Protein AF-0000000075582299 (afdb_homodimer)

Solvent-accessible surface area (backbone atoms only — not comparable to full-atom values): 42962 Å² total; per-residue (Å²): 128,73,78,41,43,45,68,42,76,90,53,53,46,98,85,48,24,18,41,33,28,41,35,34,57,51,84,93,42,78,42,77,43,75,63,86,43,63,43,49,65,88,35,49,36,74,87,80,44,42,54,61,61,88,47,73,65,35,50,51,51,40,51,50,51,48,50,52,50,44,50,53,46,46,52,49,44,52,29,56,62,46,12,45,80,59,43,69,66,56,40,45,45,45,60,69,50,32,75,64,36,86,17,44,61,48,42,48,56,56,48,43,66,60,50,44,76,78,43,57,68,70,57,43,53,49,49,50,54,45,50,50,55,52,36,69,76,44,80,65,38,40,58,85,63,55,33,48,65,48,51,50,51,48,51,47,42,37,44,69,72,66,56,41,54,69,54,55,48,28,50,43,51,50,53,50,46,54,56,50,50,50,34,34,73,74,63,64,33,88,71,65,37,54,75,88,47,78,74,63,84,67,84,75,86,81,54,56,58,49,73,70,54,48,49,51,55,52,49,51,59,74,62,64,78,58,58,68,70,52,44,53,47,48,52,53,42,51,43,21,35,52,58,37,40,51,64,77,47,52,57,64,36,38,41,73,36,52,51,95,59,27,40,50,47,59,60,64,90,39,62,90,45,96,63,61,80,33,66,38,54,53,24,54,40,36,46,53,52,49,54,66,57,37,65,88,55,77,65,50,57,52,58,81,84,73,67,57,69,70,54,44,30,50,46,44,37,51,52,33,51,75,70,68,46,86,68,82,54,39,61,65,24,18,22,40,23,24,52,45,53,49,32,62,74,46,37,31,56,70,50,47,26,50,54,61,62,53,94,47,67,72,74,51,49,74,52,50,76,63,50,73,74,47,60,59,67,55,35,53,69,50,38,77,69,46,127,129,71,79,41,43,45,68,43,75,90,52,53,45,97,86,48,24,18,41,34,30,42,35,35,57,50,84,93,42,78,42,77,42,76,62,87,43,64,43,48,64,87,36,48,36,73,87,80,45,40,52,60,61,91,46,73,65,35,50,52,51,40,49,50,51,49,50,52,50,45,50,53,47,46,51,50,44,52,30,56,62,47,12,44,79,59,43,70,64,56,39,46,45,46,61,70,50,32,78,64,37,87,17,44,54,50,42,48,55,57,47,43,66,61,52,45,74,77,43,56,68,70,58,43,52,48,49,52,54,45,50,50,54,52,31,70,76,46,66,75,36,40,59,86,62,56,32,48,65,48,52,51,50,49,51,49,42,36,43,69,74,66,58,42,54,68,56,56,48,27,50,42,51,50,53,50,46,54,56,51,50,50,34,33,73,73,63,67,35,89,72,64,36,54,75,87,46,76,73,63,84,65,85,76,86,80,55,55,60,51,73,71,54,48,50,51,55,53,51,52,60,75,62,64,78,60,57,68,71,53,45,54,47,48,52,53,42,51,44,20,34,53,58,36,40,53,64,77,49,53,58,65,36,37,43,72,35,51,52,97,59,27,39,50,47,59,57,65,90,40,64,88,41,96,64,62,80,33,67,38,54,55,23,56,41,36,46,53,53,48,54,63,57,37,65,88,56,74,66,48,58,50,59,84,85,72,69,56,72,69,55,44,31,51,48,43,37,50,52,34,51,76,68,68,46,86,67,82,53,39,60,65,23,17,22,40,21,24,52,43,52,48,33,63,73,48,37,30,55,69,49,48,28,50,55,60,61,54,92,49,66,72,72,52,50,74,50,49,77,63,50,73,72,46,59,60,68,54,35,53,69,49,39,77,70,46,125

Structure (mmCIF, N/CA/C/O backbone):
data_AF-0000000075582299-model_v1
#
loop_
_entity.id
_entity.type
_entity.pdbx_description
1 polymer 'Phage integrase'
#
loop_
_atom_site.group_PDB
_atom_site.id
_atom_site.type_symbol
_atom_site.label_atom_id
_atom_site.label_alt_id
_atom_site.label_comp_id
_atom_site.label_asym_id
_atom_site.label_entity_id
_atom_site.label_seq_id
_atom_site.pdbx_PDB_ins_code
_atom_site.Cartn_x
_atom_site.Cartn_y
_atom_site.Cartn_z
_atom_site.occupancy
_atom_site.B_iso_or_equiv
_atom_site.auth_seq_id
_atom_site.auth_comp_id
_atom_site.auth_asym_id
_atom_site.auth_atom_id
_atom_site.pdbx_PDB_model_num
ATOM 1 N N . MET A 1 1 ? 54.406 -13.656 -6.582 1 56.06 1 MET A N 1
ATOM 2 C CA . MET A 1 1 ? 53.812 -14.773 -5.859 1 56.06 1 MET A CA 1
ATOM 3 C C . MET A 1 1 ? 54.031 -16.078 -6.625 1 56.06 1 MET A C 1
ATOM 5 O O . MET A 1 1 ? 53.719 -16.156 -7.816 1 56.06 1 MET A O 1
ATOM 9 N N . ILE A 1 2 ? 54.875 -16.922 -6.133 1 71.12 2 ILE A N 1
ATOM 10 C CA . ILE A 1 2 ? 55.281 -18.156 -6.773 1 71.12 2 ILE A CA 1
ATOM 11 C C . ILE A 1 2 ? 54.25 -19.25 -6.52 1 71.12 2 ILE A C 1
ATOM 13 O O . ILE A 1 2 ? 53.906 -19.562 -5.371 1 71.12 2 ILE A O 1
ATOM 17 N N . ILE A 1 3 ? 53.5 -19.641 -7.664 1 79.31 3 ILE A N 1
ATOM 18 C CA . ILE A 1 3 ? 52.562 -20.766 -7.621 1 79.31 3 ILE A CA 1
ATOM 19 C C . ILE A 1 3 ? 53.344 -22.078 -7.855 1 79.31 3 ILE A C 1
ATOM 21 O O . ILE A 1 3 ? 54.062 -22.203 -8.844 1 79.31 3 ILE A O 1
ATOM 25 N N . ARG A 1 4 ? 53.25 -22.984 -6.891 1 84 4 ARG A N 1
ATOM 26 C CA . ARG A 1 4 ? 53.969 -24.266 -7.008 1 84 4 ARG A CA 1
ATOM 27 C C . ARG A 1 4 ? 52.969 -25.422 -7.027 1 84 4 ARG A C 1
ATOM 29 O O . ARG A 1 4 ? 51.906 -25.359 -6.383 1 84 4 ARG A O 1
ATOM 36 N N . ILE A 1 5 ? 53.188 -26.344 -7.867 1 86.5 5 ILE A N 1
ATOM 37 C CA . ILE A 1 5 ? 52.438 -27.594 -7.855 1 86.5 5 ILE A CA 1
ATOM 38 C C . ILE A 1 5 ? 53.188 -28.641 -7.027 1 86.5 5 ILE A C 1
ATOM 40 O O . ILE A 1 5 ? 54.375 -28.875 -7.25 1 86.5 5 ILE A O 1
ATOM 44 N N . VAL A 1 6 ? 52.562 -29.203 -6.027 1 85.56 6 VAL A N 1
ATOM 45 C CA . VAL A 1 6 ? 53.188 -30.156 -5.133 1 85.56 6 VAL A CA 1
ATOM 46 C C . VAL A 1 6 ? 52.438 -31.484 -5.152 1 85.56 6 VAL A C 1
ATOM 48 O O . VAL A 1 6 ? 51.219 -31.5 -5.289 1 85.56 6 VAL A O 1
ATOM 51 N N . GLN A 1 7 ? 53.125 -32.5 -5.191 1 84.38 7 GLN A N 1
ATOM 52 C CA . GLN A 1 7 ? 52.562 -33.844 -5.086 1 84.38 7 GLN A CA 1
ATOM 53 C C . GLN A 1 7 ? 52.625 -34.344 -3.65 1 84.38 7 GLN A C 1
ATOM 55 O O . GLN A 1 7 ? 53.656 -34.25 -2.998 1 84.38 7 GLN A O 1
ATOM 60 N N . ASN A 1 8 ? 51.5 -34.75 -3.156 1 84.44 8 ASN A N 1
ATOM 61 C CA . ASN A 1 8 ? 51.469 -35.344 -1.814 1 84.44 8 ASN A CA 1
ATOM 62 C C . ASN A 1 8 ? 51.875 -36.812 -1.825 1 84.44 8 ASN A C 1
ATOM 64 O O . ASN A 1 8 ? 51.031 -37.688 -2.027 1 84.44 8 ASN A O 1
ATOM 68 N N . ILE A 1 9 ? 53.094 -37.094 -1.458 1 81.75 9 ILE A N 1
ATOM 69 C CA . ILE A 1 9 ? 53.656 -38.406 -1.564 1 81.75 9 ILE A CA 1
ATOM 70 C C . ILE A 1 9 ? 53.219 -39.25 -0.37 1 81.75 9 ILE A C 1
ATOM 72 O O . ILE A 1 9 ? 53.438 -40.469 -0.352 1 81.75 9 ILE A O 1
ATOM 76 N N . GLN A 1 10 ? 52.562 -38.75 0.604 1 79.38 10 GLN A N 1
ATOM 77 C CA . GLN A 1 10 ? 52.094 -39.5 1.765 1 79.38 10 GLN A CA 1
ATOM 78 C C . GLN A 1 10 ? 50.781 -40.188 1.472 1 79.38 10 GLN A C 1
ATOM 80 O O . GLN A 1 10 ? 50.375 -41.094 2.189 1 79.38 10 GLN A O 1
ATOM 85 N N . ARG A 1 11 ? 50.219 -39.719 0.323 1 80.81 11 ARG A N 1
ATOM 86 C CA . ARG A 1 11 ? 48.938 -40.281 -0.054 1 80.81 11 ARG A CA 1
ATOM 87 C C . ARG A 1 11 ? 49 -41 -1.405 1 80.81 11 ARG A C 1
ATOM 89 O O . ARG A 1 11 ? 48.312 -40.625 -2.355 1 80.81 11 ARG A O 1
ATOM 96 N N . ILE A 1 12 ? 49.812 -41.906 -1.499 1 79.44 12 ILE A N 1
ATOM 97 C CA . ILE A 1 12 ? 49.969 -42.688 -2.719 1 79.44 12 ILE A CA 1
ATOM 98 C C . ILE A 1 12 ? 48.906 -43.75 -2.775 1 79.44 12 ILE A C 1
ATOM 100 O O . ILE A 1 12 ? 48.688 -44.469 -1.795 1 79.44 12 ILE A O 1
ATOM 104 N N . ASN A 1 13 ? 48.219 -43.812 -3.822 1 78.06 13 ASN A N 1
ATOM 105 C CA . ASN A 1 13 ? 47.188 -44.812 -3.963 1 78.06 13 ASN A CA 1
ATOM 106 C C . ASN A 1 13 ? 47.781 -46.156 -4.395 1 78.06 13 ASN A C 1
ATOM 108 O O . ASN A 1 13 ? 49 -46.25 -4.641 1 78.06 13 ASN A O 1
ATOM 112 N N . LYS A 1 14 ? 47 -47.188 -4.445 1 83.12 14 LYS A N 1
ATOM 113 C CA . LYS A 1 14 ? 47.406 -48.531 -4.766 1 83.12 14 LYS A CA 1
ATOM 114 C C . LYS A 1 14 ? 48.062 -48.594 -6.141 1 83.12 14 LYS A C 1
ATOM 116 O O . LYS A 1 14 ? 48.938 -49.438 -6.383 1 83.12 14 LYS A O 1
ATOM 121 N N . GLU A 1 15 ? 47.781 -47.656 -7.043 1 80.44 15 GLU A N 1
ATOM 122 C CA . GLU A 1 15 ? 48.281 -47.656 -8.414 1 80.44 15 GLU A CA 1
ATOM 123 C C . GLU A 1 15 ? 49.562 -46.812 -8.531 1 80.44 15 GLU A C 1
ATOM 125 O 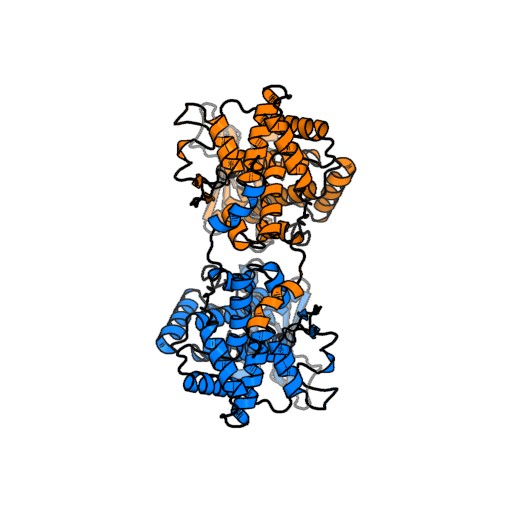O . GLU A 1 15 ? 50.094 -46.688 -9.625 1 80.44 15 GLU A O 1
ATOM 130 N N . GLY A 1 16 ? 50 -46.344 -7.402 1 82.31 16 GLY A N 1
ATOM 131 C CA . GLY A 1 16 ? 51.25 -45.594 -7.391 1 82.31 16 GLY A CA 1
ATOM 132 C C . GLY A 1 16 ? 51.062 -44.125 -7.703 1 82.31 16 GLY A C 1
ATOM 133 O O . GLY A 1 16 ? 52.062 -43.406 -7.949 1 82.31 16 GLY A O 1
ATOM 134 N N . ASN A 1 17 ? 49.844 -43.656 -7.793 1 85.25 17 ASN A N 1
ATOM 135 C CA . ASN A 1 17 ? 49.562 -42.25 -8.094 1 85.25 17 ASN A CA 1
ATOM 136 C C . ASN A 1 17 ? 49.375 -41.438 -6.82 1 85.25 17 ASN A C 1
ATOM 138 O O . ASN A 1 17 ? 48.938 -41.969 -5.797 1 85.25 17 ASN A O 1
ATOM 142 N N . ALA A 1 18 ? 49.844 -40.281 -6.828 1 88.19 18 ALA A N 1
ATOM 143 C CA . ALA A 1 18 ? 49.656 -39.344 -5.711 1 88.19 18 ALA A CA 1
ATOM 144 C C . ALA A 1 18 ? 48.938 -38.062 -6.16 1 88.19 18 ALA A C 1
ATOM 146 O O . ALA A 1 18 ? 49.094 -37.625 -7.297 1 88.19 18 ALA A O 1
ATOM 147 N N . PRO A 1 19 ? 48.094 -37.562 -5.297 1 86.75 19 PRO A N 1
ATOM 148 C CA . PRO A 1 19 ? 47.312 -36.375 -5.672 1 86.75 19 PRO A CA 1
ATOM 149 C C . PRO A 1 19 ? 48.188 -35.125 -5.793 1 86.75 19 PRO A C 1
ATOM 151 O O . PRO A 1 19 ? 49.219 -35 -5.102 1 86.75 19 PRO A O 1
ATOM 154 N N . LEU A 1 20 ? 47.812 -34.25 -6.691 1 87.06 20 LEU A N 1
ATOM 155 C CA . LEU A 1 20 ? 48.5 -32.969 -6.93 1 87.06 20 LEU A CA 1
ATOM 156 C C . LEU A 1 20 ? 47.75 -31.828 -6.262 1 87.06 20 LEU A C 1
ATOM 158 O O . LEU A 1 20 ? 46.531 -31.812 -6.207 1 87.06 20 LEU A O 1
ATOM 162 N N . TYR A 1 21 ? 48.531 -30.953 -5.758 1 87.5 21 TYR A N 1
ATOM 163 C CA . TYR A 1 21 ? 48 -29.75 -5.141 1 87.5 21 TYR A CA 1
ATOM 164 C C . TYR A 1 21 ? 48.688 -28.5 -5.676 1 87.5 21 TYR A C 1
ATOM 166 O O . TYR A 1 21 ? 49.875 -28.547 -6.02 1 87.5 21 TYR A O 1
ATOM 174 N N . ILE A 1 22 ? 47.969 -27.453 -5.816 1 85.69 22 ILE A N 1
ATOM 175 C CA . ILE A 1 22 ? 48.531 -26.141 -6.094 1 85.69 22 ILE A CA 1
ATOM 176 C C . ILE A 1 22 ? 48.75 -25.375 -4.785 1 85.69 22 ILE A C 1
ATOM 178 O O . ILE A 1 22 ? 47.844 -25.297 -3.949 1 85.69 22 ILE A O 1
ATOM 182 N N . SER A 1 23 ? 49.969 -25.047 -4.594 1 85.38 23 SER A N 1
ATOM 183 C CA . SER A 1 23 ? 50.312 -24.344 -3.357 1 85.38 23 SER A CA 1
ATOM 184 C C . SER A 1 23 ? 50.875 -22.969 -3.646 1 85.38 23 SER A C 1
ATOM 186 O O . SER A 1 23 ? 51.719 -22.812 -4.547 1 85.38 23 SER A O 1
ATOM 188 N N . PHE A 1 24 ? 50.281 -21.984 -2.998 1 82.75 24 PHE A N 1
ATOM 189 C CA . PHE A 1 24 ? 50.844 -20.641 -3.107 1 82.75 24 PHE A CA 1
ATOM 190 C C . PHE A 1 24 ? 50.594 -19.859 -1.819 1 82.75 24 PHE A C 1
ATOM 192 O O . PHE A 1 24 ? 49.844 -20.281 -0.949 1 82.75 24 PHE A O 1
ATOM 199 N N . TYR A 1 25 ? 51.375 -18.859 -1.646 1 79.19 25 TYR A N 1
ATOM 200 C CA . TYR A 1 25 ? 51.281 -18.047 -0.435 1 79.19 25 TYR A CA 1
ATOM 201 C C . TYR A 1 25 ? 50.531 -16.75 -0.7 1 79.19 25 TYR A C 1
ATOM 203 O O . TYR A 1 25 ? 50.75 -16.109 -1.724 1 79.19 25 TYR A O 1
ATOM 211 N N . LEU A 1 26 ? 49.469 -16.484 0.022 1 77.69 26 LEU A N 1
ATOM 212 C CA . LEU A 1 26 ? 48.781 -15.211 0.043 1 77.69 26 LEU A CA 1
ATOM 213 C C . LEU A 1 26 ? 49.188 -14.383 1.259 1 77.69 26 LEU A C 1
ATOM 215 O O . LEU A 1 26 ? 48.688 -14.609 2.365 1 77.69 26 LEU A O 1
ATOM 219 N N . GLY A 1 27 ? 50.156 -13.578 1.141 1 71.94 27 GLY A N 1
ATOM 220 C CA . GLY A 1 27 ? 50.75 -12.953 2.299 1 71.94 27 GLY A CA 1
ATOM 221 C C . GLY A 1 27 ? 51.531 -13.922 3.164 1 71.94 27 GLY A C 1
ATOM 222 O O . GLY A 1 27 ? 52.531 -14.484 2.723 1 71.94 27 GLY A O 1
ATOM 223 N N . LYS A 1 28 ? 51.156 -14.188 4.406 1 74.06 28 LYS A N 1
ATOM 224 C CA . LYS A 1 28 ? 51.812 -15.117 5.324 1 74.06 28 LYS A CA 1
ATOM 225 C C . LYS A 1 28 ? 51.062 -16.438 5.414 1 74.06 28 LYS A C 1
ATOM 227 O O . LYS A 1 28 ? 51.5 -17.375 6.066 1 74.06 28 LYS A O 1
ATOM 232 N N . GLU A 1 29 ? 49.938 -16.5 4.613 1 78.75 29 GLU A N 1
ATOM 233 C CA . GLU A 1 29 ? 49.125 -17.703 4.715 1 78.75 29 GLU A CA 1
ATOM 234 C C . GLU A 1 29 ? 49.312 -18.609 3.5 1 78.75 29 GLU A C 1
ATOM 236 O O . GLU A 1 29 ? 49.281 -18.141 2.359 1 78.75 29 GLU A O 1
ATOM 241 N N . LYS A 1 30 ? 49.625 -19.797 3.797 1 81 30 LYS A N 1
ATOM 242 C CA . LYS A 1 30 ? 49.781 -20.797 2.748 1 81 30 LYS A CA 1
ATOM 243 C C . LYS A 1 30 ? 48.406 -21.312 2.295 1 81 30 LYS A C 1
ATOM 245 O O . LYS A 1 30 ? 47.562 -21.656 3.121 1 81 30 LYS A O 1
ATOM 250 N N . VAL A 1 31 ? 48.125 -21.172 1.015 1 81.06 31 VAL A N 1
ATOM 251 C CA . VAL A 1 31 ? 46.906 -21.703 0.432 1 81.06 31 VAL A CA 1
ATOM 252 C C . VAL A 1 31 ? 47.219 -22.938 -0.402 1 81.06 31 VAL A C 1
ATOM 254 O O . VAL A 1 31 ? 48.125 -22.922 -1.239 1 81.06 31 VAL A O 1
ATOM 257 N N . VAL A 1 32 ? 46.562 -24.047 -0.071 1 81.25 32 VAL A N 1
ATOM 258 C CA . VAL A 1 32 ? 46.719 -25.312 -0.797 1 81.25 32 VAL A CA 1
ATOM 259 C C . VAL A 1 32 ? 45.375 -25.734 -1.409 1 81.25 32 VAL A C 1
ATOM 261 O O . VAL A 1 32 ? 44.375 -25.812 -0.71 1 81.25 32 VAL A O 1
ATOM 264 N N . ILE A 1 33 ? 45.344 -25.891 -2.75 1 80.12 33 ILE A N 1
ATOM 265 C CA . ILE A 1 33 ? 44.125 -26.266 -3.473 1 80.12 33 ILE A CA 1
ATOM 266 C C . ILE A 1 33 ? 44.344 -27.625 -4.152 1 80.12 33 ILE A C 1
ATOM 268 O O . ILE A 1 33 ? 45.344 -27.828 -4.836 1 80.12 33 ILE A O 1
ATOM 272 N N . PRO A 1 34 ? 43.438 -28.5 -3.967 1 79.56 34 PRO A N 1
ATOM 273 C CA . PRO A 1 34 ? 43.594 -29.781 -4.652 1 79.56 34 PRO A CA 1
ATOM 274 C C . PRO A 1 34 ? 43.344 -29.688 -6.156 1 79.56 34 PRO A C 1
ATOM 276 O O . PRO A 1 34 ? 42.406 -29 -6.586 1 79.56 34 PRO A O 1
ATOM 279 N N . CYS A 1 35 ? 44.125 -30.25 -6.992 1 77.88 35 CYS A N 1
ATOM 280 C CA . CYS A 1 35 ? 43.969 -30.266 -8.445 1 77.88 35 CYS A CA 1
ATOM 281 C C . CYS A 1 35 ? 43 -31.375 -8.867 1 77.88 35 CYS A C 1
ATOM 283 O O . CYS A 1 35 ? 42.625 -31.453 -10.031 1 77.88 35 CYS A O 1
ATOM 285 N N . LYS A 1 36 ? 42.594 -32.125 -7.984 1 75.38 36 LYS A N 1
ATOM 286 C CA . LYS A 1 36 ? 41.719 -33.281 -8.195 1 75.38 36 LYS A CA 1
ATOM 287 C C . LYS A 1 36 ? 42.281 -34.219 -9.258 1 75.38 36 LYS A C 1
ATOM 289 O O . LYS A 1 36 ? 41.531 -34.781 -10.055 1 75.38 36 LYS A O 1
ATOM 294 N N . LEU A 1 37 ? 43.562 -34.219 -9.383 1 80.31 37 LEU A N 1
ATOM 295 C CA . LEU A 1 37 ? 44.312 -35.125 -10.266 1 80.31 37 LEU A CA 1
ATOM 296 C C . LEU A 1 37 ? 45.375 -35.906 -9.484 1 80.31 37 LEU A C 1
ATOM 298 O O . LEU A 1 37 ? 46 -35.344 -8.594 1 80.31 37 LEU A O 1
ATOM 302 N N . SER A 1 38 ? 45.406 -37.188 -9.766 1 85.12 38 SER A N 1
ATOM 303 C CA . SER A 1 38 ? 46.438 -38.062 -9.195 1 85.12 38 SER A CA 1
ATOM 304 C C . SER A 1 38 ? 47.375 -38.562 -10.281 1 85.12 38 SER A C 1
ATOM 306 O O . SER A 1 38 ? 46.938 -39.062 -11.312 1 85.12 38 SER A O 1
ATOM 308 N N . VAL A 1 39 ? 48.625 -38.344 -10.07 1 86.69 39 VAL A N 1
ATOM 309 C CA . VAL A 1 39 ? 49.594 -38.719 -11.094 1 86.69 39 VAL A CA 1
ATOM 310 C C . VAL A 1 39 ? 50.656 -39.625 -10.492 1 86.69 39 VAL A C 1
ATOM 312 O O . VAL A 1 39 ? 50.906 -39.625 -9.281 1 86.69 39 VAL A O 1
ATOM 315 N N . PRO A 1 40 ? 51.312 -40.438 -11.391 1 84.81 40 PRO A N 1
ATOM 316 C CA . PRO A 1 40 ? 52.344 -41.312 -10.891 1 84.81 40 PRO A CA 1
ATOM 317 C C . PRO A 1 40 ? 53.531 -40.531 -10.289 1 84.81 40 PRO A C 1
ATOM 319 O O . PRO A 1 40 ? 53.969 -39.531 -10.859 1 84.81 40 PRO A O 1
ATOM 322 N N . THR A 1 41 ? 54.031 -41 -9.18 1 84.56 41 THR A N 1
ATOM 323 C CA . THR A 1 41 ? 55.094 -40.312 -8.422 1 84.56 41 THR A CA 1
ATOM 324 C C . THR A 1 41 ? 56.406 -40.312 -9.188 1 84.56 41 THR A C 1
ATOM 326 O O . THR A 1 41 ? 57.25 -39.438 -9 1 84.56 41 THR A O 1
ATOM 329 N N . THR A 1 42 ? 56.5 -41.281 -10.047 1 83.81 42 THR A N 1
ATOM 330 C CA . THR A 1 42 ? 57.75 -41.469 -10.781 1 83.81 42 THR A CA 1
ATOM 331 C C . THR A 1 42 ? 57.844 -40.5 -11.953 1 83.81 42 THR A C 1
ATOM 333 O O . THR A 1 42 ? 58.906 -40.156 -12.438 1 83.81 42 THR A O 1
ATOM 336 N N . LYS A 1 43 ? 56.719 -39.938 -12.336 1 85.31 43 LYS A N 1
ATOM 337 C CA . LYS A 1 43 ? 56.688 -39.125 -13.555 1 85.31 43 LYS A CA 1
ATOM 338 C C . LYS A 1 43 ? 56.531 -37.656 -13.227 1 85.31 43 LYS A C 1
ATOM 340 O O . LYS A 1 43 ? 56.562 -36.812 -14.117 1 85.31 43 LYS A O 1
ATOM 345 N N . PHE A 1 44 ? 56.344 -37.375 -12.078 1 86.75 44 PHE A N 1
ATOM 346 C CA . PHE A 1 44 ? 56.094 -35.969 -11.703 1 86.75 44 PHE A CA 1
ATOM 347 C C . PHE A 1 44 ? 57.406 -35.25 -11.367 1 86.75 44 PHE A C 1
ATOM 349 O O . PHE A 1 44 ? 58.219 -35.781 -10.594 1 86.75 44 PHE A O 1
ATOM 356 N N . ASP A 1 45 ? 57.656 -34.125 -11.977 1 83.44 45 ASP A N 1
ATOM 357 C CA . ASP A 1 45 ? 58.812 -33.281 -11.703 1 83.44 45 ASP A CA 1
ATOM 358 C C . ASP A 1 45 ? 58.469 -32.219 -10.68 1 83.44 45 ASP A C 1
ATOM 360 O O . ASP A 1 45 ? 57.75 -31.25 -10.984 1 83.44 45 ASP A O 1
ATOM 364 N N . SER A 1 46 ? 59 -32.312 -9.578 1 80.81 46 SER A N 1
ATOM 365 C CA . SER A 1 46 ? 58.688 -31.422 -8.477 1 80.81 46 SER A CA 1
ATOM 366 C C . SER A 1 46 ? 59.25 -30.031 -8.734 1 80.81 46 SER A C 1
ATOM 368 O O . SER A 1 46 ? 58.781 -29.031 -8.18 1 80.81 46 SER A O 1
ATOM 370 N N . LYS A 1 47 ? 60.219 -29.922 -9.531 1 79.19 47 LYS A N 1
ATOM 371 C CA . LYS A 1 47 ? 60.844 -28.641 -9.797 1 79.19 47 LYS A CA 1
ATOM 372 C C . LYS A 1 47 ? 60.031 -27.812 -10.781 1 79.19 47 LYS A C 1
ATOM 374 O O . LYS A 1 47 ? 59.812 -26.609 -10.562 1 79.19 47 LYS A O 1
ATOM 379 N N . THR A 1 48 ? 59.469 -28.422 -11.789 1 78.5 48 THR A N 1
ATOM 380 C CA . THR A 1 48 ? 58.75 -27.703 -12.82 1 78.5 48 THR A CA 1
ATOM 381 C C . THR A 1 48 ? 57.25 -27.734 -12.516 1 78.5 48 THR A C 1
ATOM 383 O O . THR A 1 48 ? 56.5 -26.891 -13.023 1 78.5 48 THR A O 1
ATOM 386 N N . GLY A 1 49 ? 56.875 -28.688 -11.711 1 81.38 49 GLY A N 1
ATOM 387 C CA . GLY A 1 49 ? 55.469 -28.875 -11.391 1 81.38 49 GLY A CA 1
ATOM 388 C C . GLY A 1 49 ? 54.688 -29.531 -12.508 1 81.38 49 GLY A C 1
ATOM 389 O O . GLY A 1 49 ? 53.469 -29.359 -12.602 1 81.38 49 GLY A O 1
ATOM 390 N N . MET A 1 50 ? 55.281 -30.25 -13.414 1 83.75 50 MET A N 1
ATOM 391 C CA . MET A 1 50 ? 54.656 -30.891 -14.57 1 83.75 50 MET A CA 1
ATOM 392 C C . MET A 1 50 ? 55 -32.375 -14.602 1 83.75 50 MET A C 1
ATOM 394 O O . MET A 1 50 ? 55.906 -32.844 -13.93 1 83.75 50 MET A O 1
ATOM 398 N N . LEU A 1 51 ? 54.188 -33.094 -15.328 1 83.25 51 LEU A N 1
ATOM 399 C CA . LEU A 1 51 ? 54.438 -34.5 -15.531 1 83.25 51 LEU A CA 1
ATOM 400 C C . LEU A 1 51 ? 55.438 -34.75 -16.641 1 83.25 51 LEU A C 1
ATOM 402 O O . LEU A 1 51 ? 55.375 -34.094 -17.688 1 83.25 51 LEU A O 1
ATOM 406 N N . ARG A 1 52 ? 56.312 -35.688 -16.375 1 81.31 52 ARG A N 1
ATOM 407 C CA . ARG A 1 52 ? 57.312 -36.094 -17.375 1 81.31 52 ARG A CA 1
ATOM 408 C C . ARG A 1 52 ? 56.75 -37.094 -18.344 1 81.31 52 ARG A C 1
ATOM 410 O O . ARG A 1 52 ? 55.969 -37.969 -17.953 1 81.31 52 ARG A O 1
ATOM 417 N N . GLY A 1 53 ? 56.75 -36.844 -19.656 1 76.19 53 GLY A N 1
ATOM 418 C CA . GLY A 1 53 ? 56.312 -37.812 -20.625 1 76.19 53 GLY A CA 1
ATOM 419 C C . GLY A 1 53 ? 55.719 -37.188 -21.875 1 76.19 53 GLY A C 1
ATOM 420 O O . GLY A 1 53 ? 55.25 -36.031 -21.844 1 76.19 53 GLY A O 1
ATOM 421 N N . THR A 1 54 ? 55.844 -37.781 -22.953 1 74.94 54 THR A N 1
ATOM 422 C CA . THR A 1 54 ? 55.344 -37.281 -24.234 1 74.94 54 THR A CA 1
ATOM 423 C C . THR A 1 54 ? 54.031 -38 -24.625 1 74.94 54 THR A C 1
ATOM 425 O O . THR A 1 54 ? 53.531 -37.781 -25.719 1 74.94 54 THR A O 1
ATOM 428 N N . ASN A 1 55 ? 53.469 -38.781 -23.703 1 77.19 55 ASN A N 1
ATOM 429 C CA . ASN A 1 55 ? 52.219 -39.469 -24.031 1 77.19 55 ASN A CA 1
ATOM 430 C C . ASN A 1 55 ? 51.031 -38.531 -23.906 1 77.19 55 ASN A C 1
ATOM 432 O O . ASN A 1 55 ? 51.125 -37.469 -23.281 1 77.19 55 ASN A O 1
ATOM 436 N N . LYS A 1 56 ? 49.938 -38.906 -24.609 1 79 56 LYS A N 1
ATOM 437 C CA . LYS A 1 56 ? 48.719 -38.094 -24.672 1 79 56 LYS A CA 1
ATOM 438 C C . LYS A 1 56 ? 48.188 -37.781 -23.266 1 79 56 LYS A C 1
ATOM 440 O O . LYS A 1 56 ? 47.75 -36.656 -23 1 79 56 LYS A O 1
ATOM 445 N N . GLU A 1 57 ? 48.344 -38.719 -22.422 1 79.5 57 GLU A N 1
ATOM 446 C CA . GLU A 1 57 ? 47.844 -38.562 -21.062 1 79.5 57 GLU A CA 1
ATOM 447 C C . GLU A 1 57 ? 48.625 -37.531 -20.281 1 79.5 57 GLU A C 1
ATOM 449 O O . GLU A 1 57 ? 48.062 -36.719 -19.578 1 79.5 57 GLU A O 1
ATOM 454 N N . ALA A 1 58 ? 49.844 -37.594 -20.438 1 81.75 58 ALA A N 1
ATOM 455 C CA . ALA A 1 58 ? 50.719 -36.625 -19.766 1 81.75 58 ALA A CA 1
ATOM 456 C C . ALA A 1 58 ? 50.469 -35.219 -20.281 1 81.75 58 ALA A C 1
ATOM 458 O O . ALA A 1 58 ? 50.438 -34.281 -19.5 1 81.75 58 ALA A O 1
ATOM 459 N N . LYS A 1 59 ? 50.25 -35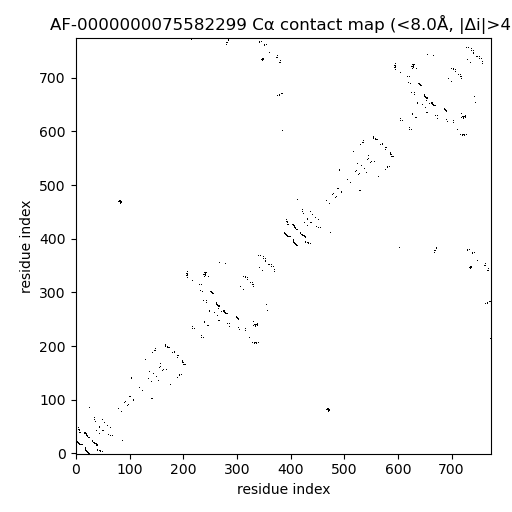.156 -21.531 1 79.31 59 LYS A N 1
ATOM 460 C CA . LYS A 1 59 ? 50 -33.844 -22.141 1 79.31 59 LYS A CA 1
ATOM 461 C C . LYS A 1 59 ? 48.656 -33.25 -21.641 1 79.31 59 LYS A C 1
ATOM 463 O O . LYS A 1 59 ? 48.562 -32.062 -21.359 1 79.31 59 LYS A O 1
ATOM 468 N N . ASP A 1 60 ? 47.719 -34.125 -21.516 1 80.69 60 ASP A N 1
ATOM 469 C CA . ASP A 1 60 ? 46.406 -33.719 -21.031 1 80.69 60 ASP A CA 1
ATOM 470 C C . ASP A 1 60 ? 46.469 -33.219 -19.594 1 80.69 60 ASP A C 1
ATOM 472 O O . ASP A 1 60 ? 45.906 -32.188 -19.25 1 80.69 60 ASP A O 1
ATOM 476 N N . ILE A 1 61 ? 47.188 -33.938 -18.859 1 81.69 61 ILE A N 1
ATOM 477 C CA . ILE A 1 61 ? 47.281 -33.625 -17.453 1 81.69 61 ILE A CA 1
ATOM 478 C C . ILE A 1 61 ? 48.062 -32.312 -17.281 1 81.69 61 ILE A C 1
ATOM 480 O O . ILE A 1 61 ? 47.656 -31.469 -16.469 1 81.69 61 ILE A O 1
ATOM 484 N N . ASN A 1 62 ? 49.062 -32.156 -18.031 1 81.75 62 ASN A N 1
ATOM 485 C CA . ASN A 1 62 ? 49.844 -30.922 -17.969 1 81.75 62 ASN A CA 1
ATOM 486 C C . ASN A 1 62 ? 49.031 -29.719 -18.406 1 81.75 62 ASN A C 1
ATOM 488 O O . ASN A 1 62 ? 49.156 -28.625 -17.859 1 81.75 62 ASN A O 1
ATOM 492 N N . LEU A 1 63 ? 48.188 -29.922 -19.344 1 79.5 63 LEU A N 1
ATOM 493 C CA . LEU A 1 63 ? 47.281 -28.859 -19.781 1 79.5 63 LEU A CA 1
ATOM 494 C C . LEU A 1 63 ? 46.312 -28.453 -18.656 1 79.5 63 LEU A C 1
ATOM 496 O O . LEU A 1 63 ? 46.031 -27.266 -18.453 1 79.5 63 LEU A O 1
ATOM 500 N N . ILE A 1 64 ? 45.875 -29.438 -17.984 1 79.81 64 ILE A N 1
ATOM 501 C CA . ILE A 1 64 ? 44.969 -29.188 -16.875 1 79.81 64 ILE A CA 1
ATOM 502 C C . ILE A 1 64 ? 45.688 -28.391 -15.781 1 79.81 64 ILE A C 1
ATOM 504 O O . ILE A 1 64 ? 45.156 -27.438 -15.242 1 79.81 64 ILE A O 1
ATOM 508 N N . ILE A 1 65 ? 46.906 -28.797 -15.531 1 80.31 65 ILE A N 1
ATOM 509 C CA . ILE A 1 65 ? 47.688 -28.141 -14.516 1 80.31 65 ILE A CA 1
ATOM 510 C C . ILE A 1 65 ? 47.938 -26.672 -14.906 1 80.31 65 ILE A C 1
ATOM 512 O O . ILE A 1 65 ? 47.781 -25.781 -14.078 1 80.31 65 ILE A O 1
ATOM 516 N N . GLU A 1 66 ? 48.156 -26.516 -16.078 1 77.81 66 GLU A N 1
ATOM 517 C CA . GLU A 1 66 ? 48.406 -25.172 -16.578 1 77.81 66 GLU A CA 1
ATOM 518 C C . GLU A 1 66 ? 47.156 -24.312 -16.5 1 77.81 66 GLU A C 1
ATOM 520 O O . GLU A 1 66 ? 47.219 -23.125 -16.172 1 77.81 66 GLU A O 1
ATOM 525 N N . ARG A 1 67 ? 46.094 -24.922 -16.812 1 76 67 ARG A N 1
ATOM 526 C CA . ARG A 1 67 ? 44.812 -24.219 -16.734 1 76 67 ARG A CA 1
ATOM 527 C C . ARG A 1 67 ? 44.5 -23.812 -15.305 1 76 67 ARG A C 1
ATOM 529 O O . ARG A 1 67 ? 44.031 -22.703 -15.062 1 76 67 ARG A O 1
ATOM 536 N N . LEU A 1 68 ? 44.781 -24.703 -14.469 1 77.19 68 LEU A N 1
ATOM 537 C CA . LEU A 1 68 ? 44.531 -24.422 -13.062 1 77.19 68 LEU A CA 1
ATOM 538 C C . LEU A 1 68 ? 45.438 -23.312 -12.555 1 77.19 68 LEU A C 1
ATOM 540 O O . LEU A 1 68 ? 45 -22.422 -11.82 1 77.19 68 LEU A O 1
ATOM 544 N N . LYS A 1 69 ? 46.688 -23.438 -12.961 1 77.88 69 LYS A N 1
ATOM 545 C CA . LYS A 1 69 ? 47.656 -22.375 -12.625 1 77.88 69 LYS A CA 1
ATOM 546 C C . LYS A 1 69 ? 47.188 -21.031 -13.172 1 77.88 69 LYS A C 1
ATOM 548 O O . LYS A 1 69 ? 47.281 -20.016 -12.492 1 77.88 69 LYS A O 1
ATOM 553 N N . ALA A 1 70 ? 46.75 -21.078 -14.305 1 74.69 70 ALA A N 1
ATOM 554 C CA . ALA A 1 70 ? 46.281 -19.859 -14.953 1 74.69 70 ALA A CA 1
ATOM 555 C C . ALA A 1 70 ? 45.094 -19.281 -14.211 1 74.69 70 ALA A C 1
ATOM 557 O O . ALA A 1 70 ? 44.969 -18.062 -14.047 1 74.69 70 ALA A O 1
ATOM 558 N N . LYS A 1 71 ? 44.25 -20.141 -13.914 1 73.62 71 LYS A N 1
ATOM 559 C CA . LYS A 1 71 ? 43.062 -19.719 -13.156 1 73.62 71 LYS A CA 1
ATOM 560 C C . LYS A 1 71 ? 43.469 -19 -11.867 1 73.62 71 LYS A C 1
ATOM 562 O O . LYS A 1 71 ? 42.906 -17.953 -11.539 1 73.62 71 LYS A O 1
ATOM 567 N N . VAL A 1 72 ? 44.375 -19.672 -11.172 1 76.94 72 VAL A N 1
ATOM 568 C CA . VAL A 1 72 ? 44.875 -19.094 -9.922 1 76.94 72 VAL A CA 1
ATOM 569 C C . VAL A 1 72 ? 45.531 -17.766 -10.203 1 76.94 72 VAL A C 1
ATOM 571 O O . VAL A 1 72 ? 45.281 -16.781 -9.5 1 76.94 72 VAL A O 1
ATOM 574 N N . ASN A 1 73 ? 46.281 -17.797 -11.203 1 75 73 ASN A N 1
ATOM 575 C CA . ASN A 1 73 ? 47 -16.562 -11.586 1 75 73 ASN A CA 1
ATOM 576 C C . ASN A 1 73 ? 46 -15.469 -11.977 1 75 73 ASN A C 1
ATOM 578 O O . ASN A 1 73 ? 46.219 -14.297 -11.656 1 75 73 ASN A O 1
ATOM 582 N N . ASP A 1 74 ? 45.031 -15.867 -12.672 1 71.5 74 ASP A N 1
ATOM 583 C CA . ASP A 1 74 ? 44.031 -14.906 -13.102 1 71.5 74 ASP A CA 1
ATOM 584 C C . ASP A 1 74 ? 43.375 -14.234 -11.906 1 71.5 74 ASP A C 1
ATOM 586 O O . ASP A 1 74 ? 43.125 -13.023 -11.906 1 71.5 74 ASP A O 1
ATOM 590 N N . ILE A 1 75 ? 43.062 -15.023 -11 1 71.75 75 ILE A N 1
ATOM 591 C CA . ILE A 1 75 ? 42.406 -14.516 -9.789 1 71.75 75 ILE A CA 1
ATOM 592 C C . ILE A 1 75 ? 43.375 -13.562 -9.07 1 71.75 75 ILE A C 1
ATOM 594 O O . ILE A 1 75 ? 42.969 -12.484 -8.625 1 71.75 75 ILE A O 1
ATOM 598 N N . LEU A 1 76 ? 44.562 -14.055 -9.062 1 71.88 76 LEU A N 1
ATOM 599 C CA . LEU A 1 76 ? 45.562 -13.266 -8.375 1 71.88 76 LEU A CA 1
ATOM 600 C C . LEU A 1 76 ? 45.812 -11.945 -9.094 1 71.88 76 LEU A C 1
ATOM 602 O O . LEU A 1 76 ? 45.938 -10.898 -8.453 1 71.88 76 LEU A O 1
ATOM 606 N N . VAL A 1 77 ? 45.812 -12.086 -10.336 1 67.94 77 VAL A N 1
ATOM 607 C CA . VAL A 1 77 ? 46.031 -10.898 -11.141 1 67.94 77 VAL A CA 1
ATOM 608 C C . VAL A 1 77 ? 44.844 -9.953 -11.031 1 67.94 77 VAL A C 1
ATOM 610 O O . VAL A 1 77 ? 45 -8.742 -10.875 1 67.94 77 VAL A O 1
ATOM 613 N N . LYS A 1 78 ? 43.688 -10.531 -11.219 1 66.31 78 LYS A N 1
ATOM 614 C CA . LYS A 1 78 ? 42.438 -9.75 -11.109 1 66.31 78 LYS A CA 1
ATOM 615 C C . LYS A 1 78 ? 42.406 -8.977 -9.797 1 66.31 78 LYS A C 1
ATOM 617 O O . LYS A 1 78 ? 42.031 -7.801 -9.773 1 66.31 78 LYS A O 1
ATOM 622 N N . HIS A 1 79 ? 42.719 -9.75 -8.859 1 65.5 79 HIS A N 1
ATOM 623 C CA . HIS A 1 79 ? 42.656 -9.133 -7.535 1 65.5 79 HIS A CA 1
ATOM 624 C C . HIS A 1 79 ? 43.812 -8.133 -7.363 1 65.5 79 HIS A C 1
ATOM 626 O O . HIS A 1 79 ? 43.625 -7.105 -6.699 1 65.5 79 HIS A O 1
ATOM 632 N N . ARG A 1 80 ? 44.906 -8.469 -7.957 1 62.97 80 ARG A N 1
ATOM 633 C CA . ARG A 1 80 ? 46.062 -7.566 -7.953 1 62.97 80 ARG A CA 1
ATOM 634 C C . ARG A 1 80 ? 45.75 -6.285 -8.719 1 62.97 80 ARG A C 1
ATOM 636 O O . ARG A 1 80 ? 46.094 -5.191 -8.289 1 62.97 80 ARG A O 1
ATOM 643 N N . LEU A 1 81 ? 45 -6.562 -9.719 1 57.41 81 LEU A N 1
ATOM 644 C CA . LEU A 1 81 ? 44.625 -5.445 -10.578 1 57.41 81 LEU A CA 1
ATOM 645 C C . LEU A 1 81 ? 43.594 -4.555 -9.906 1 57.41 81 LEU A C 1
ATOM 647 O O . LEU A 1 81 ? 43.594 -3.336 -10.086 1 57.41 81 LEU A O 1
ATOM 651 N N . LYS A 1 82 ? 42.812 -5.289 -9.18 1 53.78 82 LYS A N 1
ATOM 652 C CA . LYS A 1 82 ? 41.75 -4.566 -8.484 1 53.78 82 LYS A CA 1
ATOM 653 C C . LYS A 1 82 ? 42.219 -4.09 -7.113 1 53.78 82 LYS A C 1
ATOM 655 O O . LYS A 1 82 ? 41.406 -3.533 -6.344 1 53.78 82 LYS A O 1
ATOM 660 N N . ASN A 1 83 ? 43.438 -4.285 -6.879 1 49.28 83 ASN A N 1
ATOM 661 C CA . ASN A 1 83 ? 44.156 -3.947 -5.656 1 49.28 83 ASN A CA 1
ATOM 662 C C . ASN A 1 83 ? 43.406 -4.406 -4.414 1 49.28 83 ASN A C 1
ATOM 664 O O . ASN A 1 83 ? 43.344 -3.684 -3.418 1 49.28 83 ASN A O 1
ATOM 668 N N . LEU A 1 84 ? 42.656 -5.5 -4.445 1 55.91 84 LEU A N 1
ATOM 669 C CA . LEU A 1 84 ? 41.938 -6.137 -3.348 1 55.91 84 LEU A CA 1
ATOM 670 C C . LEU A 1 84 ? 42.844 -7.121 -2.602 1 55.91 84 LEU A C 1
ATOM 672 O O . LEU A 1 84 ? 43.656 -7.82 -3.219 1 55.91 84 LEU A O 1
ATOM 676 N N . THR A 1 85 ? 43.031 -6.949 -1.281 1 58.03 85 THR A N 1
ATOM 677 C CA . THR A 1 85 ? 43.75 -7.938 -0.478 1 58.03 85 THR A CA 1
ATOM 678 C C . THR A 1 85 ? 43.031 -9.273 -0.496 1 58.03 85 THR A C 1
ATOM 680 O O . THR A 1 85 ? 41.844 -9.352 -0.14 1 58.03 85 THR A O 1
ATOM 683 N N . LEU A 1 86 ? 43.594 -10.203 -1.162 1 65.25 86 LEU A N 1
ATOM 684 C CA . LEU A 1 86 ? 43 -11.539 -1.305 1 65.25 86 LEU A CA 1
ATOM 685 C C . LEU A 1 86 ? 43.406 -12.422 -0.118 1 65.25 86 LEU A C 1
ATOM 687 O O . LEU A 1 86 ? 44.562 -12.656 0.136 1 65.25 86 LEU A O 1
ATOM 691 N N . ASN A 1 87 ? 42.5 -12.477 0.881 1 70.06 87 ASN A N 1
ATOM 692 C CA . ASN A 1 87 ? 42.75 -13.461 1.933 1 70.06 87 ASN A CA 1
ATOM 693 C C . ASN A 1 87 ? 42.375 -14.867 1.479 1 70.06 87 ASN A C 1
ATOM 695 O O . ASN A 1 87 ? 41.812 -15.047 0.396 1 70.06 87 ASN A O 1
ATOM 699 N N . LYS A 1 88 ? 42.906 -15.836 2.256 1 72.44 88 LYS A N 1
ATOM 700 C CA . LYS A 1 88 ? 42.688 -17.234 1.915 1 72.44 88 LYS A CA 1
ATOM 701 C C . LYS A 1 88 ? 41.219 -17.531 1.672 1 72.44 88 LYS A C 1
ATOM 703 O O . LYS A 1 88 ? 40.875 -18.219 0.709 1 72.44 88 LYS A O 1
ATOM 708 N N . GLU A 1 89 ? 40.5 -16.844 2.471 1 69.06 89 GLU A N 1
ATOM 709 C CA . GLU A 1 89 ? 39.062 -17.125 2.354 1 69.06 89 GLU A CA 1
ATOM 710 C C . GLU A 1 89 ? 38.469 -16.516 1.084 1 69.06 89 GLU A C 1
ATOM 712 O O . GLU A 1 89 ? 37.719 -17.156 0.371 1 69.06 89 GLU A O 1
ATOM 717 N N . ALA A 1 90 ? 38.875 -15.305 0.816 1 66.19 90 ALA A N 1
ATOM 718 C CA . ALA A 1 90 ? 38.406 -14.625 -0.388 1 66.19 90 ALA A CA 1
ATOM 719 C C . ALA A 1 90 ? 38.938 -15.312 -1.646 1 66.19 90 ALA A C 1
ATOM 721 O O . ALA A 1 90 ? 38.188 -15.445 -2.635 1 66.19 90 ALA A O 1
ATOM 722 N N . PHE A 1 91 ? 40.156 -15.727 -1.567 1 71.31 91 PHE A N 1
ATOM 723 C CA . PHE A 1 91 ? 40.719 -16.469 -2.693 1 71.31 91 PHE A CA 1
ATOM 724 C C . PHE A 1 91 ? 39.969 -17.766 -2.92 1 71.31 91 PHE A C 1
ATOM 726 O O . PHE A 1 91 ? 39.594 -18.094 -4.051 1 71.31 91 PHE A O 1
ATOM 733 N N . MET A 1 92 ? 39.844 -18.484 -1.774 1 67.44 92 MET A N 1
ATOM 734 C CA . MET A 1 92 ? 39.188 -19.781 -1.9 1 67.44 92 MET A CA 1
ATOM 735 C C . MET A 1 92 ? 37.75 -19.594 -2.416 1 67.44 92 MET A C 1
ATOM 737 O O . MET A 1 92 ? 37.281 -20.406 -3.203 1 67.44 92 MET A O 1
ATOM 741 N N . ARG A 1 93 ? 37.188 -18.547 -1.983 1 63.34 93 ARG A N 1
ATOM 742 C CA . ARG A 1 93 ? 35.875 -18.25 -2.49 1 63.34 93 ARG A CA 1
ATOM 743 C C . ARG A 1 93 ? 35.875 -18 -3.994 1 63.34 93 ARG A C 1
ATOM 745 O O . ARG A 1 93 ? 35.031 -18.5 -4.727 1 63.34 93 ARG A O 1
ATOM 752 N N . GLU A 1 94 ? 36.812 -17.125 -4.324 1 61.66 94 GLU A N 1
ATOM 753 C CA . GLU A 1 94 ? 36.969 -16.812 -5.746 1 61.66 94 GLU A CA 1
ATOM 754 C C . GLU A 1 94 ? 37.438 -18.047 -6.535 1 61.66 94 GLU A C 1
ATOM 756 O O . GLU A 1 94 ? 36.969 -18.266 -7.664 1 61.66 94 GLU A O 1
ATOM 761 N N . TYR A 1 95 ? 38.375 -18.703 -5.914 1 62.12 95 TYR A N 1
ATOM 762 C CA . TYR A 1 95 ? 38.906 -19.891 -6.566 1 62.12 95 TYR A CA 1
ATOM 763 C C . TYR A 1 95 ? 37.844 -20.984 -6.699 1 62.12 95 TYR A C 1
ATOM 765 O O . TYR A 1 95 ? 37.781 -21.641 -7.734 1 62.12 95 TYR A O 1
ATOM 773 N N . ASN A 1 96 ? 37.438 -21.219 -5.516 1 55.22 96 ASN A N 1
ATOM 774 C CA . ASN A 1 96 ? 36.438 -22.266 -5.492 1 55.22 96 ASN A CA 1
ATOM 775 C C . ASN A 1 96 ? 35.156 -21.828 -6.246 1 55.22 96 ASN A C 1
ATOM 777 O O . ASN A 1 96 ? 34.406 -22.672 -6.707 1 55.22 96 ASN A O 1
ATOM 781 N N . ASN A 1 97 ? 34.875 -20.641 -6.074 1 46.47 97 ASN A N 1
ATOM 782 C CA . ASN A 1 97 ? 33.688 -20.125 -6.777 1 46.47 97 ASN A CA 1
ATOM 783 C C . ASN A 1 97 ? 34.094 -19.531 -8.133 1 46.47 97 ASN A C 1
ATOM 785 O O . ASN A 1 97 ? 34.031 -18.312 -8.32 1 46.47 97 ASN A O 1
ATOM 789 N N . PRO A 1 98 ? 35.344 -19.969 -8.594 1 44.41 98 PRO A N 1
ATOM 790 C CA . PRO A 1 98 ? 35.531 -19.547 -9.984 1 44.41 98 PRO A CA 1
ATOM 791 C C . PRO A 1 98 ? 34.219 -19.266 -10.711 1 44.41 98 PRO A C 1
ATOM 793 O O . PRO A 1 98 ? 33.156 -19.703 -10.266 1 44.41 98 PRO A O 1
ATOM 796 N N . SER A 1 99 ? 34.094 -18.422 -11.633 1 50 99 SER A N 1
ATOM 797 C CA . SER A 1 99 ? 33 -18.625 -12.578 1 50 99 SER A CA 1
ATOM 798 C C . SER A 1 99 ? 32.688 -20.109 -12.75 1 50 99 SER A C 1
ATOM 800 O O . SER A 1 99 ? 33.219 -20.766 -13.641 1 50 99 SER A O 1
ATOM 802 N N . ASP A 1 100 ? 33.031 -20.922 -11.75 1 53.38 100 ASP A N 1
ATOM 803 C CA . ASP A 1 100 ? 32.938 -22.391 -11.742 1 53.38 100 ASP A CA 1
ATOM 804 C C . ASP A 1 100 ? 31.797 -22.891 -12.609 1 53.38 100 ASP A C 1
ATOM 806 O O . ASP A 1 100 ? 31.781 -24.047 -13.016 1 53.38 100 ASP A O 1
ATOM 810 N N . PHE A 1 101 ? 31.062 -22.062 -12.688 1 69.19 101 PHE A N 1
ATOM 811 C CA . PHE A 1 101 ? 30 -22.5 -13.586 1 69.19 101 PHE A CA 1
ATOM 812 C C . PHE A 1 101 ? 30.359 -22.188 -15.039 1 69.19 101 PHE A C 1
ATOM 814 O O . PHE A 1 101 ? 30.891 -21.109 -15.336 1 69.19 101 PHE A O 1
ATOM 821 N N . LYS A 1 102 ? 30.438 -23.156 -15.82 1 72.31 102 LYS A N 1
ATOM 822 C CA . LYS A 1 102 ? 30.703 -23 -17.25 1 72.31 102 LYS A CA 1
ATOM 823 C C . LYS A 1 102 ? 29.781 -21.953 -17.859 1 72.31 102 LYS A C 1
ATOM 825 O O . LYS A 1 102 ? 30.188 -21.219 -18.781 1 72.31 102 LYS A O 1
ATOM 830 N N . SER A 1 103 ? 28.641 -21.953 -17.25 1 86.44 103 SER A N 1
ATOM 831 C CA . SER A 1 103 ? 27.641 -21.047 -17.797 1 86.44 103 SER A CA 1
ATOM 832 C C . SER A 1 103 ? 26.703 -20.531 -16.703 1 86.44 103 SER A C 1
ATOM 834 O O . SER A 1 103 ? 26.734 -21.016 -15.57 1 86.44 103 SER A O 1
ATOM 836 N N . PHE A 1 104 ? 26.047 -19.453 -17 1 93.25 104 PHE A N 1
ATOM 837 C CA . PHE A 1 104 ? 25.031 -18.922 -16.094 1 93.25 104 PHE A CA 1
ATOM 838 C C . PHE A 1 104 ? 24.016 -20 -15.734 1 93.25 104 PHE A C 1
ATOM 840 O O . PHE A 1 104 ? 23.594 -20.094 -14.586 1 93.25 104 PHE A O 1
ATOM 847 N N . HIS A 1 105 ? 23.75 -20.797 -16.734 1 93.56 105 HIS A N 1
ATOM 848 C CA . HIS A 1 105 ? 22.75 -21.844 -16.531 1 93.56 105 HIS A CA 1
ATOM 849 C C . HIS A 1 105 ? 23.266 -22.906 -15.555 1 93.56 105 HIS A C 1
ATOM 851 O O . HIS A 1 105 ? 22.484 -23.469 -14.789 1 93.56 105 HIS A O 1
ATOM 857 N N . ASP A 1 106 ? 24.547 -23.141 -15.633 1 90.19 106 ASP A N 1
ATOM 858 C CA . ASP A 1 106 ? 25.125 -24.078 -14.68 1 90.19 106 ASP A CA 1
ATOM 859 C C . ASP A 1 106 ? 25.031 -23.547 -13.25 1 90.19 106 ASP A C 1
ATOM 861 O O . ASP A 1 106 ? 24.766 -24.297 -12.32 1 90.19 106 ASP A O 1
ATOM 865 N N . PHE A 1 107 ? 25.281 -22.359 -13.195 1 92.38 107 PHE A N 1
ATOM 866 C CA . PHE A 1 107 ? 25.141 -21.719 -11.898 1 92.38 107 PHE A CA 1
ATOM 867 C C . PHE A 1 107 ? 23.703 -21.859 -11.391 1 92.38 107 PHE A C 1
ATOM 869 O O . PHE A 1 107 ? 23.484 -22.219 -10.234 1 92.38 107 PHE A O 1
ATOM 876 N N . VAL A 1 108 ? 22.703 -21.531 -12.258 1 95.19 108 VAL A N 1
ATOM 877 C CA . VAL A 1 108 ? 21.297 -21.578 -11.891 1 95.19 108 VAL A CA 1
ATOM 878 C C . VAL A 1 108 ? 20.938 -22.984 -11.422 1 95.19 108 VAL A C 1
ATOM 880 O O . VAL A 1 108 ? 20.266 -23.156 -10.398 1 95.19 108 VAL A O 1
ATOM 883 N N . ALA A 1 109 ? 21.422 -23.984 -12.133 1 92.31 109 ALA A N 1
ATOM 884 C CA . ALA A 1 109 ? 21.141 -25.375 -11.781 1 92.31 109 ALA A CA 1
ATOM 885 C C . ALA A 1 109 ? 21.672 -25.703 -10.391 1 92.31 109 ALA A C 1
ATOM 887 O O . ALA A 1 109 ? 20.984 -26.375 -9.609 1 92.31 109 ALA A O 1
ATOM 888 N N . SER A 1 110 ? 22.797 -25.281 -10.18 1 89.38 110 SER A N 1
ATOM 889 C CA . SER A 1 110 ? 23.406 -25.531 -8.875 1 89.38 110 SER A CA 1
ATOM 890 C C . SER A 1 110 ? 22.672 -24.766 -7.773 1 89.38 110 SER A C 1
ATOM 892 O O . SER A 1 110 ? 22.375 -25.344 -6.719 1 89.38 110 SER A O 1
ATOM 894 N N . TYR A 1 111 ? 22.422 -23.547 -8.086 1 92.31 111 TYR A N 1
ATOM 895 C CA . TYR A 1 111 ? 21.75 -22.688 -7.105 1 92.31 111 TYR A CA 1
ATOM 896 C C . TYR A 1 111 ? 20.359 -23.219 -6.793 1 92.31 111 TYR A C 1
ATOM 898 O O . TYR A 1 111 ? 19.906 -23.172 -5.645 1 92.31 111 TYR A O 1
ATOM 906 N N . MET A 1 112 ? 19.656 -23.703 -7.738 1 92.75 112 MET A N 1
ATOM 907 C CA . MET A 1 112 ? 18.297 -24.203 -7.586 1 92.75 112 MET A CA 1
ATOM 908 C C . MET A 1 112 ? 18.25 -25.375 -6.621 1 92.75 112 MET A C 1
ATOM 910 O O . MET A 1 112 ? 17.25 -25.594 -5.941 1 92.75 112 MET A O 1
ATOM 914 N N . LYS A 1 113 ? 19.312 -26.125 -6.543 1 87.88 113 LYS A N 1
ATOM 915 C CA . LYS A 1 113 ? 19.359 -27.281 -5.652 1 87.88 113 LYS A CA 1
ATOM 916 C C . LYS A 1 113 ? 19.188 -26.859 -4.195 1 87.88 113 LYS A C 1
ATOM 918 O O . LYS A 1 113 ? 18.469 -27.516 -3.436 1 87.88 113 LYS A O 1
ATOM 923 N N . THR A 1 114 ? 19.766 -25.812 -3.938 1 87.12 114 THR A N 1
ATOM 924 C CA . THR A 1 114 ? 19.656 -25.312 -2.564 1 87.12 114 THR A CA 1
ATOM 925 C C . THR A 1 114 ? 18.469 -24.391 -2.404 1 87.12 114 THR A C 1
ATOM 927 O O . THR A 1 114 ? 17.781 -24.422 -1.382 1 87.12 114 THR A O 1
ATOM 930 N N . TYR A 1 115 ? 18.25 -23.609 -3.393 1 86.31 115 TYR A N 1
ATOM 931 C CA . TYR A 1 115 ? 17.188 -22.625 -3.357 1 86.31 115 TYR A CA 1
ATOM 932 C C . TYR A 1 115 ? 15.812 -23.281 -3.316 1 86.31 115 TYR A C 1
ATOM 934 O O . TYR A 1 115 ? 14.867 -22.734 -2.742 1 86.31 115 TYR A O 1
ATOM 942 N N . SER A 1 116 ? 15.68 -24.469 -3.861 1 84.44 116 SER A N 1
ATOM 943 C CA . SER A 1 116 ? 14.422 -25.203 -3.951 1 84.44 116 SER A CA 1
ATOM 944 C C . SER A 1 116 ? 13.867 -25.516 -2.566 1 84.44 116 SER A C 1
ATOM 946 O O . SER A 1 116 ? 12.648 -25.609 -2.389 1 84.44 116 SER A O 1
ATOM 948 N N . ARG A 1 117 ? 14.734 -25.656 -1.654 1 82.5 117 ARG A N 1
ATOM 949 C CA . ARG A 1 117 ? 14.32 -26 -0.295 1 82.5 117 ARG A CA 1
ATOM 950 C C . ARG A 1 117 ? 13.562 -24.844 0.353 1 82.5 117 ARG A C 1
ATOM 952 O O . ARG A 1 117 ? 12.797 -25.047 1.294 1 82.5 117 ARG A O 1
ATOM 959 N N . ARG A 1 118 ? 13.781 -23.688 -0.182 1 81.88 118 ARG A N 1
ATOM 960 C CA . ARG A 1 118 ? 13.18 -22.5 0.41 1 81.88 118 ARG A CA 1
ATOM 961 C C . ARG A 1 118 ? 11.875 -22.141 -0.3 1 81.88 118 ARG A C 1
ATOM 963 O O . ARG A 1 118 ? 11.156 -21.25 0.14 1 81.88 118 ARG A O 1
ATOM 970 N N . LEU A 1 119 ? 11.617 -22.859 -1.326 1 84.88 119 LEU A N 1
ATOM 971 C CA . LEU A 1 119 ? 10.469 -22.484 -2.154 1 84.88 119 LEU A CA 1
ATOM 972 C C . LEU A 1 119 ? 9.359 -23.531 -2.053 1 84.88 119 LEU A C 1
ATOM 974 O O . LEU A 1 119 ? 9.633 -24.703 -1.821 1 84.88 119 LEU A O 1
ATOM 978 N N . GLU A 1 120 ? 8.125 -23.031 -2.17 1 85.12 120 GLU A N 1
ATOM 979 C CA . GLU A 1 120 ? 7.008 -23.953 -2.361 1 85.12 120 GLU A CA 1
ATOM 980 C C . GLU A 1 120 ? 7.121 -24.688 -3.691 1 85.12 120 GLU A C 1
ATOM 982 O O . GLU A 1 120 ? 7.691 -24.172 -4.652 1 85.12 120 GLU A O 1
ATOM 987 N N . ILE A 1 121 ? 6.543 -25.875 -3.77 1 84.94 121 ILE A N 1
ATOM 988 C CA . ILE A 1 121 ? 6.684 -26.766 -4.918 1 84.94 121 ILE A CA 1
ATOM 989 C C . ILE A 1 121 ? 6.152 -26.062 -6.172 1 84.94 121 ILE A C 1
ATOM 991 O O . ILE A 1 121 ? 6.758 -26.156 -7.242 1 84.94 121 ILE A O 1
ATOM 995 N N . GLY A 1 122 ? 5.047 -25.422 -6.023 1 87.62 122 GLY A N 1
ATOM 996 C CA . GLY A 1 122 ? 4.477 -24.734 -7.168 1 87.62 122 GLY A CA 1
ATOM 997 C C . GLY A 1 122 ? 5.379 -23.641 -7.715 1 87.62 122 GLY A C 1
ATOM 998 O O . GLY A 1 122 ? 5.547 -23.516 -8.93 1 87.62 122 GLY A O 1
ATOM 999 N N . THR A 1 123 ? 5.957 -22.859 -6.824 1 90.56 123 THR A N 1
ATOM 1000 C CA . THR A 1 123 ? 6.887 -21.797 -7.207 1 90.56 123 THR A CA 1
ATOM 1001 C C . THR A 1 123 ? 8.125 -22.375 -7.879 1 90.56 123 THR A C 1
ATOM 1003 O O . THR A 1 123 ? 8.578 -21.875 -8.906 1 90.56 123 THR A O 1
ATOM 1006 N N . PHE A 1 124 ? 8.625 -23.422 -7.32 1 91.94 124 PHE A N 1
ATOM 1007 C CA . PHE A 1 124 ? 9.828 -24.062 -7.859 1 91.94 124 PHE A CA 1
ATOM 1008 C C . PHE A 1 124 ? 9.578 -24.578 -9.273 1 91.94 124 PHE A C 1
ATOM 1010 O O . PHE A 1 124 ? 10.422 -24.406 -10.156 1 91.94 124 PHE A O 1
ATOM 1017 N N . ARG A 1 125 ? 8.422 -25.188 -9.438 1 93 125 ARG A N 1
ATOM 1018 C CA . ARG A 1 125 ? 8.062 -25.688 -10.766 1 93 125 ARG A CA 1
ATOM 1019 C C . ARG A 1 125 ? 8.031 -24.547 -11.773 1 93 125 ARG A C 1
ATOM 1021 O O . ARG A 1 125 ? 8.484 -24.703 -12.914 1 93 125 ARG A O 1
ATOM 1028 N N . HIS A 1 126 ? 7.539 -23.484 -11.336 1 94.56 126 HIS A N 1
ATOM 1029 C CA . HIS A 1 126 ? 7.492 -22.312 -12.211 1 94.56 126 HIS A CA 1
ATOM 1030 C C . HIS A 1 126 ? 8.898 -21.812 -12.547 1 94.56 126 HIS A C 1
ATOM 1032 O O . HIS A 1 126 ? 9.195 -21.531 -13.711 1 94.56 126 HIS A O 1
ATOM 1038 N N . HIS A 1 127 ? 9.742 -21.719 -11.57 1 95.75 127 HIS A N 1
ATOM 1039 C CA . HIS A 1 127 ? 11.125 -21.312 -11.789 1 95.75 127 HIS A CA 1
ATOM 1040 C C . HIS A 1 127 ? 11.812 -22.234 -12.797 1 95.75 127 HIS A C 1
ATOM 1042 O O . HIS A 1 127 ? 12.5 -21.766 -13.703 1 95.75 127 HIS A O 1
ATOM 1048 N N . LYS A 1 128 ? 11.547 -23.516 -12.625 1 95.31 128 LYS A N 1
ATOM 1049 C CA . LYS A 1 128 ? 12.156 -24.5 -13.516 1 95.31 128 LYS A CA 1
ATOM 1050 C C . LYS A 1 128 ? 11.703 -24.281 -14.961 1 95.31 128 LYS A C 1
ATOM 1052 O O . LYS A 1 128 ? 12.523 -24.281 -15.875 1 95.31 128 LYS A O 1
ATOM 1057 N N . SER A 1 129 ? 10.438 -24.109 -15.031 1 96 129 SER A N 1
ATOM 1058 C CA . SER A 1 129 ? 9.883 -23.891 -16.375 1 96 129 SER A CA 1
ATOM 1059 C C . SER A 1 129 ? 10.438 -22.625 -17 1 96 129 SER A C 1
ATOM 1061 O O . SER A 1 129 ? 10.812 -22.625 -18.172 1 96 129 SER A O 1
ATOM 1063 N N . CYS A 1 130 ? 10.531 -21.562 -16.266 1 96.31 130 CYS A N 1
ATOM 1064 C CA . CYS A 1 130 ? 11.039 -20.281 -16.75 1 96.31 130 CYS A CA 1
ATOM 1065 C C . CYS A 1 130 ? 12.5 -20.391 -17.172 1 96.31 130 CYS A C 1
ATOM 1067 O O . CYS A 1 130 ? 12.875 -19.953 -18.266 1 96.31 130 CYS A O 1
ATOM 1069 N N . MET A 1 131 ? 13.266 -21.016 -16.375 1 96.19 131 MET A N 1
ATOM 1070 C CA . MET A 1 131 ? 14.703 -21.094 -16.625 1 96.19 131 MET A CA 1
ATOM 1071 C C . MET A 1 131 ? 15.008 -22.078 -17.75 1 96.19 131 MET A C 1
ATOM 1073 O O . MET A 1 131 ? 16 -21.938 -18.453 1 96.19 131 MET A O 1
ATOM 1077 N N . ARG A 1 132 ? 14.148 -23.094 -17.859 1 95.62 132 ARG A N 1
ATOM 1078 C CA . ARG A 1 132 ? 14.289 -24 -19 1 95.62 132 ARG A CA 1
ATOM 1079 C C . ARG A 1 132 ? 14.094 -23.25 -20.312 1 95.62 132 ARG A C 1
ATOM 1081 O O . ARG A 1 132 ? 14.883 -23.406 -21.25 1 95.62 132 ARG A O 1
ATOM 1088 N N . LYS A 1 133 ? 13.055 -22.438 -20.359 1 95.88 133 LYS A N 1
ATOM 1089 C CA . LYS A 1 133 ? 12.797 -21.609 -21.547 1 95.88 133 LYS A CA 1
ATOM 1090 C C . LYS A 1 133 ? 13.961 -20.672 -21.812 1 95.88 133 LYS A C 1
ATOM 1092 O O . LYS A 1 133 ? 14.344 -20.469 -22.969 1 95.88 133 LYS A O 1
ATOM 1097 N N . PHE A 1 134 ? 14.5 -20.109 -20.797 1 96.75 134 PHE A N 1
ATOM 1098 C CA . PHE A 1 134 ? 15.625 -19.188 -20.891 1 96.75 134 PHE A CA 1
ATOM 1099 C C . PHE A 1 134 ? 16.859 -19.891 -21.422 1 96.75 134 PHE A C 1
ATOM 1101 O O . PHE A 1 134 ? 17.594 -19.344 -22.266 1 96.75 134 PHE A O 1
ATOM 1108 N N . LYS A 1 135 ? 17.078 -21.094 -21 1 95.25 135 LYS A N 1
ATOM 1109 C CA . LYS A 1 135 ? 18.203 -21.906 -21.453 1 95.25 135 LYS A CA 1
ATOM 1110 C C . LYS A 1 135 ? 18.047 -22.281 -22.922 1 95.25 135 LYS A C 1
ATOM 1112 O O . LYS A 1 135 ? 19.031 -22.312 -23.656 1 95.25 135 LYS A O 1
ATOM 1117 N N . GLU A 1 136 ? 16.859 -22.609 -23.25 1 95.06 136 GLU A N 1
ATOM 1118 C CA . GLU A 1 136 ? 16.578 -22.969 -24.641 1 95.06 136 GLU A CA 1
ATOM 1119 C C . GLU A 1 136 ? 16.859 -21.797 -25.578 1 95.06 136 GLU A C 1
ATOM 1121 O O . GLU A 1 136 ? 17.25 -22 -26.719 1 95.06 136 GLU A O 1
ATOM 1126 N N . TYR A 1 137 ? 16.609 -20.625 -25.172 1 95.44 137 TYR A N 1
ATOM 1127 C CA . TYR A 1 137 ? 16.875 -19.438 -25.969 1 95.44 137 TYR A CA 1
ATOM 1128 C C . TYR A 1 137 ? 18.375 -19.281 -26.219 1 95.44 137 TYR A C 1
ATOM 1130 O O . TYR A 1 137 ? 18.797 -18.953 -27.328 1 95.44 137 TYR A O 1
ATOM 1138 N N . CYS A 1 138 ? 19.188 -19.5 -25.188 1 91.62 138 CYS A N 1
ATOM 1139 C CA . CYS A 1 138 ? 20.641 -19.422 -25.312 1 91.62 138 CYS A CA 1
ATOM 1140 C C . CYS A 1 138 ? 21.312 -20.438 -24.391 1 91.62 138 CYS A C 1
ATOM 1142 O O . CYS A 1 138 ? 21.594 -20.141 -23.234 1 91.62 138 CYS A O 1
ATOM 1144 N N . GLU A 1 139 ? 21.578 -21.594 -25.188 1 84.75 139 GLU A N 1
ATOM 1145 C CA . GLU A 1 139 ? 22.188 -22.719 -24.469 1 84.75 139 GLU A CA 1
ATOM 1146 C C . GLU A 1 139 ? 23.656 -22.438 -24.141 1 84.75 139 GLU A C 1
ATOM 1148 O O . GLU A 1 139 ? 24.406 -21.938 -25 1 84.75 139 GLU A O 1
ATOM 1153 N N . GLY A 1 140 ? 24.297 -21.797 -23.172 1 84.56 140 GLY A N 1
ATOM 1154 C CA . GLY A 1 140 ? 25.672 -21.516 -22.766 1 84.56 140 GLY A CA 1
ATOM 1155 C C . GLY A 1 140 ? 25.906 -20.062 -22.406 1 84.56 140 GLY A C 1
ATOM 1156 O O . GLY A 1 140 ? 27.016 -19.547 -22.547 1 84.56 140 GLY A O 1
ATOM 1157 N N . LEU A 1 141 ? 24.953 -19.578 -22.047 1 90.62 141 LEU A N 1
ATOM 1158 C CA . LEU A 1 141 ? 25 -18.156 -21.703 1 90.62 141 LEU A CA 1
ATOM 1159 C C . LEU A 1 141 ? 26.047 -17.906 -20.609 1 90.62 141 LEU A C 1
ATOM 1161 O O . LEU A 1 141 ? 26 -18.516 -19.547 1 90.62 141 LEU A O 1
ATOM 1165 N N . GLN A 1 142 ? 26.984 -17.047 -21.016 1 86 142 GLN A N 1
ATOM 1166 C CA . GLN A 1 142 ? 28 -16.641 -20.047 1 86 142 GLN A CA 1
ATOM 1167 C C . GLN A 1 142 ? 27.516 -15.477 -19.188 1 86 142 GLN A C 1
ATOM 1169 O O . GLN A 1 142 ? 26.625 -14.719 -19.609 1 86 142 GLN A O 1
ATOM 1174 N N . PHE A 1 143 ? 28.109 -15.32 -18.078 1 88.69 143 PHE A N 1
ATOM 1175 C CA . PHE A 1 143 ? 27.688 -14.297 -17.125 1 88.69 143 PHE A CA 1
ATOM 1176 C C . PHE A 1 143 ? 27.828 -12.906 -17.734 1 88.69 143 PHE A C 1
ATOM 1178 O O . PHE A 1 143 ? 26.953 -12.055 -17.547 1 88.69 143 PHE A O 1
ATOM 1185 N N . HIS A 1 144 ? 28.906 -12.766 -18.469 1 82.44 144 HIS A N 1
ATOM 1186 C CA . HIS A 1 144 ? 29.188 -11.438 -19.016 1 82.44 144 HIS A CA 1
ATOM 1187 C C . HIS A 1 144 ? 28.266 -11.102 -20.188 1 82.44 144 HIS A C 1
ATOM 1189 O O . HIS A 1 144 ? 28.125 -9.938 -20.547 1 82.44 144 HIS A O 1
ATOM 1195 N N . GLU A 1 145 ? 27.688 -12.094 -20.734 1 87.69 145 GLU A N 1
ATOM 1196 C CA . GLU A 1 145 ? 26.797 -11.906 -21.891 1 87.69 145 GLU A CA 1
ATOM 1197 C C . GLU A 1 145 ? 25.422 -11.438 -21.438 1 87.69 145 GLU A C 1
ATOM 1199 O O . GLU A 1 145 ? 24.641 -10.93 -22.25 1 87.69 145 GLU A O 1
ATOM 1204 N N . LEU A 1 146 ? 25.109 -11.633 -20.203 1 92.44 146 LEU A N 1
ATOM 1205 C CA . LEU A 1 146 ? 23.812 -11.234 -19.656 1 92.44 146 LEU A CA 1
ATOM 1206 C C . LEU A 1 146 ? 23.781 -9.734 -19.406 1 92.44 146 LEU A C 1
ATOM 1208 O O . LEU A 1 146 ? 24.062 -9.289 -18.281 1 92.44 146 LEU A O 1
ATOM 1212 N N . THR A 1 147 ? 23.453 -9.07 -20.484 1 90.31 147 THR A N 1
ATOM 1213 C CA . THR A 1 147 ? 23.375 -7.613 -20.453 1 90.31 147 THR A CA 1
ATOM 1214 C C . THR A 1 147 ? 21.938 -7.141 -20.609 1 90.31 147 THR A C 1
ATOM 1216 O O . THR A 1 147 ? 21.031 -7.945 -20.828 1 90.31 147 THR A O 1
ATOM 1219 N N . GLU A 1 148 ? 21.781 -5.867 -20.422 1 93.31 148 GLU A N 1
ATOM 1220 C CA . GLU A 1 148 ? 20.453 -5.281 -20.625 1 93.31 148 GLU A CA 1
ATOM 1221 C C . GLU A 1 148 ? 19.938 -5.559 -22.031 1 93.31 148 GLU A C 1
ATOM 1223 O O . GLU A 1 148 ? 18.766 -5.906 -22.203 1 93.31 148 GLU A O 1
ATOM 1228 N N . ASP A 1 149 ? 20.828 -5.441 -22.984 1 91.19 149 ASP A N 1
ATOM 1229 C CA . ASP A 1 149 ? 20.453 -5.684 -24.375 1 91.19 149 ASP A CA 1
ATOM 1230 C C . ASP A 1 149 ? 20.031 -7.137 -24.578 1 91.19 149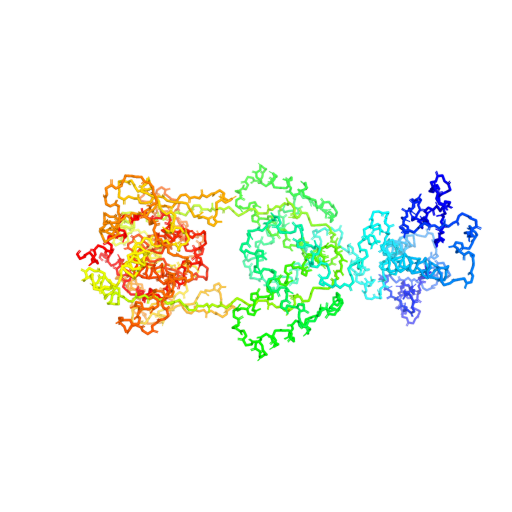 ASP A C 1
ATOM 1232 O O . ASP A 1 149 ? 19.078 -7.418 -25.312 1 91.19 149 ASP A O 1
ATOM 1236 N N . PHE A 1 150 ? 20.797 -7.996 -23.953 1 93.25 150 PHE A N 1
ATOM 1237 C CA . PHE A 1 150 ? 20.453 -9.406 -24.047 1 93.25 150 PHE A CA 1
ATOM 1238 C C . PHE A 1 150 ? 19.047 -9.664 -23.516 1 93.25 150 PHE A C 1
ATOM 1240 O O . PHE A 1 150 ? 18.25 -10.375 -24.141 1 93.25 150 PHE A O 1
ATOM 1247 N N . LEU A 1 151 ? 18.719 -9.07 -22.391 1 95.69 151 LEU A N 1
ATOM 1248 C CA . LEU A 1 151 ? 17.406 -9.227 -21.766 1 95.69 151 LEU A CA 1
ATOM 1249 C C . LEU A 1 151 ? 16.312 -8.641 -22.672 1 95.69 151 LEU A C 1
ATOM 1251 O O . LEU A 1 151 ? 15.227 -9.211 -22.766 1 95.69 151 LEU A O 1
ATOM 1255 N N . ARG A 1 152 ? 16.609 -7.551 -23.297 1 93.88 152 ARG A N 1
ATOM 1256 C CA . ARG A 1 152 ? 15.656 -6.938 -24.219 1 93.88 152 ARG A CA 1
ATOM 1257 C C . ARG A 1 152 ? 15.367 -7.863 -25.391 1 93.88 152 ARG A C 1
ATOM 1259 O O . ARG A 1 152 ? 14.211 -8.008 -25.797 1 93.88 152 ARG A O 1
ATOM 1266 N N . ASP A 1 153 ? 16.422 -8.398 -25.875 1 94 153 ASP A N 1
ATOM 1267 C CA . ASP A 1 153 ? 16.266 -9.344 -26.984 1 94 153 ASP A CA 1
ATOM 1268 C C . ASP A 1 153 ? 15.453 -10.562 -26.547 1 94 153 ASP A C 1
ATOM 1270 O O . ASP A 1 153 ? 14.617 -11.062 -27.297 1 94 153 ASP A O 1
ATOM 1274 N N . TYR A 1 154 ? 15.742 -10.992 -25.375 1 96.06 154 TYR A N 1
ATOM 1275 C CA . TYR A 1 154 ? 15 -12.141 -24.859 1 96.06 154 TYR A CA 1
ATOM 1276 C C . TYR A 1 154 ? 13.523 -11.805 -24.688 1 96.06 154 TYR A C 1
ATOM 1278 O O . TYR A 1 154 ? 12.656 -12.633 -24.969 1 96.06 154 TYR A O 1
ATOM 1286 N N . LEU A 1 155 ? 13.273 -10.648 -24.219 1 95.81 155 LEU A N 1
ATOM 1287 C CA . LEU A 1 155 ? 11.898 -10.195 -24.078 1 95.81 155 LEU A CA 1
ATOM 1288 C C . LEU A 1 155 ? 11.18 -10.195 -25.422 1 95.81 155 LEU A C 1
ATOM 1290 O O . LEU A 1 155 ? 10.047 -10.672 -25.516 1 95.81 155 LEU A O 1
ATOM 1294 N N . ILE A 1 156 ? 11.852 -9.703 -26.453 1 93.38 156 ILE A N 1
ATOM 1295 C CA . ILE A 1 156 ? 11.297 -9.68 -27.797 1 93.38 156 ILE A CA 1
ATOM 1296 C C . ILE A 1 156 ? 11.055 -11.109 -28.297 1 93.38 156 ILE A C 1
ATOM 1298 O O . ILE A 1 156 ? 10.023 -11.406 -28.891 1 93.38 156 ILE A O 1
ATOM 1302 N N . TYR A 1 157 ? 12 -11.93 -28.016 1 95.88 157 TYR A N 1
ATOM 1303 C CA . TYR A 1 157 ? 11.883 -13.336 -28.391 1 95.88 157 TYR A CA 1
ATOM 1304 C C . TYR A 1 157 ? 10.656 -13.969 -27.75 1 95.88 157 TYR A C 1
ATOM 1306 O O . TYR A 1 157 ? 9.883 -14.664 -28.422 1 95.88 157 TYR A O 1
ATOM 1314 N N . MET A 1 158 ? 10.375 -13.773 -26.484 1 96.5 158 MET A N 1
ATOM 1315 C CA . MET A 1 158 ? 9.227 -14.344 -25.781 1 96.5 158 MET A CA 1
ATOM 1316 C C . MET A 1 158 ? 7.918 -13.828 -26.359 1 96.5 158 MET A C 1
ATOM 1318 O O . MET A 1 158 ? 6.965 -14.586 -26.531 1 96.5 158 MET A O 1
ATOM 1322 N N . LYS A 1 159 ? 7.887 -12.602 -26.703 1 93.88 159 LYS A N 1
ATOM 1323 C CA . LYS A 1 159 ? 6.656 -11.977 -27.172 1 93.88 159 LYS A CA 1
ATOM 1324 C C . LYS A 1 159 ? 6.383 -12.328 -28.641 1 93.88 159 LYS A C 1
ATOM 1326 O O . LYS A 1 159 ? 5.254 -12.68 -29 1 93.88 159 LYS A O 1
ATOM 1331 N N . LYS A 1 160 ? 7.402 -12.266 -29.453 1 93.81 160 LYS A N 1
ATOM 1332 C CA . LYS A 1 160 ? 7.203 -12.406 -30.891 1 93.81 160 LYS A CA 1
ATOM 1333 C C . LYS A 1 160 ? 7.312 -13.867 -31.312 1 93.81 160 LYS A C 1
ATOM 1335 O O . LYS A 1 160 ? 6.52 -14.344 -32.125 1 93.81 160 LYS A O 1
ATOM 1340 N N . THR A 1 161 ? 8.281 -14.531 -30.844 1 94.06 161 THR A N 1
ATOM 1341 C CA . THR A 1 161 ? 8.523 -15.898 -31.281 1 94.06 161 THR A CA 1
ATOM 1342 C C . THR A 1 161 ? 7.68 -16.891 -30.469 1 94.06 161 THR A C 1
ATOM 1344 O O . THR A 1 161 ? 7.004 -17.734 -31.047 1 94.06 161 THR A O 1
ATOM 1347 N N . LEU A 1 162 ? 7.684 -16.734 -29.203 1 95.38 162 LEU A N 1
ATOM 1348 C CA . LEU A 1 162 ? 6.953 -17.672 -28.359 1 95.38 162 LEU A CA 1
ATOM 1349 C C . LEU A 1 162 ? 5.516 -17.219 -28.141 1 95.38 162 LEU A C 1
ATOM 1351 O O . LEU A 1 162 ? 4.695 -17.953 -27.609 1 95.38 162 LEU A O 1
ATOM 1355 N N . CYS A 1 163 ? 5.25 -15.977 -28.438 1 95.06 163 CYS A N 1
ATOM 1356 C CA . CYS A 1 163 ? 3.904 -15.414 -28.375 1 95.06 163 CYS A CA 1
ATOM 1357 C C . CYS A 1 163 ? 3.369 -15.461 -26.953 1 95.06 163 CYS A C 1
ATOM 1359 O O . CYS A 1 163 ? 2.197 -15.766 -26.734 1 95.06 163 CYS A O 1
ATOM 1361 N N . ASN A 1 164 ? 4.242 -15.25 -26.047 1 93.75 164 ASN A N 1
ATOM 1362 C CA . ASN A 1 164 ? 3.818 -15.148 -24.656 1 93.75 164 ASN A CA 1
ATOM 1363 C C . ASN A 1 164 ? 3.082 -13.844 -24.391 1 93.75 164 ASN A C 1
ATOM 1365 O O . ASN A 1 164 ? 3.402 -12.812 -24.969 1 93.75 164 ASN A O 1
ATOM 1369 N N . ALA A 1 165 ? 2.039 -13.961 -23.484 1 92.19 165 ALA A N 1
ATOM 1370 C CA . ALA A 1 165 ? 1.416 -12.734 -23 1 92.19 165 ALA A CA 1
ATOM 1371 C C . ALA A 1 165 ? 2.432 -11.852 -22.281 1 92.19 165 ALA A C 1
ATOM 1373 O O . ALA A 1 165 ? 3.41 -12.352 -21.719 1 92.19 165 ALA A O 1
ATOM 1374 N N . ASP A 1 166 ? 2.234 -10.555 -22.328 1 91.25 166 ASP A N 1
ATOM 1375 C CA . ASP A 1 166 ? 3.143 -9.609 -21.688 1 91.25 166 ASP A CA 1
ATOM 1376 C C . ASP A 1 166 ? 3.324 -9.938 -20.203 1 91.25 166 ASP A C 1
ATOM 1378 O O . ASP A 1 166 ? 4.438 -9.867 -19.688 1 91.25 166 ASP A O 1
ATOM 1382 N N . SER A 1 167 ? 2.213 -10.258 -19.594 1 92.62 167 SER A N 1
ATOM 1383 C CA . SER A 1 167 ? 2.285 -10.602 -18.172 1 92.62 167 SER A CA 1
ATOM 1384 C C . SER A 1 167 ? 3.186 -11.812 -17.953 1 92.62 167 SER A C 1
ATOM 1386 O O . SER A 1 167 ? 3.98 -11.828 -17 1 92.62 167 SER A O 1
ATOM 1388 N N . THR A 1 168 ? 3.09 -12.75 -18.781 1 93.44 168 THR A N 1
ATOM 1389 C CA . THR A 1 168 ? 3.91 -13.953 -18.688 1 93.44 168 THR A CA 1
ATOM 1390 C C . THR A 1 168 ? 5.383 -13.617 -18.906 1 93.44 168 THR A C 1
ATOM 1392 O O . THR A 1 168 ? 6.246 -14.086 -18.156 1 93.44 168 THR A O 1
ATOM 1395 N N . ALA A 1 169 ? 5.617 -12.852 -19.891 1 94.94 169 ALA A N 1
ATOM 1396 C CA . ALA A 1 169 ? 6.988 -12.461 -20.219 1 94.94 169 ALA A CA 1
ATOM 1397 C C . ALA A 1 169 ? 7.633 -11.711 -19.062 1 94.94 169 ALA A C 1
ATOM 1399 O O . ALA A 1 169 ? 8.781 -11.992 -18.703 1 94.94 169 ALA A O 1
ATOM 1400 N N . GLN A 1 170 ? 6.93 -10.82 -18.531 1 95.12 170 GLN A N 1
ATOM 1401 C CA . GLN A 1 170 ? 7.453 -10.031 -17.422 1 95.12 170 GLN A CA 1
ATOM 1402 C C . GLN A 1 170 ? 7.715 -10.906 -16.188 1 95.12 170 GLN A C 1
ATOM 1404 O O . GLN A 1 170 ? 8.719 -10.734 -15.5 1 95.12 170 GLN A O 1
ATOM 1409 N N . ARG A 1 171 ? 6.809 -11.766 -16 1 94.25 171 ARG A N 1
ATOM 1410 C CA . ARG A 1 171 ? 6.992 -12.688 -14.891 1 94.25 171 ARG A CA 1
ATOM 1411 C C . ARG A 1 171 ? 8.25 -13.531 -15.07 1 94.25 171 ARG A C 1
ATOM 1413 O O . ARG A 1 171 ? 8.961 -13.812 -14.109 1 94.25 171 ARG A O 1
ATOM 1420 N N . ASN A 1 172 ? 8.469 -13.953 -16.25 1 95.69 172 ASN A N 1
ATOM 1421 C CA . ASN A 1 172 ? 9.688 -14.695 -16.562 1 95.69 172 ASN A CA 1
ATOM 1422 C C . ASN A 1 172 ? 10.938 -13.875 -16.234 1 95.69 172 ASN A C 1
ATOM 1424 O O . ASN A 1 172 ? 11.875 -14.383 -15.625 1 95.69 172 ASN A O 1
ATOM 1428 N N . LEU A 1 173 ? 10.93 -12.672 -16.609 1 96.19 173 LEU A N 1
ATOM 1429 C CA . LEU A 1 173 ? 12.062 -11.781 -16.344 1 96.19 173 LEU A CA 1
ATOM 1430 C C . LEU A 1 173 ? 12.273 -11.609 -14.844 1 96.19 173 LEU A C 1
ATOM 1432 O O . LEU A 1 173 ? 13.414 -11.555 -14.375 1 96.19 173 LEU A O 1
ATOM 1436 N N . SER A 1 174 ? 11.133 -11.539 -14.188 1 96.38 174 SER A N 1
ATOM 1437 C CA . SER A 1 174 ? 11.227 -11.414 -12.734 1 96.38 174 SER A CA 1
ATOM 1438 C C . SER A 1 174 ? 11.93 -12.617 -12.117 1 96.38 174 SER A C 1
ATOM 1440 O O . SER A 1 174 ? 12.688 -12.477 -11.156 1 96.38 174 SER A O 1
ATOM 1442 N N . THR A 1 175 ? 11.609 -13.758 -12.633 1 96.06 175 THR A N 1
ATOM 1443 C CA . THR A 1 175 ? 12.25 -14.977 -12.141 1 96.06 175 THR A CA 1
ATOM 1444 C C . THR A 1 175 ? 13.75 -14.961 -12.445 1 96.06 175 THR A C 1
ATOM 1446 O O . THR A 1 175 ? 14.562 -15.297 -11.586 1 96.06 175 THR A O 1
ATOM 1449 N N . ILE A 1 176 ? 14.117 -14.562 -13.609 1 96.75 176 ILE A N 1
ATOM 1450 C CA . ILE A 1 176 ? 15.516 -14.484 -14.008 1 96.75 176 ILE A CA 1
ATOM 1451 C C . ILE A 1 176 ? 16.266 -13.523 -13.086 1 96.75 176 ILE A C 1
ATOM 1453 O O . ILE A 1 176 ? 17.406 -13.781 -12.711 1 96.75 176 ILE A O 1
ATOM 1457 N N . LYS A 1 177 ? 15.594 -12.508 -12.781 1 96.75 177 LYS A N 1
ATOM 1458 C CA . LYS A 1 177 ? 16.188 -11.484 -11.93 1 96.75 177 LYS A CA 1
ATOM 1459 C C . LYS A 1 177 ? 16.625 -12.07 -10.586 1 96.75 177 LYS A C 1
ATOM 1461 O O . LYS A 1 177 ? 17.656 -11.672 -10.031 1 96.75 177 LYS A O 1
ATOM 1466 N N . ILE A 1 178 ? 15.836 -12.945 -10.078 1 95.38 178 ILE A N 1
ATOM 1467 C CA . ILE A 1 178 ? 16.141 -13.586 -8.805 1 95.38 178 ILE A CA 1
ATOM 1468 C C . ILE A 1 178 ? 17.5 -14.289 -8.898 1 95.38 178 ILE A C 1
ATOM 1470 O O . ILE A 1 178 ? 18.344 -14.141 -8.008 1 95.38 178 ILE A O 1
ATOM 1474 N N . TYR A 1 179 ? 17.734 -14.984 -9.906 1 95.19 179 TYR A N 1
ATOM 1475 C CA . TYR A 1 179 ? 18.969 -15.758 -10.055 1 95.19 179 TYR A CA 1
ATOM 1476 C C . TYR A 1 179 ? 20.141 -14.852 -10.43 1 95.19 179 TYR A C 1
ATOM 1478 O O . TYR A 1 179 ? 21.281 -15.109 -10.031 1 95.19 179 TYR A O 1
ATOM 1486 N N . VAL A 1 180 ? 19.875 -13.789 -11.172 1 95.25 180 VAL A N 1
ATOM 1487 C CA . VAL A 1 180 ? 20.906 -12.797 -11.469 1 95.25 180 VAL A CA 1
ATOM 1488 C C . VAL A 1 180 ? 21.359 -12.125 -10.18 1 95.25 180 VAL A C 1
ATOM 1490 O O . VAL A 1 180 ? 22.562 -11.969 -9.961 1 95.25 180 VAL A O 1
ATOM 1493 N N . SER A 1 181 ? 20.406 -11.82 -9.422 1 94.75 181 SER A N 1
ATOM 1494 C CA . SER A 1 181 ? 20.75 -11.203 -8.141 1 94.75 181 SER A CA 1
ATOM 1495 C C . SER A 1 181 ? 21.594 -12.141 -7.281 1 94.75 181 SER A C 1
ATOM 1497 O O . SER A 1 181 ? 22.531 -11.695 -6.617 1 94.75 181 SER A O 1
ATOM 1499 N N . ALA A 1 182 ? 21.219 -13.352 -7.262 1 91.94 182 ALA A N 1
ATOM 1500 C CA . ALA A 1 182 ? 22 -14.344 -6.523 1 91.94 182 ALA A CA 1
ATOM 1501 C C . ALA A 1 182 ? 23.438 -14.422 -7.051 1 91.94 182 ALA A C 1
ATOM 1503 O O . ALA A 1 182 ? 24.391 -14.516 -6.273 1 91.94 182 ALA A O 1
ATOM 1504 N N . ALA A 1 183 ? 23.625 -14.406 -8.32 1 91.25 183 ALA A N 1
ATOM 1505 C CA . ALA A 1 183 ? 24.938 -14.461 -8.945 1 91.25 183 ALA A CA 1
ATOM 1506 C C . ALA A 1 183 ? 25.781 -13.25 -8.578 1 91.25 183 ALA A C 1
ATOM 1508 O O . ALA A 1 183 ? 26.984 -13.367 -8.344 1 91.25 183 ALA A O 1
ATOM 1509 N N . ILE A 1 184 ? 25.109 -12.156 -8.562 1 88.12 184 ILE A N 1
ATOM 1510 C CA . ILE A 1 184 ? 25.797 -10.93 -8.195 1 88.12 184 ILE A CA 1
ATOM 1511 C C . ILE A 1 184 ? 26.234 -10.984 -6.734 1 88.12 184 ILE A C 1
ATOM 1513 O O . ILE A 1 184 ? 27.375 -10.664 -6.406 1 88.12 184 ILE A O 1
ATOM 1517 N N . LYS A 1 185 ? 25.359 -11.398 -5.961 1 85.12 185 LYS A N 1
ATOM 1518 C CA . LYS A 1 185 ? 25.641 -11.492 -4.531 1 85.12 185 LYS A CA 1
ATOM 1519 C C . LYS A 1 185 ? 26.797 -12.445 -4.266 1 85.12 185 LYS A C 1
ATOM 1521 O O . LYS A 1 185 ? 27.609 -12.203 -3.377 1 85.12 185 LYS A O 1
ATOM 1526 N N . LYS A 1 186 ? 26.844 -13.461 -4.973 1 81.81 186 LYS A N 1
ATOM 1527 C CA . LYS A 1 186 ? 27.891 -14.469 -4.785 1 81.81 186 LYS A CA 1
ATOM 1528 C C . LYS A 1 186 ? 29.172 -14.062 -5.512 1 81.81 186 LYS A C 1
ATOM 1530 O O . LYS A 1 186 ? 30.172 -14.781 -5.445 1 81.81 186 LYS A O 1
ATOM 1535 N N . GLY A 1 187 ? 29.062 -12.992 -6.285 1 79.12 187 GLY A N 1
ATOM 1536 C CA . GLY A 1 187 ? 30.25 -12.414 -6.867 1 79.12 187 GLY A CA 1
ATOM 1537 C C . GLY A 1 187 ? 30.531 -12.922 -8.273 1 79.12 187 GLY A C 1
ATOM 1538 O O . GLY A 1 187 ? 31.625 -12.703 -8.812 1 79.12 187 GLY A O 1
ATOM 1539 N N . TYR A 1 188 ? 29.641 -13.609 -8.859 1 81.38 188 TYR A N 1
ATOM 1540 C CA . TYR A 1 188 ? 29.859 -14.156 -10.195 1 81.38 188 TYR A CA 1
ATOM 1541 C C . TYR A 1 188 ? 29.594 -13.102 -11.266 1 81.38 188 TYR A C 1
ATOM 1543 O O . TYR A 1 188 ? 30.062 -13.234 -12.398 1 81.38 188 TYR A O 1
ATOM 1551 N N . MET A 1 189 ? 28.766 -12.148 -10.844 1 84.25 189 MET A N 1
ATOM 1552 C CA . MET A 1 189 ? 28.422 -11.039 -11.742 1 84.25 189 MET A CA 1
ATOM 1553 C C . MET A 1 189 ? 28.688 -9.695 -11.07 1 84.25 189 MET A C 1
ATOM 1555 O O . MET A 1 189 ? 28.422 -9.531 -9.875 1 84.25 189 MET A O 1
ATOM 1559 N N . GLU A 1 190 ? 29.25 -8.852 -11.891 1 75.5 190 GLU A N 1
ATOM 1560 C CA . GLU A 1 190 ? 29.547 -7.539 -11.336 1 75.5 190 GLU A CA 1
ATOM 1561 C C . GLU A 1 190 ? 28.453 -6.535 -11.656 1 75.5 190 GLU A C 1
ATOM 1563 O O . GLU A 1 190 ? 28.047 -5.75 -10.797 1 75.5 190 GLU A O 1
ATOM 1568 N N . ASN A 1 191 ? 28.016 -6.574 -12.844 1 81.44 191 ASN A N 1
ATOM 1569 C CA . ASN A 1 191 ? 27 -5.629 -13.297 1 81.44 191 ASN A CA 1
ATOM 1570 C C . ASN A 1 191 ? 25.609 -6.242 -13.25 1 81.44 191 ASN A C 1
ATOM 1572 O O . ASN A 1 191 ? 25.438 -7.414 -13.586 1 81.44 191 ASN A O 1
ATOM 1576 N N . ASP A 1 192 ? 24.703 -5.48 -12.82 1 90.12 192 ASP A N 1
ATOM 1577 C CA . ASP A 1 192 ? 23.297 -5.914 -12.789 1 90.12 192 ASP A CA 1
ATOM 1578 C C . ASP A 1 192 ? 22.578 -5.512 -14.078 1 90.12 192 ASP A C 1
ATOM 1580 O O . ASP A 1 192 ? 22.328 -4.328 -14.305 1 90.12 192 ASP A O 1
ATOM 1584 N N . PRO A 1 193 ? 22.328 -6.461 -14.875 1 92.75 193 PRO A N 1
ATOM 1585 C CA . PRO A 1 193 ? 21.656 -6.137 -16.141 1 92.75 193 PRO A CA 1
ATOM 1586 C C . PRO A 1 193 ? 20.25 -5.582 -15.922 1 92.75 193 PRO A C 1
ATOM 1588 O O . PRO A 1 193 ? 19.656 -5.016 -16.844 1 92.75 193 PRO A O 1
ATOM 1591 N N . PHE A 1 194 ? 19.672 -5.758 -14.742 1 94.12 194 PHE A N 1
ATOM 1592 C CA . PHE A 1 194 ? 18.312 -5.297 -14.477 1 94.12 194 PHE A CA 1
ATOM 1593 C C . PHE A 1 194 ? 18.328 -3.893 -13.883 1 94.12 194 PHE A C 1
ATOM 1595 O O . PHE A 1 194 ? 17.266 -3.332 -13.578 1 94.12 194 PHE A O 1
ATOM 1602 N N . LYS A 1 195 ? 19.406 -3.305 -13.703 1 86.88 195 LYS A N 1
ATOM 1603 C CA . LYS A 1 195 ? 19.531 -1.99 -13.078 1 86.88 195 LYS A CA 1
ATOM 1604 C C . LYS A 1 195 ? 18.703 -0.949 -13.836 1 86.88 195 LYS A C 1
ATOM 1606 O O . LYS A 1 195 ? 17.953 -0.191 -13.234 1 86.88 195 LYS A O 1
ATOM 1611 N N . ASP A 1 196 ? 18.781 -0.907 -15.109 1 82.19 196 ASP A N 1
ATOM 1612 C CA . ASP A 1 196 ? 18.047 0.059 -15.922 1 82.19 196 ASP A CA 1
ATOM 1613 C C . ASP A 1 196 ? 16.938 -0.624 -16.719 1 82.19 196 ASP A C 1
ATOM 1615 O O . ASP A 1 196 ? 16.359 -0.021 -17.625 1 82.19 196 ASP A O 1
ATOM 1619 N N . PHE A 1 197 ? 16.844 -1.896 -16.484 1 84.88 197 PHE A N 1
ATOM 1620 C CA . PHE A 1 197 ? 15.82 -2.699 -17.141 1 84.88 197 PHE A CA 1
ATOM 1621 C C . PHE A 1 197 ? 14.773 -3.154 -16.141 1 84.88 197 PHE A C 1
ATOM 1623 O O . PHE A 1 197 ? 14.898 -4.223 -15.539 1 84.88 197 PHE A O 1
ATOM 1630 N N . GLY A 1 198 ? 13.805 -2.324 -15.969 1 85.12 198 GLY A N 1
ATOM 1631 C CA . GLY A 1 198 ? 12.789 -2.629 -14.969 1 85.12 198 GLY A CA 1
ATOM 1632 C C . GLY A 1 198 ? 11.766 -3.643 -15.445 1 85.12 198 GLY A C 1
ATOM 1633 O O . GLY A 1 198 ? 11.406 -3.662 -16.625 1 85.12 198 GLY A O 1
ATOM 1634 N N . VAL A 1 199 ? 11.461 -4.598 -14.586 1 87.25 199 VAL A N 1
ATOM 1635 C CA . VAL A 1 199 ? 10.383 -5.547 -14.836 1 87.25 199 VAL A CA 1
ATOM 1636 C C . VAL A 1 199 ? 9.039 -4.902 -14.508 1 87.25 199 VAL A C 1
ATOM 1638 O O . VAL A 1 199 ? 8.859 -4.328 -13.43 1 87.25 199 VAL A O 1
ATOM 1641 N N . LYS A 1 200 ? 8.156 -4.934 -15.5 1 84.31 200 LYS A N 1
ATOM 1642 C CA . LYS A 1 200 ? 6.871 -4.266 -15.336 1 84.31 200 LYS A CA 1
ATOM 1643 C C . LYS A 1 200 ? 5.809 -5.23 -14.82 1 84.31 200 LYS A C 1
ATOM 1645 O O . LYS A 1 200 ? 5.828 -6.418 -15.156 1 84.31 200 LYS A O 1
ATOM 1650 N N . ARG A 1 201 ? 5.059 -4.688 -13.969 1 83.44 201 ARG A N 1
ATOM 1651 C CA . ARG A 1 201 ? 3.891 -5.449 -13.531 1 83.44 201 ARG A CA 1
ATOM 1652 C C . ARG A 1 201 ? 2.658 -5.074 -14.352 1 83.44 201 ARG A C 1
ATOM 1654 O O . ARG A 1 201 ? 2.234 -3.916 -14.344 1 83.44 201 ARG A O 1
ATOM 1661 N N . ILE A 1 202 ? 2.172 -6.094 -15.047 1 77.5 202 ILE A N 1
ATOM 1662 C CA . ILE A 1 202 ? 1.018 -5.844 -15.898 1 77.5 202 ILE A CA 1
ATOM 1663 C C . ILE A 1 202 ? -0.266 -6.199 -15.156 1 77.5 202 ILE A C 1
ATOM 1665 O O . ILE A 1 202 ? -0.378 -7.289 -14.586 1 77.5 202 ILE A O 1
ATOM 1669 N N . LYS A 1 203 ? -1.165 -5.156 -15.148 1 77.06 203 LYS A N 1
ATOM 1670 C CA . LYS A 1 203 ? -2.451 -5.383 -14.5 1 77.06 203 LYS A CA 1
ATOM 1671 C C . LYS A 1 203 ? -3.377 -6.219 -15.375 1 77.06 203 LYS A C 1
ATOM 1673 O O . LYS A 1 203 ? -3.494 -5.965 -16.578 1 77.06 203 LYS A O 1
ATOM 1678 N N . SER A 1 204 ? -3.848 -7.316 -14.805 1 74.38 204 SER A N 1
ATOM 1679 C CA . SER A 1 204 ? -4.797 -8.133 -15.547 1 74.38 204 SER A CA 1
ATOM 1680 C C . SER A 1 204 ? -6.234 -7.746 -15.234 1 74.38 204 SER A C 1
ATOM 1682 O O . SER A 1 204 ? -6.531 -7.289 -14.125 1 74.38 204 SER A O 1
ATOM 1684 N N . ASN A 1 205 ? -7.047 -7.758 -16.266 1 78.19 205 ASN A N 1
ATOM 1685 C CA . ASN A 1 205 ? -8.477 -7.527 -16.062 1 78.19 205 ASN A CA 1
ATOM 1686 C C . ASN A 1 205 ? -9.148 -8.727 -15.414 1 78.19 205 ASN A C 1
ATOM 1688 O O . ASN A 1 205 ? -8.789 -9.875 -15.688 1 78.19 205 ASN A O 1
ATOM 1692 N N . ILE A 1 206 ? -9.984 -8.484 -14.508 1 85.44 206 ILE A N 1
ATOM 1693 C CA . ILE A 1 206 ? -10.641 -9.57 -13.797 1 85.44 206 ILE A CA 1
ATOM 1694 C C . ILE A 1 206 ? -12.055 -9.766 -14.336 1 85.44 206 ILE A C 1
ATOM 1696 O O . ILE A 1 206 ? -12.766 -8.789 -14.594 1 85.44 206 ILE A O 1
ATOM 1700 N N . ASP A 1 207 ? -12.375 -10.961 -14.641 1 90.75 207 ASP A N 1
ATOM 1701 C CA . ASP A 1 207 ? -13.734 -11.305 -15.039 1 90.75 207 ASP A CA 1
ATOM 1702 C C . ASP A 1 207 ? -14.578 -11.703 -13.828 1 90.75 207 ASP A C 1
ATOM 1704 O O . ASP A 1 207 ? -14.07 -12.312 -12.883 1 90.75 207 ASP A O 1
ATOM 1708 N N . TYR A 1 208 ? -15.82 -11.273 -13.797 1 95.06 208 TYR A N 1
ATOM 1709 C CA . TYR A 1 208 ? -16.781 -11.617 -12.766 1 95.06 208 TYR A CA 1
ATOM 1710 C C . TYR A 1 208 ? -18.188 -11.75 -13.352 1 95.06 208 TYR A C 1
ATOM 1712 O O . TYR A 1 208 ? -18.453 -11.25 -14.453 1 95.06 208 TYR A O 1
ATOM 1720 N N . LEU A 1 209 ? -19.031 -12.453 -12.688 1 96.62 209 LEU A N 1
ATOM 1721 C CA . LEU A 1 209 ? -20.422 -12.586 -13.109 1 96.62 209 LEU A CA 1
ATOM 1722 C C . LEU A 1 209 ? -21.266 -11.414 -12.617 1 96.62 209 LEU A C 1
ATOM 1724 O O . LEU A 1 209 ? -21.094 -10.961 -11.477 1 96.62 209 LEU A O 1
ATOM 1728 N N . THR A 1 210 ? -22.125 -10.938 -13.516 1 94.94 210 THR A N 1
ATOM 1729 C CA . THR A 1 210 ? -23.125 -9.984 -13.062 1 94.94 210 THR A CA 1
ATOM 1730 C C . THR A 1 210 ? -24.188 -10.688 -12.203 1 94.94 210 THR A C 1
ATOM 1732 O O . THR A 1 210 ? -24.219 -11.922 -12.148 1 94.94 210 THR A O 1
ATOM 1735 N N . GLU A 1 211 ? -24.984 -9.914 -11.531 1 95.38 211 GLU A N 1
ATOM 1736 C CA . GLU A 1 211 ? -26.047 -10.492 -10.719 1 95.38 211 GLU A CA 1
ATOM 1737 C C . GLU A 1 211 ? -26.984 -11.352 -11.562 1 95.38 211 GLU A C 1
ATOM 1739 O O . GLU A 1 211 ? -27.375 -12.438 -11.141 1 95.38 211 GLU A O 1
ATOM 1744 N N . GLU A 1 212 ? -27.266 -10.844 -12.742 1 95.75 212 GLU A N 1
ATOM 1745 C CA . GLU A 1 212 ? -28.141 -11.578 -13.656 1 95.75 212 GLU A CA 1
ATOM 1746 C C . GLU A 1 212 ? -27.5 -12.898 -14.086 1 95.75 212 GLU A C 1
ATOM 1748 O O . GLU A 1 212 ? -28.172 -13.93 -14.117 1 95.75 212 GLU A O 1
ATOM 1753 N N . GLU A 1 213 ? -26.281 -12.844 -14.391 1 97.12 213 GLU A N 1
ATOM 1754 C CA . GLU A 1 213 ? -25.578 -14.055 -14.789 1 97.12 213 GLU A CA 1
ATOM 1755 C C . GLU A 1 213 ? -25.5 -15.062 -13.648 1 97.12 213 GLU A C 1
ATOM 1757 O O . GLU A 1 213 ? -25.703 -16.266 -13.859 1 97.12 213 GLU A O 1
ATOM 1762 N N . LEU A 1 214 ? -25.219 -14.562 -12.453 1 97.62 214 LEU A N 1
ATOM 1763 C CA . LEU A 1 214 ? -25.156 -15.43 -11.281 1 97.62 214 LEU A CA 1
ATOM 1764 C C . LEU A 1 214 ? -26.484 -16.141 -11.047 1 97.62 214 LEU A C 1
ATOM 1766 O O . LEU A 1 214 ? -26.516 -17.328 -10.727 1 97.62 214 LEU A O 1
ATOM 1770 N N . ILE A 1 215 ? -27.578 -15.438 -11.281 1 96.88 215 ILE A N 1
ATOM 1771 C CA . ILE A 1 215 ? -28.922 -16.016 -11.094 1 96.88 215 ILE A CA 1
ATOM 1772 C C . ILE A 1 215 ? -29.141 -17.141 -12.102 1 96.88 215 ILE A C 1
ATOM 1774 O O . ILE A 1 215 ? -29.766 -18.156 -11.781 1 96.88 215 ILE A O 1
ATOM 1778 N N . LYS A 1 216 ? -28.594 -16.984 -13.281 1 96.75 216 LYS A N 1
ATOM 1779 C CA . LYS A 1 216 ? -28.688 -18.031 -14.281 1 96.75 216 LYS A CA 1
ATOM 1780 C C . LYS A 1 216 ? -27.969 -19.297 -13.805 1 96.75 216 LYS A C 1
ATOM 1782 O O . LYS A 1 216 ? -28.484 -20.406 -13.984 1 96.75 216 LYS A O 1
ATOM 1787 N N . PHE A 1 217 ? -26.797 -19.156 -13.219 1 97.75 217 PHE A N 1
ATOM 1788 C CA . PHE A 1 217 ? -26.062 -20.297 -12.68 1 97.75 217 PHE A CA 1
ATOM 1789 C C . PHE A 1 217 ? -26.844 -20.984 -11.57 1 97.75 217 PHE A C 1
ATOM 1791 O O . PHE A 1 217 ? -26.922 -22.203 -11.523 1 97.75 217 PHE A O 1
ATOM 1798 N N . ILE A 1 218 ? -27.438 -20.156 -10.719 1 97.31 218 ILE A N 1
ATOM 1799 C CA . ILE A 1 218 ? -28.203 -20.672 -9.578 1 97.31 218 ILE A CA 1
ATOM 1800 C C . ILE A 1 218 ? -29.406 -21.453 -10.086 1 97.31 218 ILE A C 1
ATOM 1802 O O . ILE A 1 218 ? -29.688 -22.562 -9.609 1 97.31 218 ILE A O 1
ATOM 1806 N N . SER A 1 219 ? -30.109 -20.875 -11.047 1 96.25 219 SER A N 1
ATOM 1807 C CA . SER A 1 219 ? -31.281 -21.516 -11.617 1 96.25 219 SER A CA 1
ATOM 1808 C C . SER A 1 219 ? -30.922 -22.844 -12.273 1 96.25 219 SER A C 1
ATOM 1810 O O . SER A 1 219 ? -31.625 -23.844 -12.102 1 96.25 219 SER A O 1
ATOM 1812 N N . LEU A 1 220 ? -29.844 -22.844 -12.945 1 96.5 220 LEU A N 1
ATOM 1813 C CA . LEU A 1 220 ? -29.391 -24.078 -13.586 1 96.5 220 LEU A CA 1
ATOM 1814 C C . LEU A 1 220 ? -29.078 -25.156 -12.555 1 96.5 220 LEU A C 1
ATOM 1816 O O . LEU A 1 220 ? -29.391 -26.328 -12.766 1 96.5 220 LEU A O 1
ATOM 1820 N N . TYR A 1 221 ? -28.531 -24.781 -11.477 1 96 221 TYR A N 1
ATOM 1821 C CA . TYR A 1 221 ? -28.172 -25.703 -10.406 1 96 221 TYR A CA 1
ATOM 1822 C C . TYR A 1 221 ? -29.422 -26.359 -9.828 1 96 221 TYR A C 1
ATOM 1824 O O . TYR A 1 221 ? -29.438 -27.578 -9.602 1 96 221 TYR A O 1
ATOM 1832 N N . TYR A 1 222 ? -30.422 -25.656 -9.609 1 93.69 222 TYR A N 1
ATOM 1833 C CA . TYR A 1 222 ? -31.609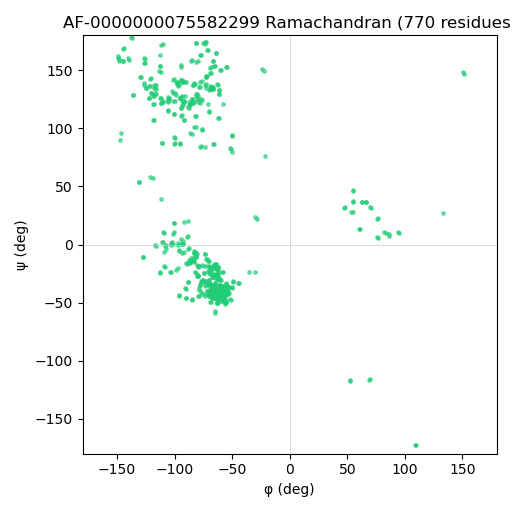 -26.172 -8.938 1 93.69 222 TYR A CA 1
ATOM 1834 C C . TYR A 1 222 ? -32.562 -26.828 -9.93 1 93.69 222 TYR A C 1
ATOM 1836 O O . TYR A 1 222 ? -33.469 -27.562 -9.531 1 93.69 222 TYR A O 1
ATOM 1844 N N . ASP A 1 223 ? -32.344 -26.547 -11.195 1 93.44 223 ASP A N 1
ATOM 1845 C CA . ASP A 1 223 ? -33.094 -27.25 -12.227 1 93.44 223 ASP A CA 1
ATOM 1846 C C . ASP A 1 223 ? -32.656 -28.719 -12.305 1 93.44 223 ASP A C 1
ATOM 1848 O O . ASP A 1 223 ? -33.438 -29.562 -12.734 1 93.44 223 ASP A O 1
ATOM 1852 N N . ARG A 1 224 ? -31.484 -29.016 -11.891 1 91.31 224 ARG A N 1
ATOM 1853 C CA . ARG A 1 224 ? -30.953 -30.375 -11.828 1 91.31 224 ARG A CA 1
ATOM 1854 C C . ARG A 1 224 ? -31.047 -31.062 -13.18 1 91.31 224 ARG A C 1
ATOM 1856 O O . ARG A 1 224 ? -31.484 -32.219 -13.258 1 91.31 224 ARG A O 1
ATOM 1863 N N . ARG A 1 225 ? -30.672 -30.453 -14.258 1 92.69 225 ARG A N 1
ATOM 1864 C CA . ARG A 1 225 ? -30.781 -31 -15.609 1 92.69 225 ARG A CA 1
ATOM 1865 C C . ARG A 1 225 ? -29.406 -31.375 -16.156 1 92.69 225 ARG A C 1
ATOM 1867 O O . ARG A 1 225 ? -29.297 -31.984 -17.219 1 92.69 225 ARG A O 1
ATOM 1874 N N . LEU A 1 226 ? -28.344 -31.125 -15.352 1 94.88 226 LEU A N 1
ATOM 1875 C CA . LEU A 1 226 ? -26.984 -31.375 -15.805 1 94.88 226 LEU A CA 1
ATOM 1876 C C . LEU A 1 226 ? -26.516 -32.75 -15.359 1 94.88 226 LEU A C 1
ATOM 1878 O O . LEU A 1 226 ? -27.047 -33.312 -14.398 1 94.88 226 LEU A O 1
ATOM 1882 N N . PRO A 1 227 ? -25.578 -33.312 -16.141 1 95.06 227 PRO A N 1
ATOM 1883 C CA . PRO A 1 227 ? -24.938 -34.531 -15.641 1 95.06 227 PRO A CA 1
ATOM 1884 C C . PRO A 1 227 ? -24.328 -34.344 -14.25 1 95.06 227 PRO A C 1
ATOM 1886 O O . PRO A 1 227 ? -23.938 -33.25 -13.875 1 95.06 227 PRO A O 1
ATOM 1889 N N . GLU A 1 228 ? -24.266 -35.469 -13.539 1 92.31 228 GLU A N 1
ATOM 1890 C CA . GLU A 1 228 ? -23.844 -35.438 -12.148 1 92.31 228 GLU A CA 1
ATOM 1891 C C . GLU A 1 228 ? -22.5 -34.75 -11.984 1 92.31 228 GLU A C 1
ATOM 1893 O O . GLU A 1 228 ? -22.312 -33.969 -11.047 1 92.31 228 GLU A O 1
ATOM 1898 N N . ARG A 1 229 ? -21.609 -35 -12.898 1 92.38 229 ARG A N 1
ATOM 1899 C CA . ARG A 1 229 ? -20.266 -34.406 -12.828 1 92.38 229 ARG A CA 1
ATOM 1900 C C . ARG A 1 229 ? -20.344 -32.875 -12.906 1 92.38 229 ARG A C 1
ATOM 1902 O O . ARG A 1 229 ? -19.672 -32.188 -12.141 1 92.38 229 ARG A O 1
ATOM 1909 N N . LEU A 1 230 ? -21.125 -32.375 -13.758 1 96 230 LEU A N 1
ATOM 1910 C CA . LEU A 1 230 ? -21.266 -30.938 -13.953 1 96 230 LEU A CA 1
ATOM 1911 C C . LEU A 1 230 ? -22.047 -30.297 -12.797 1 96 230 LEU A C 1
ATOM 1913 O O . LEU A 1 230 ? -21.766 -29.172 -12.414 1 96 230 LEU A O 1
ATOM 1917 N N . GLU A 1 231 ? -22.969 -31.094 -12.25 1 95.38 231 GLU A N 1
ATOM 1918 C CA . GLU A 1 231 ? -23.75 -30.594 -11.117 1 95.38 231 GLU A CA 1
ATOM 1919 C C . GLU A 1 231 ? -22.859 -30.391 -9.891 1 95.38 231 GLU A C 1
ATOM 1921 O O . GLU A 1 231 ? -23 -29.391 -9.18 1 95.38 231 GLU A O 1
ATOM 1926 N N . ARG A 1 232 ? -22.016 -31.328 -9.703 1 94.56 232 ARG A N 1
ATOM 1927 C CA . ARG A 1 232 ? -21.078 -31.219 -8.586 1 94.56 232 ARG A CA 1
ATOM 1928 C C . ARG A 1 232 ? -20.172 -30 -8.742 1 94.56 232 ARG A C 1
ATOM 1930 O O . ARG A 1 232 ? -19.969 -29.25 -7.793 1 94.56 232 ARG A O 1
ATOM 1937 N N . THR A 1 233 ? -19.672 -29.828 -9.953 1 97.25 233 THR A N 1
ATOM 1938 C CA . THR A 1 233 ? -18.797 -28.703 -10.25 1 97.25 233 THR A CA 1
ATOM 1939 C C . THR A 1 233 ? -19.547 -27.375 -10.109 1 97.25 233 THR A C 1
ATOM 1941 O O . THR A 1 233 ? -19 -26.406 -9.578 1 97.25 233 THR A O 1
ATOM 1944 N N . LEU A 1 234 ? -20.781 -27.391 -10.57 1 97.44 234 LEU A N 1
ATOM 1945 C CA . LEU A 1 234 ? -21.594 -26.188 -10.477 1 97.44 234 LEU A CA 1
ATOM 1946 C C . LEU A 1 234 ? -21.844 -25.812 -9.023 1 97.44 234 LEU A C 1
ATOM 1948 O O . LEU A 1 234 ? -21.734 -24.641 -8.648 1 97.44 234 LEU A O 1
ATOM 1952 N N . GLY A 1 235 ? -22.172 -26.797 -8.219 1 96.25 235 GLY A N 1
ATOM 1953 C CA . GLY A 1 235 ? -22.328 -26.547 -6.797 1 96.25 235 GLY A CA 1
ATOM 1954 C C . GLY A 1 235 ? -21.078 -25.984 -6.148 1 96.25 235 GLY A C 1
ATOM 1955 O O . GLY A 1 235 ? -21.156 -25.078 -5.328 1 96.25 235 GLY A O 1
ATOM 1956 N N . PHE A 1 236 ? -19.953 -26.531 -6.547 1 97.56 236 PHE A N 1
ATOM 1957 C CA . PHE A 1 236 ? -18.656 -26.094 -6.055 1 97.56 236 PHE A CA 1
ATOM 1958 C C . PHE A 1 236 ? -18.391 -24.641 -6.449 1 97.56 236 PHE A C 1
ATOM 1960 O O . PHE A 1 236 ? -17.969 -23.828 -5.621 1 97.56 236 PHE A O 1
ATOM 1967 N N . PHE A 1 237 ? -18.719 -24.328 -7.68 1 98.19 237 PHE A N 1
ATOM 1968 C CA . PHE A 1 237 ? -18.516 -22.969 -8.211 1 98.19 237 PHE A CA 1
ATOM 1969 C C . PHE A 1 237 ? -19.406 -21.969 -7.492 1 98.19 237 PHE A C 1
ATOM 1971 O O . PHE A 1 237 ? -18.953 -20.906 -7.082 1 98.19 237 PHE A O 1
ATOM 1978 N N . LEU A 1 238 ? -20.625 -22.312 -7.301 1 98.06 238 LEU A N 1
ATOM 1979 C CA . LEU A 1 238 ? -21.562 -21.438 -6.605 1 98.06 238 LEU A CA 1
ATOM 1980 C C . LEU A 1 238 ? -21.141 -21.234 -5.156 1 98.06 238 LEU A C 1
ATOM 1982 O O . LEU A 1 238 ? -21.25 -20.125 -4.621 1 98.06 238 LEU A O 1
ATOM 1986 N N . PHE A 1 239 ? -20.688 -22.312 -4.562 1 97.62 239 PHE A N 1
ATOM 1987 C CA . PHE A 1 239 ? -20.156 -22.188 -3.209 1 97.62 239 PHE A CA 1
ATOM 1988 C C . PHE A 1 239 ? -19.078 -21.125 -3.143 1 97.62 239 PHE A C 1
ATOM 1990 O O . PHE A 1 239 ? -19.078 -20.281 -2.244 1 97.62 239 PHE A O 1
ATOM 1997 N N . MET A 1 240 ? -18.203 -21.062 -4.094 1 98 240 MET A N 1
ATOM 1998 C CA . MET A 1 240 ? -17.141 -20.078 -4.141 1 98 240 MET A CA 1
ATOM 1999 C C . MET A 1 240 ? -17.688 -18.672 -4.379 1 98 240 MET A C 1
ATOM 2001 O O . MET A 1 240 ? -17.188 -17.688 -3.826 1 98 240 MET A O 1
ATOM 2005 N N . CYS A 1 241 ? -18.75 -18.578 -5.148 1 98.06 241 CYS A N 1
ATOM 2006 C CA . CYS A 1 241 ? -19.375 -17.281 -5.438 1 98.06 241 CYS A CA 1
ATOM 2007 C C . CYS A 1 241 ? -19.984 -16.672 -4.18 1 98.06 241 CYS A C 1
ATOM 2009 O O . CYS A 1 241 ? -20.219 -15.469 -4.125 1 98.06 241 CYS A O 1
ATOM 2011 N N . PHE A 1 242 ? -20.188 -17.547 -3.168 1 97.94 242 PHE A N 1
ATOM 2012 C CA . PHE A 1 242 ? -20.906 -17.031 -1.999 1 97.94 242 PHE A CA 1
ATOM 2013 C C . PHE A 1 242 ? -20 -17.078 -0.766 1 97.94 242 PHE A C 1
ATOM 2015 O O . PHE A 1 242 ? -20.422 -16.672 0.322 1 97.94 242 PHE A O 1
ATOM 2022 N N . THR A 1 243 ? -18.766 -17.547 -0.863 1 97 243 THR A N 1
ATOM 2023 C CA . THR A 1 243 ? -17.891 -17.641 0.304 1 97 243 THR A CA 1
ATOM 2024 C C . THR A 1 243 ? -16.562 -16.969 0.03 1 97 243 THR A C 1
ATOM 2026 O O . THR A 1 243 ? -15.75 -16.797 0.943 1 97 243 THR A O 1
ATOM 2029 N N . SER A 1 244 ? -16.188 -16.578 -1.178 1 96.06 244 SER A N 1
ATOM 2030 C CA . SER A 1 244 ? -15.008 -15.812 -1.606 1 96.06 244 SER A CA 1
ATOM 2031 C C . SER A 1 244 ? -13.758 -16.688 -1.606 1 96.06 244 SER A C 1
ATOM 2033 O O . SER A 1 244 ? -12.656 -16.188 -1.837 1 96.06 244 SER A O 1
ATOM 2035 N N . LEU A 1 245 ? -13.875 -17.984 -1.349 1 97.19 245 LEU A N 1
ATOM 2036 C CA . LEU A 1 245 ? -12.695 -18.828 -1.178 1 97.19 245 LEU A CA 1
ATOM 2037 C C . LEU A 1 245 ? -11.992 -19.047 -2.512 1 97.19 245 LEU A C 1
ATOM 2039 O O . LEU A 1 245 ? -12.641 -19.141 -3.555 1 97.19 245 LEU A O 1
ATOM 2043 N N . HIS A 1 246 ? -10.688 -19.125 -2.461 1 95.5 246 HIS A N 1
ATOM 2044 C CA . HIS A 1 246 ? -9.922 -19.641 -3.59 1 95.5 246 HIS A CA 1
ATOM 2045 C C . HIS A 1 246 ? -10.195 -21.125 -3.816 1 95.5 246 HIS A C 1
ATOM 2047 O O . HIS A 1 246 ? -10.594 -21.828 -2.889 1 95.5 246 HIS A O 1
ATOM 2053 N N . ILE A 1 247 ? -9.945 -21.594 -5 1 96.31 247 ILE A N 1
ATOM 2054 C CA . ILE A 1 247 ? -10.258 -22.969 -5.363 1 96.31 247 ILE A CA 1
ATOM 2055 C C . ILE A 1 247 ? -9.516 -23.922 -4.438 1 96.31 247 ILE A C 1
ATOM 2057 O O . ILE A 1 247 ? -10.07 -24.938 -3.994 1 96.31 247 ILE A O 1
ATOM 2061 N N . SER A 1 248 ? -8.273 -23.594 -4.109 1 93.19 248 SER A N 1
ATOM 2062 C CA . SER A 1 248 ? -7.469 -24.484 -3.27 1 93.19 248 SER A CA 1
ATOM 2063 C C . SER A 1 248 ? -8.031 -24.562 -1.853 1 93.19 248 SER A C 1
ATOM 2065 O O . SER A 1 248 ? -8.039 -25.641 -1.243 1 93.19 248 SER A O 1
ATOM 2067 N N . ASP A 1 249 ? -8.539 -23.484 -1.329 1 95.38 249 ASP A N 1
ATOM 2068 C CA . ASP A 1 249 ? -9.117 -23.453 0.009 1 95.38 249 ASP A CA 1
ATOM 2069 C C . ASP A 1 249 ? -10.5 -24.109 0.021 1 95.38 249 ASP A C 1
ATOM 2071 O O . ASP A 1 249 ? -10.82 -24.891 0.925 1 95.38 249 ASP A O 1
ATOM 2075 N N . ALA A 1 250 ? -11.266 -23.812 -0.989 1 96.75 250 ALA A N 1
ATOM 2076 C CA . ALA A 1 250 ? -12.625 -24.328 -1.074 1 96.75 250 ALA A CA 1
ATOM 2077 C C . ALA A 1 250 ? -12.625 -25.859 -1.113 1 96.75 250 ALA A C 1
ATOM 2079 O O . ALA A 1 250 ? -13.453 -26.5 -0.464 1 96.75 250 ALA A O 1
ATOM 2080 N N . ARG A 1 251 ? -11.695 -26.406 -1.881 1 94.44 251 ARG A N 1
ATOM 2081 C CA . ARG A 1 251 ? -11.633 -27.844 -2.049 1 94.44 251 ARG A CA 1
ATOM 2082 C C . ARG A 1 251 ? -11.352 -28.547 -0.721 1 94.44 251 ARG A C 1
ATOM 2084 O O . ARG A 1 251 ? -11.719 -29.703 -0.532 1 94.44 251 ARG A O 1
ATOM 2091 N N . HIS A 1 252 ? -10.805 -27.844 0.243 1 94.31 252 HIS A N 1
ATOM 2092 C CA . HIS A 1 252 ? -10.344 -28.484 1.471 1 94.31 252 HIS A CA 1
ATOM 2093 C C . HIS A 1 252 ? -11.234 -28.109 2.652 1 94.31 252 HIS A C 1
ATOM 2095 O O . HIS A 1 252 ? -10.906 -28.406 3.803 1 94.31 252 HIS A O 1
ATOM 2101 N N . VAL A 1 253 ? -12.312 -27.5 2.369 1 96.25 253 VAL A N 1
ATOM 2102 C CA . VAL A 1 253 ? -13.234 -27.125 3.441 1 96.25 253 VAL A CA 1
ATOM 2103 C C . VAL A 1 253 ? -13.82 -28.391 4.074 1 96.25 253 VAL A C 1
ATOM 2105 O O . VAL A 1 253 ? -14.242 -29.312 3.369 1 96.25 253 VAL A O 1
ATOM 2108 N N . CYS A 1 254 ? -13.844 -28.438 5.383 1 96.38 254 CYS A N 1
ATOM 2109 C CA . CYS A 1 254 ? -14.43 -29.516 6.152 1 96.38 254 CYS A CA 1
ATOM 2110 C C . CYS A 1 254 ? -15.664 -29.047 6.91 1 96.38 254 CYS A C 1
ATOM 2112 O O . CYS A 1 254 ? -15.766 -27.875 7.273 1 96.38 254 CYS A O 1
ATOM 2114 N N . LEU A 1 255 ? -16.516 -30.031 7.141 1 95.88 255 LEU A N 1
ATOM 2115 C CA . LEU A 1 255 ? -17.766 -29.719 7.832 1 95.88 255 LEU A CA 1
ATOM 2116 C C . LEU A 1 255 ? -17.5 -29.203 9.242 1 95.88 255 LEU A C 1
ATOM 2118 O O . LEU A 1 255 ? -18.234 -28.359 9.75 1 95.88 255 LEU A O 1
ATOM 2122 N N . GLU A 1 256 ? -16.422 -29.562 9.805 1 95.12 256 GLU A N 1
ATOM 2123 C CA . GLU A 1 256 ? -16.062 -29.172 11.164 1 95.12 256 GLU A CA 1
ATOM 2124 C C . GLU A 1 256 ? -15.695 -27.688 11.234 1 95.12 256 GLU A C 1
ATOM 2126 O O . GLU A 1 256 ? -15.672 -27.109 12.312 1 95.12 256 GLU A O 1
ATOM 2131 N N . GLN A 1 257 ? -15.391 -27.125 10.102 1 96.06 257 GLN A N 1
ATOM 2132 C CA . GLN A 1 257 ? -14.969 -25.734 10.047 1 96.06 257 GLN A CA 1
ATOM 2133 C C . GLN A 1 257 ? -16.172 -24.797 10.078 1 96.06 257 GLN A C 1
ATOM 2135 O O . GLN A 1 257 ? -16.016 -23.578 10.203 1 96.06 257 GLN A O 1
ATOM 2140 N N . ILE A 1 258 ? -17.297 -25.375 9.922 1 95.75 258 ILE A N 1
ATOM 2141 C CA . ILE A 1 258 ? -18.531 -24.594 9.898 1 95.75 258 ILE A CA 1
ATOM 2142 C C . ILE A 1 258 ? -19.219 -24.688 11.25 1 95.75 258 ILE A C 1
ATOM 2144 O O . ILE A 1 258 ? -19.688 -25.75 11.656 1 95.75 258 ILE A O 1
ATOM 2148 N N . ASN A 1 259 ? -19.25 -23.516 11.969 1 93.81 259 ASN A N 1
ATOM 2149 C CA . ASN A 1 259 ? -19.875 -23.438 13.281 1 93.81 259 ASN A CA 1
ATOM 2150 C C . ASN A 1 259 ? -20.719 -22.188 13.438 1 93.81 259 ASN A C 1
ATOM 2152 O O . ASN A 1 259 ? -20.25 -21.078 13.148 1 93.81 259 ASN A O 1
ATOM 2156 N N . ASN A 1 260 ? -21.969 -22.312 13.859 1 92.94 260 ASN A N 1
ATOM 2157 C CA . ASN A 1 260 ? -22.875 -21.203 14.148 1 92.94 260 ASN A CA 1
ATOM 2158 C C . ASN A 1 260 ? -23 -20.266 12.953 1 92.94 260 ASN A C 1
ATOM 2160 O O . ASN A 1 260 ? -22.938 -19.031 13.109 1 92.94 260 ASN A O 1
ATOM 2164 N N . GLY A 1 261 ? -23 -20.844 11.789 1 93.44 261 GLY A N 1
ATOM 2165 C CA . GLY A 1 261 ? -23.234 -20.078 10.586 1 93.44 261 GLY A CA 1
ATOM 2166 C C . GLY A 1 261 ? -22 -19.359 10.07 1 93.44 261 GLY A C 1
ATOM 2167 O O . GLY A 1 261 ? -22.078 -18.5 9.203 1 93.44 261 GLY A O 1
ATOM 2168 N N . ILE A 1 262 ? -20.859 -19.734 10.664 1 95.75 262 ILE A N 1
ATOM 2169 C CA . ILE A 1 262 ? -19.609 -19.094 10.273 1 95.75 262 ILE A CA 1
ATOM 2170 C C . ILE A 1 262 ? -18.609 -20.156 9.789 1 95.75 262 ILE A C 1
ATOM 2172 O O . ILE A 1 262 ? -18.422 -21.172 10.453 1 95.75 262 ILE A O 1
ATOM 2176 N N . LEU A 1 263 ? -18.094 -19.984 8.617 1 96.75 263 LEU A N 1
ATOM 2177 C CA . LEU A 1 263 ? -17 -20.797 8.117 1 96.75 263 LEU A CA 1
ATOM 2178 C C . LEU A 1 263 ? -15.648 -20.203 8.531 1 96.75 263 LEU A C 1
ATOM 2180 O O . LEU A 1 263 ? -15.352 -19.047 8.203 1 96.75 263 LEU A O 1
ATOM 2184 N N . THR A 1 264 ? -14.906 -20.938 9.297 1 95.88 264 THR A N 1
ATOM 2185 C CA . THR A 1 264 ? -13.578 -20.5 9.719 1 95.88 264 THR A CA 1
ATOM 2186 C C . THR A 1 264 ? -12.492 -21.359 9.078 1 95.88 264 THR A C 1
ATOM 2188 O O . THR A 1 264 ? -12.492 -22.578 9.219 1 95.88 264 THR A O 1
ATOM 2191 N N . TYR A 1 265 ? -11.625 -20.656 8.359 1 93.31 265 TYR A N 1
ATOM 2192 C CA . TYR A 1 265 ? -10.578 -21.438 7.703 1 93.31 265 TYR A CA 1
ATOM 2193 C C . TYR A 1 265 ? -9.266 -20.672 7.68 1 93.31 265 TYR A C 1
ATOM 2195 O O . TYR A 1 265 ? -9.211 -19.5 8.086 1 93.31 265 TYR A O 1
ATOM 2203 N N . TYR A 1 266 ? -8.219 -21.375 7.324 1 90.81 266 TYR A N 1
ATOM 2204 C CA . TYR A 1 266 ? -6.891 -20.797 7.141 1 90.81 266 TYR A CA 1
ATOM 2205 C C . TYR A 1 266 ? -6.422 -20.969 5.699 1 90.81 266 TYR A C 1
ATOM 2207 O O . TYR A 1 266 ? -6.574 -22.031 5.105 1 90.81 266 TYR A O 1
ATOM 2215 N N . ARG A 1 267 ? -5.906 -19.906 5.234 1 88.88 267 ARG A N 1
ATOM 2216 C CA . ARG A 1 267 ? -5.418 -19.984 3.859 1 88.88 267 ARG A CA 1
ATOM 2217 C C . ARG A 1 267 ? -4.312 -21.016 3.73 1 88.88 267 ARG A C 1
ATOM 2219 O O . ARG A 1 267 ? -3.33 -20.984 4.477 1 88.88 267 ARG A O 1
ATOM 2226 N N . ILE A 1 268 ? -4.465 -21.859 2.799 1 80.75 268 ILE A N 1
ATOM 2227 C CA . ILE A 1 268 ? -3.52 -22.938 2.596 1 80.75 268 ILE A CA 1
ATOM 2228 C C . ILE A 1 268 ? -2.172 -22.391 2.146 1 80.75 268 ILE A C 1
ATOM 2230 O O . ILE A 1 268 ? -1.12 -22.891 2.549 1 80.75 268 ILE A O 1
ATOM 2234 N N . LYS A 1 269 ? -2.207 -21.375 1.351 1 77.94 269 LYS A N 1
ATOM 2235 C CA . LYS A 1 269 ? -0.974 -20.797 0.833 1 77.94 269 LYS A CA 1
ATOM 2236 C C . LYS A 1 269 ? -0.113 -20.234 1.964 1 77.94 269 LYS A C 1
ATOM 2238 O O . LYS A 1 269 ? 1.114 -20.203 1.856 1 77.94 269 LYS A O 1
ATOM 2243 N N . ASN A 1 270 ? -0.715 -19.812 3.027 1 69.75 270 ASN A N 1
ATOM 2244 C CA . ASN A 1 270 ? 0.003 -19.172 4.125 1 69.75 270 ASN A CA 1
ATOM 2245 C C . ASN A 1 270 ? 0.24 -20.125 5.281 1 69.75 270 ASN A C 1
ATOM 2247 O O . ASN A 1 270 ? 0.518 -19.703 6.402 1 69.75 270 ASN A O 1
ATOM 2251 N N . ARG A 1 271 ? 0.148 -21.406 5.059 1 69.56 271 ARG A N 1
ATOM 2252 C CA . ARG A 1 271 ? 0.187 -22.422 6.113 1 69.56 271 ARG A CA 1
ATOM 2253 C C . ARG A 1 271 ? 1.54 -22.422 6.816 1 69.56 271 ARG A C 1
ATOM 2255 O O . ARG A 1 271 ? 1.631 -22.781 7.992 1 69.56 271 ARG A O 1
ATOM 2262 N N . ASN A 1 272 ? 2.471 -22 6.105 1 66.69 272 ASN A N 1
ATOM 2263 C CA . ASN A 1 272 ? 3.812 -22.062 6.676 1 66.69 272 ASN A CA 1
ATOM 2264 C C . ASN A 1 272 ? 4.172 -20.766 7.391 1 66.69 272 ASN A C 1
ATOM 2266 O O . ASN A 1 272 ? 5.246 -20.641 7.977 1 66.69 272 ASN A O 1
ATOM 2270 N N . CYS A 1 273 ? 3.273 -19.953 7.184 1 67.56 273 CYS A N 1
ATOM 2271 C CA . CYS A 1 273 ? 3.475 -18.688 7.895 1 67.56 273 CYS A CA 1
ATOM 2272 C C . CYS A 1 273 ? 2.422 -18.5 8.977 1 67.56 273 CYS A C 1
ATOM 2274 O O . CYS A 1 273 ? 1.626 -19.406 9.242 1 67.56 273 CYS A O 1
ATOM 2276 N N . LYS A 1 274 ? 2.625 -17.516 10.047 1 67.25 274 LYS A N 1
ATOM 2277 C CA . LYS A 1 274 ? 1.646 -17.188 11.078 1 67.25 274 LYS A CA 1
ATOM 2278 C C . LYS A 1 274 ? 0.278 -16.891 10.469 1 67.25 274 LYS A C 1
ATOM 2280 O O . LYS A 1 274 ? -0.079 -15.734 10.266 1 67.25 274 LYS A O 1
ATOM 2285 N N . PRO A 1 275 ? -0.419 -18.109 10.133 1 76.31 275 PRO A N 1
ATOM 2286 C CA . PRO A 1 275 ? -1.708 -17.922 9.461 1 76.31 275 PRO A CA 1
ATOM 2287 C C . PRO A 1 275 ? -2.758 -17.281 10.367 1 76.31 275 PRO A C 1
ATOM 2289 O O . PRO A 1 275 ? -2.754 -17.516 11.578 1 76.31 275 PRO A O 1
ATOM 2292 N N . GLU A 1 276 ? -3.457 -16.359 9.852 1 84.56 276 GLU A N 1
ATOM 2293 C CA . GLU A 1 276 ? -4.613 -15.781 10.523 1 84.56 276 GLU A CA 1
ATOM 2294 C C . GLU A 1 276 ? -5.91 -16.422 10.047 1 84.56 276 GLU A C 1
ATOM 2296 O O . GLU A 1 276 ? -6.082 -16.688 8.859 1 84.56 276 GLU A O 1
ATOM 2301 N N . ALA A 1 277 ? -6.742 -16.688 11.016 1 90.81 277 ALA A N 1
ATOM 2302 C CA . ALA A 1 277 ? -8.031 -17.297 10.688 1 90.81 277 ALA A CA 1
ATOM 2303 C C . ALA A 1 277 ? -8.922 -16.328 9.922 1 90.81 277 ALA A C 1
ATOM 2305 O O . ALA A 1 277 ? -9 -15.141 10.258 1 90.81 277 ALA A O 1
ATOM 2306 N N . ILE A 1 278 ? -9.492 -16.828 8.891 1 93.06 278 ILE A N 1
ATOM 2307 C CA . ILE A 1 278 ? -10.469 -16.062 8.125 1 93.06 278 ILE A CA 1
ATOM 2308 C C . ILE A 1 278 ? -11.875 -16.578 8.445 1 93.06 278 ILE A C 1
ATOM 2310 O O . ILE A 1 278 ? -12.148 -17.766 8.359 1 93.06 278 ILE A O 1
ATOM 2314 N N . LYS A 1 279 ? -12.711 -15.664 8.852 1 93.94 279 LYS A N 1
ATOM 2315 C CA . LYS A 1 279 ? -14.086 -16.016 9.219 1 93.94 279 LYS A CA 1
ATOM 2316 C C . LYS A 1 279 ? -15.078 -15.469 8.203 1 93.94 279 LYS A C 1
ATOM 2318 O O . LYS A 1 279 ? -15.133 -14.258 7.957 1 93.94 279 LYS A O 1
ATOM 2323 N N . ILE A 1 280 ? -15.852 -16.375 7.66 1 96.06 280 ILE A N 1
ATOM 2324 C CA . ILE A 1 280 ? -16.844 -16 6.652 1 96.06 280 ILE A CA 1
ATOM 2325 C C . ILE A 1 280 ? -18.25 -16.328 7.156 1 96.06 280 ILE A C 1
ATOM 2327 O O . ILE A 1 280 ? -18.609 -17.5 7.242 1 96.06 280 ILE A O 1
ATOM 2331 N N . PRO A 1 281 ? -19 -15.273 7.52 1 95.88 281 PRO A N 1
ATOM 2332 C CA . PRO A 1 281 ? -20.406 -15.562 7.789 1 95.88 281 PRO A CA 1
ATOM 2333 C C . PRO A 1 281 ? -21.141 -16.109 6.57 1 95.88 281 PRO A C 1
ATOM 2335 O O . PRO A 1 281 ? -21.031 -15.555 5.473 1 95.88 281 PRO A O 1
ATOM 2338 N N . LEU A 1 282 ? -21.859 -17.156 6.793 1 96.56 282 LEU A N 1
ATOM 2339 C CA . LEU A 1 282 ? -22.516 -17.812 5.672 1 96.56 282 LEU A CA 1
ATOM 2340 C C . LEU A 1 282 ? -23.859 -17.156 5.344 1 96.56 282 LEU A C 1
ATOM 2342 O O . LEU A 1 282 ? -24.688 -16.953 6.23 1 96.56 282 LEU A O 1
ATOM 2346 N N . SER A 1 283 ? -23.969 -16.766 4.105 1 95.81 283 SER A N 1
ATOM 2347 C CA . SER A 1 283 ? -25.25 -16.281 3.604 1 95.81 283 SER A CA 1
ATOM 2348 C C . SER A 1 283 ? -26.25 -17.406 3.42 1 95.81 283 SER A C 1
ATOM 2350 O O . SER A 1 283 ? -25.875 -18.594 3.5 1 95.81 283 SER A O 1
ATOM 2352 N N . ILE A 1 284 ? -27.453 -17.094 3.082 1 95.5 284 ILE A N 1
ATOM 2353 C CA . ILE A 1 284 ? -28.516 -18.078 2.957 1 95.5 284 ILE A CA 1
ATOM 2354 C C . ILE A 1 284 ? -28.219 -19.016 1.788 1 95.5 284 ILE A C 1
ATOM 2356 O O . ILE A 1 284 ? -28.25 -20.234 1.939 1 95.5 284 ILE A O 1
ATOM 2360 N N . PRO A 1 285 ? -27.828 -18.469 0.638 1 96.31 285 PRO A N 1
ATOM 2361 C CA . PRO A 1 285 ? -27.531 -19.375 -0.468 1 96.31 285 PRO A CA 1
ATOM 2362 C C . PRO A 1 285 ? -26.344 -20.281 -0.182 1 96.31 285 PRO A C 1
ATOM 2364 O O . PRO A 1 285 ? -26.328 -21.453 -0.594 1 96.31 285 PRO A O 1
ATOM 2367 N N . ALA A 1 286 ? -25.312 -19.766 0.479 1 96.31 286 ALA A N 1
ATOM 2368 C CA . ALA A 1 286 ? -24.172 -20.594 0.852 1 96.31 286 ALA A CA 1
ATOM 2369 C C . ALA A 1 286 ? -24.578 -21.703 1.8 1 96.31 286 ALA A C 1
ATOM 2371 O O . ALA A 1 286 ? -24.172 -22.859 1.636 1 96.31 286 ALA A O 1
ATOM 2372 N N . PHE A 1 287 ? -25.406 -21.391 2.705 1 94.81 287 PHE A N 1
ATOM 2373 C CA . PHE A 1 287 ? -25.891 -22.359 3.678 1 94.81 287 PHE A CA 1
ATOM 2374 C C . PHE A 1 287 ? -26.688 -23.453 2.99 1 94.81 287 PHE A C 1
ATOM 2376 O O . PHE A 1 287 ? -26.531 -24.641 3.311 1 94.81 287 PHE A O 1
ATOM 2383 N N . LYS A 1 288 ? -27.5 -23.094 2.084 1 94.81 288 LYS A N 1
ATOM 2384 C CA . LYS A 1 288 ? -28.328 -24.062 1.355 1 94.81 288 LYS A CA 1
ATOM 2385 C C . LYS A 1 288 ? -27.453 -25.031 0.565 1 94.81 288 LYS A C 1
ATOM 2387 O O . LYS A 1 288 ? -27.719 -26.234 0.544 1 94.81 288 LYS A O 1
ATOM 2392 N N . ILE A 1 289 ? -26.438 -24.516 -0.042 1 94.31 289 ILE A N 1
ATOM 2393 C CA . ILE A 1 289 ? -25.516 -25.344 -0.808 1 94.31 289 ILE A CA 1
ATOM 2394 C C . ILE A 1 289 ? -24.812 -26.312 0.129 1 94.31 289 ILE A C 1
ATOM 2396 O O . ILE A 1 289 ? -24.703 -27.516 -0.169 1 94.31 289 ILE A O 1
ATOM 2400 N N . ILE A 1 290 ? -24.375 -25.844 1.279 1 95.5 290 ILE A N 1
ATOM 2401 C CA . ILE A 1 290 ? -23.656 -26.656 2.26 1 95.5 290 ILE A CA 1
ATOM 2402 C C . ILE A 1 290 ? -24.578 -27.766 2.781 1 95.5 290 ILE A C 1
ATOM 2404 O O . ILE A 1 290 ? -24.172 -28.922 2.898 1 95.5 290 ILE A O 1
ATOM 2408 N N . GLU A 1 291 ? -25.797 -27.406 3.047 1 93.44 291 GLU A N 1
ATOM 2409 C CA . GLU A 1 291 ? -26.781 -28.359 3.559 1 93.44 291 GLU A CA 1
ATOM 2410 C C . GLU A 1 291 ? -27.016 -29.484 2.561 1 93.44 291 GLU A C 1
ATOM 2412 O O . GLU A 1 291 ? -27.109 -30.656 2.945 1 93.44 291 GLU A O 1
ATOM 2417 N N . GLU A 1 292 ? -27.062 -29.141 1.38 1 91.69 292 GLU A N 1
ATOM 2418 C CA . GLU A 1 292 ? -27.297 -30.125 0.332 1 91.69 292 GLU A CA 1
ATOM 2419 C C . GLU A 1 292 ? -26.094 -31.062 0.193 1 91.69 292 GLU A C 1
ATOM 2421 O O . GLU A 1 292 ? -26.266 -32.281 0.004 1 91.69 292 GLU A O 1
ATOM 2426 N N . LEU A 1 293 ? -24.938 -30.516 0.303 1 90.62 293 LEU A N 1
ATOM 2427 C CA . LEU A 1 293 ? -23.719 -31.281 0.102 1 90.62 293 LEU A CA 1
ATOM 2428 C C . LEU A 1 293 ? -23.406 -32.125 1.332 1 90.62 293 LEU A C 1
ATOM 2430 O O . LEU A 1 293 ? -22.828 -33.219 1.214 1 90.62 293 LEU A O 1
ATOM 2434 N N . GLN A 1 294 ? -23.703 -31.625 2.43 1 90.75 294 GLN A N 1
ATOM 2435 C CA . GLN A 1 294 ? -23.422 -32.281 3.695 1 90.75 294 GLN A CA 1
ATOM 2436 C C . GLN A 1 294 ? -24.25 -33.562 3.832 1 90.75 294 GLN A C 1
ATOM 2438 O O . GLN A 1 294 ? -23.766 -34.594 4.344 1 90.75 294 GLN A O 1
ATOM 2443 N N . GLY A 1 295 ? -25.422 -33.562 3.373 1 86.69 295 GLY A N 1
ATOM 2444 C CA . GLY A 1 295 ? -26.281 -34.688 3.559 1 86.69 295 GLY A CA 1
ATOM 2445 C C . GLY A 1 295 ? -26.391 -35.125 5.008 1 86.69 295 GLY A C 1
ATOM 2446 O O . GLY A 1 295 ? -26.766 -34.344 5.875 1 86.69 295 GLY A O 1
ATOM 2447 N N . LYS A 1 296 ? -25.938 -36.375 5.289 1 87.25 296 LYS A N 1
ATOM 2448 C CA . LYS A 1 296 ? -26.016 -36.906 6.637 1 87.25 296 LYS A CA 1
ATOM 2449 C C . LYS A 1 296 ? -24.656 -36.875 7.332 1 87.25 296 LYS A C 1
ATOM 2451 O O . LYS A 1 296 ? -24.547 -37.281 8.492 1 87.25 296 LYS A O 1
ATOM 2456 N N . ARG A 1 297 ? -23.75 -36.375 6.625 1 90.75 297 ARG A N 1
ATOM 2457 C CA . ARG A 1 297 ? -22.406 -36.344 7.168 1 90.75 297 ARG A CA 1
ATOM 2458 C C . ARG A 1 297 ? -22.25 -35.25 8.195 1 90.75 297 ARG A C 1
ATOM 2460 O O . ARG A 1 297 ? -22.828 -34.156 8.039 1 90.75 297 ARG A O 1
ATOM 2467 N N . LYS A 1 298 ? -21.5 -35.594 9.273 1 88.5 298 LYS A N 1
ATOM 2468 C CA . LYS A 1 298 ? -21.266 -34.562 10.305 1 88.5 298 LYS A CA 1
ATOM 2469 C C . LYS A 1 298 ? -19.812 -34.094 10.289 1 88.5 298 LYS A C 1
ATOM 2471 O O . LYS A 1 298 ? -19.484 -33.031 10.836 1 88.5 298 LYS A O 1
ATOM 2476 N N . GLU A 1 299 ? -19 -34.969 9.656 1 91.69 299 GLU A N 1
ATOM 2477 C CA . GLU A 1 299 ? -17.578 -34.625 9.625 1 91.69 299 GLU A CA 1
ATOM 2478 C C . GLU A 1 299 ? -16.969 -34.969 8.281 1 91.69 299 GLU A C 1
ATOM 2480 O O . GLU A 1 299 ? -17.594 -35.656 7.461 1 91.69 299 GLU A O 1
ATOM 2485 N N . GLY A 1 300 ? -15.812 -34.312 8.039 1 93.56 300 GLY A N 1
ATOM 2486 C CA . GLY A 1 300 ? -15.086 -34.594 6.812 1 93.56 300 GLY A CA 1
ATOM 2487 C C . GLY A 1 300 ? -15.141 -33.469 5.797 1 93.56 300 GLY A C 1
ATOM 2488 O O . GLY A 1 300 ? -15.625 -32.375 6.102 1 93.56 300 GLY A O 1
ATOM 2489 N N . HIS A 1 301 ? -14.609 -33.812 4.613 1 95.06 301 HIS A N 1
ATOM 2490 C CA . HIS A 1 301 ? -14.562 -32.812 3.547 1 95.06 301 HIS A CA 1
ATOM 2491 C C . HIS A 1 301 ? -15.961 -32.5 3.041 1 95.06 301 HIS A C 1
ATOM 2493 O O . HIS A 1 301 ? -16.797 -33.375 2.887 1 95.06 301 HIS A O 1
ATOM 2499 N N . LEU A 1 302 ? -16.234 -31.266 2.846 1 95.38 302 LEU A N 1
ATOM 2500 C CA . LEU A 1 302 ? -17.516 -30.844 2.281 1 95.38 302 LEU A CA 1
ATOM 2501 C C . LEU A 1 302 ? -17.688 -31.391 0.866 1 95.38 302 LEU A C 1
ATOM 2503 O O . LEU A 1 302 ? -18.719 -31.969 0.539 1 95.38 302 LEU A O 1
ATOM 2507 N N . PHE A 1 303 ? -16.578 -31.266 0.098 1 94.56 303 PHE A N 1
ATOM 2508 C CA . PHE A 1 303 ? -16.594 -31.766 -1.27 1 94.56 303 PHE A CA 1
ATOM 2509 C C . PHE A 1 303 ? -15.781 -33.062 -1.377 1 94.56 303 PHE A C 1
ATOM 2511 O O . PHE A 1 303 ? -14.578 -33.062 -1.116 1 94.56 303 PHE A O 1
ATOM 2518 N N . THR A 1 304 ? -16.359 -34.219 -1.699 1 88.62 304 THR A N 1
ATOM 2519 C CA . THR A 1 304 ? -15.711 -35.531 -1.643 1 88.62 304 THR A CA 1
ATOM 2520 C C . THR A 1 304 ? -15.336 -36 -3.043 1 88.62 304 THR A C 1
ATOM 2522 O O . THR A 1 304 ? -14.438 -36.844 -3.201 1 88.62 304 THR A O 1
ATOM 2525 N N . SER A 1 305 ? -15.914 -35.594 -4.082 1 87.19 305 SER A N 1
ATOM 2526 C CA . SER A 1 305 ? -15.68 -36.156 -5.406 1 87.19 305 SER A CA 1
ATOM 2527 C C . SER A 1 305 ? -15.414 -35.062 -6.438 1 87.19 305 SER A C 1
ATOM 2529 O O . SER A 1 305 ? -16.031 -35.062 -7.508 1 87.19 305 SER A O 1
ATOM 2531 N N . LEU A 1 306 ? -14.406 -34.219 -6.062 1 91.12 306 LEU A N 1
ATOM 2532 C CA . LEU A 1 306 ? -14.078 -33.188 -7.023 1 91.12 306 LEU A CA 1
ATOM 2533 C C . LEU A 1 306 ? -12.875 -33.562 -7.871 1 91.12 306 LEU A C 1
ATOM 2535 O O . LEU A 1 306 ? -11.914 -34.156 -7.355 1 91.12 306 LEU A O 1
ATOM 2539 N N . GLN A 1 307 ? -12.984 -33.25 -9.102 1 93.62 307 GLN A N 1
ATOM 2540 C CA . GLN A 1 307 ? -11.859 -33.469 -9.992 1 93.62 307 GLN A CA 1
ATOM 2541 C C . GLN A 1 307 ? -10.75 -32.469 -9.781 1 93.62 307 GLN A C 1
ATOM 2543 O O . GLN A 1 307 ? -10.883 -31.562 -8.938 1 93.62 307 GLN A O 1
ATOM 2548 N N . CYS A 1 308 ? -9.672 -32.719 -10.445 1 93.94 308 CYS A N 1
ATOM 2549 C CA . CYS A 1 308 ? -8.555 -31.781 -10.305 1 93.94 308 CYS A CA 1
ATOM 2550 C C . CYS A 1 308 ? -8.922 -30.406 -10.836 1 93.94 308 CYS A C 1
ATOM 2552 O O . CYS A 1 308 ? -9.914 -30.25 -11.547 1 93.94 308 CYS A O 1
ATOM 2554 N N . ASP A 1 309 ? -8.164 -29.453 -10.5 1 94.75 309 ASP A N 1
ATOM 2555 C CA . ASP A 1 309 ? -8.508 -28.062 -10.75 1 94.75 309 ASP A CA 1
ATOM 2556 C C . ASP A 1 309 ? -8.672 -27.797 -12.242 1 94.75 309 ASP A C 1
ATOM 2558 O O . ASP A 1 309 ? -9.555 -27.047 -12.656 1 94.75 309 ASP A O 1
ATOM 2562 N N . GLN A 1 310 ? -7.875 -28.469 -13.07 1 95.56 310 GLN A N 1
ATOM 2563 C CA . GLN A 1 310 ? -7.949 -28.281 -14.516 1 95.56 310 GLN A CA 1
ATOM 2564 C C . GLN A 1 310 ? -9.289 -28.766 -15.07 1 95.56 310 GLN A C 1
ATOM 2566 O O . GLN A 1 310 ? -9.898 -28.094 -15.906 1 95.56 310 GLN A O 1
ATOM 2571 N N . VAL A 1 311 ? -9.688 -29.875 -14.57 1 96.69 311 VAL A N 1
ATOM 2572 C CA . VAL A 1 311 ? -10.945 -30.453 -15.023 1 96.69 311 VAL A CA 1
ATOM 2573 C C . VAL A 1 311 ? -12.117 -29.609 -14.516 1 96.69 311 VAL A C 1
ATOM 2575 O O . VAL A 1 311 ? -13.07 -29.344 -15.25 1 96.69 311 VAL A O 1
ATOM 2578 N N . VAL A 1 312 ? -12.008 -29.203 -13.242 1 97.19 312 VAL A N 1
ATOM 2579 C CA . VAL A 1 312 ? -13.039 -28.344 -12.672 1 97.19 312 VAL A CA 1
ATOM 2580 C C . VAL A 1 312 ? -13.203 -27.094 -13.531 1 97.19 312 VAL A C 1
ATOM 2582 O O . VAL A 1 312 ? -14.328 -26.719 -13.875 1 97.19 312 VAL A O 1
ATOM 2585 N N . ASN A 1 313 ? -12.164 -26.516 -13.961 1 97.69 313 ASN A N 1
ATOM 2586 C CA . ASN A 1 313 ? -12.211 -25.297 -14.781 1 97.69 313 ASN A CA 1
ATOM 2587 C C . ASN A 1 313 ? -12.797 -25.578 -16.156 1 97.69 313 ASN A C 1
ATOM 2589 O O . ASN A 1 313 ? -13.555 -24.766 -16.688 1 97.69 313 ASN A O 1
ATOM 2593 N N . ARG A 1 314 ? -12.453 -26.719 -16.688 1 97.62 314 ARG A N 1
ATOM 2594 C CA . ARG A 1 314 ? -13.039 -27.094 -17.969 1 97.62 314 ARG A CA 1
ATOM 2595 C C . ARG A 1 314 ? -14.547 -27.266 -17.859 1 97.62 314 ARG A C 1
ATOM 2597 O O . ARG A 1 314 ? -15.297 -26.828 -18.734 1 97.62 314 ARG A O 1
ATOM 2604 N N . GLN A 1 315 ? -14.891 -27.875 -16.812 1 97.75 315 GLN A N 1
ATOM 2605 C CA . GLN A 1 315 ? -16.312 -28.109 -16.594 1 97.75 315 GLN A CA 1
ATOM 2606 C C . GLN A 1 315 ? -17.047 -26.797 -16.359 1 97.75 315 GLN A C 1
ATOM 2608 O O . GLN A 1 315 ? -18.172 -26.609 -16.828 1 97.75 315 GLN A O 1
ATOM 2613 N N . ILE A 1 316 ? -16.453 -25.844 -15.609 1 98.06 316 ILE A N 1
ATOM 2614 C CA . ILE A 1 316 ? -17.062 -24.531 -15.383 1 98.06 316 ILE A CA 1
ATOM 2615 C C . ILE A 1 316 ? -17.25 -23.812 -16.719 1 98.06 316 ILE A C 1
ATOM 2617 O O . ILE A 1 316 ? -18.297 -23.203 -16.953 1 98.06 316 ILE A O 1
ATOM 2621 N N . LYS A 1 317 ? -16.281 -23.953 -17.578 1 97.56 317 LYS A N 1
ATOM 2622 C CA . LYS A 1 317 ? -16.375 -23.359 -18.906 1 97.56 317 LYS A CA 1
ATOM 2623 C C . LYS A 1 317 ? -17.516 -23.969 -19.703 1 97.56 317 LYS A C 1
ATOM 2625 O O . LYS A 1 317 ? -18.25 -23.266 -20.406 1 97.56 317 LYS A O 1
ATOM 2630 N N . GLU A 1 318 ? -17.578 -25.25 -19.594 1 97.38 318 GLU A N 1
ATOM 2631 C CA . GLU A 1 318 ? -18.672 -25.953 -20.25 1 97.38 318 GLU A CA 1
ATOM 2632 C C . GLU A 1 318 ? -20.031 -25.469 -19.75 1 97.38 318 GLU A C 1
ATOM 2634 O O . GLU A 1 318 ? -20.938 -25.219 -20.547 1 97.38 318 GLU A O 1
ATOM 2639 N N . ILE A 1 319 ? -20.141 -25.312 -18.469 1 97.69 319 ILE A N 1
ATOM 2640 C CA . ILE A 1 319 ? -21.375 -24.844 -17.859 1 97.69 319 ILE A CA 1
ATOM 2641 C C . ILE A 1 319 ? -21.672 -23.422 -18.328 1 97.69 319 ILE A C 1
ATOM 2643 O O . ILE A 1 319 ? -22.812 -23.109 -18.672 1 97.69 319 ILE A O 1
ATOM 2647 N N . ALA A 1 320 ? -20.672 -22.594 -18.359 1 97.81 320 ALA A N 1
ATOM 2648 C CA . ALA A 1 320 ? -20.844 -21.219 -18.828 1 97.81 320 ALA A CA 1
ATOM 2649 C C . ALA A 1 320 ? -21.328 -21.188 -20.281 1 97.81 320 ALA A C 1
ATOM 2651 O O . ALA A 1 320 ? -22.156 -20.344 -20.641 1 97.81 320 ALA A O 1
ATOM 2652 N N . SER A 1 321 ? -20.844 -22.125 -21.047 1 96.81 321 SER A N 1
ATOM 2653 C CA . SER A 1 321 ? -21.266 -22.219 -22.453 1 96.81 321 SER A CA 1
ATOM 2654 C C . SER A 1 321 ? -22.734 -22.609 -22.562 1 96.81 321 SER A C 1
ATOM 2656 O O . SER A 1 321 ? -23.469 -22.078 -23.391 1 96.81 321 SER A O 1
ATOM 2658 N N . ILE A 1 322 ? -23.125 -23.5 -21.75 1 96.62 322 ILE A N 1
ATOM 2659 C CA . ILE A 1 322 ? -24.516 -23.922 -21.719 1 96.62 322 ILE A CA 1
ATOM 2660 C C . ILE A 1 322 ? -25.422 -22.734 -21.422 1 96.62 322 ILE A C 1
ATOM 2662 O O . ILE A 1 322 ? -26.516 -22.609 -21.969 1 96.62 322 ILE A O 1
ATOM 2666 N N . LEU A 1 323 ? -24.938 -21.859 -20.578 1 97 323 LEU A N 1
ATOM 2667 C CA . LEU A 1 323 ? -25.703 -20.688 -20.172 1 97 323 LEU A CA 1
ATOM 2668 C C . LEU A 1 323 ? -25.484 -19.531 -21.141 1 97 323 LEU A C 1
ATOM 2670 O O . LEU A 1 323 ? -26 -18.422 -20.922 1 97 323 LEU A O 1
ATOM 2674 N N . GLU A 1 324 ? -24.656 -19.672 -22.109 1 96.5 324 GLU A N 1
ATOM 2675 C CA . GLU A 1 324 ? -24.375 -18.688 -23.156 1 96.5 324 GLU A CA 1
ATOM 2676 C C . GLU A 1 324 ? -23.703 -17.438 -22.578 1 96.5 324 GLU A C 1
ATOM 2678 O O . GLU A 1 324 ? -24.031 -16.312 -22.953 1 96.5 324 GLU A O 1
ATOM 2683 N N . ILE A 1 325 ? -22.875 -17.719 -21.625 1 95.94 325 ILE A N 1
ATOM 2684 C CA . ILE A 1 325 ? -22.062 -16.641 -21.062 1 95.94 325 ILE A CA 1
ATOM 2685 C C . ILE A 1 325 ? -20.734 -16.562 -21.812 1 95.94 325 ILE A C 1
ATOM 2687 O O . ILE A 1 325 ? -19.969 -17.547 -21.844 1 95.94 325 ILE A O 1
ATOM 2691 N N . LYS A 1 326 ? -20.406 -15.445 -22.359 1 91.69 326 LYS A N 1
ATOM 2692 C CA . LYS A 1 326 ? -19.25 -15.273 -23.25 1 91.69 326 LYS A CA 1
ATOM 2693 C C . LYS A 1 326 ? -17.984 -14.961 -22.469 1 91.69 326 LYS A C 1
ATOM 2695 O O 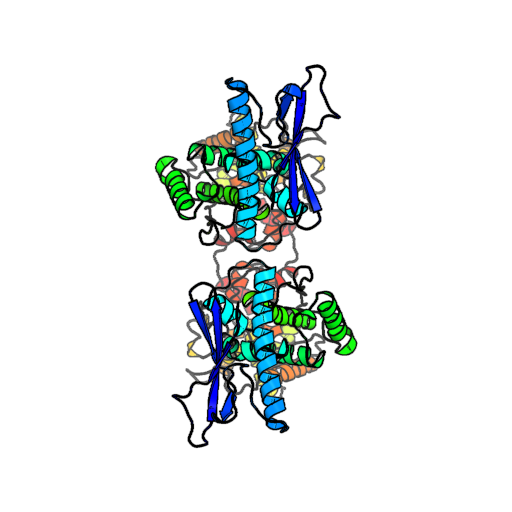. LYS A 1 326 ? -16.875 -15.125 -22.969 1 91.69 326 LYS A O 1
ATOM 2700 N N . LYS A 1 327 ? -18.062 -14.625 -21.25 1 92.88 327 LYS A N 1
ATOM 2701 C CA . LYS A 1 327 ? -16.891 -14.312 -20.422 1 92.88 327 LYS A CA 1
ATOM 2702 C C . LYS A 1 327 ? -16.062 -15.562 -20.141 1 92.88 327 LYS A C 1
ATOM 2704 O O . LYS A 1 327 ? -16.562 -16.688 -20.219 1 92.88 327 LYS A O 1
ATOM 2709 N N . LYS A 1 328 ? -14.852 -15.336 -19.953 1 91.62 328 LYS A N 1
ATOM 2710 C CA . LYS A 1 328 ? -13.984 -16.438 -19.516 1 91.62 328 LYS A CA 1
ATOM 2711 C C . LYS A 1 328 ? -14.188 -16.75 -18.047 1 91.62 328 LYS A C 1
ATOM 2713 O O . LYS A 1 328 ? -13.578 -16.125 -17.172 1 91.62 328 LYS A O 1
ATOM 2718 N N . VAL A 1 329 ? -14.977 -17.781 -17.797 1 96.5 329 VAL A N 1
ATOM 2719 C CA . VAL A 1 329 ? -15.32 -18.125 -16.422 1 96.5 329 VAL A CA 1
ATOM 2720 C C . VAL A 1 329 ? -14.438 -19.266 -15.922 1 96.5 329 VAL A C 1
ATOM 2722 O O . VAL A 1 329 ? -14.219 -20.25 -16.641 1 96.5 329 VAL A O 1
ATOM 2725 N N . SER A 1 330 ? -13.867 -19.109 -14.852 1 96.69 330 SER A N 1
ATOM 2726 C CA . SER A 1 330 ? -13.062 -20.109 -14.156 1 96.69 330 SER A CA 1
ATOM 2727 C C . SER A 1 330 ? -13.367 -20.125 -12.664 1 96.69 330 SER A C 1
ATOM 2729 O O . SER A 1 330 ? -14.227 -19.375 -12.195 1 96.69 330 SER A O 1
ATOM 2731 N N . ALA A 1 331 ? -12.734 -21 -11.969 1 96.5 331 ALA A N 1
ATOM 2732 C CA . ALA A 1 331 ? -12.93 -21.078 -10.523 1 96.5 331 ALA A CA 1
ATOM 2733 C C . ALA A 1 331 ? -12.656 -19.719 -9.867 1 96.5 331 ALA A C 1
ATOM 2735 O O . ALA A 1 331 ? -13.406 -19.281 -8.992 1 96.5 331 ALA A O 1
ATOM 2736 N N . LYS A 1 332 ? -11.688 -18.984 -10.297 1 96 332 LYS A N 1
ATOM 2737 C CA . LYS A 1 332 ? -11.312 -17.703 -9.727 1 96 332 LYS A CA 1
ATOM 2738 C C . LYS A 1 332 ? -12.406 -16.656 -9.945 1 96 332 LYS A C 1
ATOM 2740 O O . LYS A 1 332 ? -12.555 -15.734 -9.148 1 96 332 LYS A O 1
ATOM 2745 N N . THR A 1 333 ? -13.141 -16.891 -11.039 1 97.25 333 THR A N 1
ATOM 2746 C CA . THR A 1 333 ? -14.25 -15.984 -11.328 1 97.25 333 THR A CA 1
ATOM 2747 C C . THR A 1 333 ? -15.266 -16 -10.188 1 97.25 333 THR A C 1
ATOM 2749 O O . THR A 1 333 ? -15.93 -14.992 -9.93 1 97.25 333 THR A O 1
ATOM 2752 N N . GLY A 1 334 ? -15.391 -17.141 -9.492 1 97.69 334 GLY A N 1
ATOM 2753 C CA . GLY A 1 334 ? -16.281 -17.203 -8.344 1 97.69 334 GLY A CA 1
ATOM 2754 C C . GLY A 1 334 ? -15.922 -16.219 -7.254 1 97.69 334 GLY A C 1
ATOM 2755 O O . GLY A 1 334 ? -16.766 -15.438 -6.812 1 97.69 334 GLY A O 1
ATOM 2756 N N . ARG A 1 335 ? -14.703 -16.203 -6.961 1 96.31 335 ARG A N 1
ATOM 2757 C CA . ARG A 1 335 ? -14.188 -15.281 -5.953 1 96.31 335 ARG A CA 1
ATOM 2758 C C . ARG A 1 335 ? -14.305 -13.836 -6.434 1 96.31 335 ARG A C 1
ATOM 2760 O O . ARG A 1 335 ? -14.703 -12.953 -5.672 1 96.31 335 ARG A O 1
ATOM 2767 N N . HIS A 1 336 ? -14.039 -13.625 -7.645 1 96.69 336 HIS A N 1
ATOM 2768 C CA . HIS A 1 336 ? -14.164 -12.281 -8.203 1 96.69 336 HIS A CA 1
ATOM 2769 C C . HIS A 1 336 ? -15.617 -11.812 -8.195 1 96.69 336 HIS A C 1
ATOM 2771 O O . HIS A 1 336 ? -15.898 -10.633 -7.965 1 96.69 336 HIS A O 1
ATOM 2777 N N . THR A 1 337 ? -16.453 -12.758 -8.453 1 97.19 337 THR A N 1
ATOM 2778 C CA . THR A 1 337 ? -17.891 -12.461 -8.422 1 97.19 337 THR A CA 1
ATOM 2779 C C . THR A 1 337 ? -18.328 -12.078 -7.012 1 97.19 337 THR A C 1
ATOM 2781 O O . THR A 1 337 ? -19.016 -11.07 -6.82 1 97.19 337 THR A O 1
ATOM 2784 N N . PHE A 1 338 ? -17.859 -12.828 -6.031 1 97.56 338 PHE A N 1
ATOM 2785 C CA . PHE A 1 338 ? -18.141 -12.516 -4.637 1 97.56 338 PHE A CA 1
ATOM 2786 C C . PHE A 1 338 ? -17.688 -11.102 -4.293 1 97.56 338 PHE A C 1
ATOM 2788 O O . PHE A 1 338 ? -18.469 -10.297 -3.775 1 97.56 338 PHE A O 1
ATOM 2795 N N . ALA A 1 339 ? -16.5 -10.828 -4.625 1 96.19 339 ALA A N 1
ATOM 2796 C CA . ALA A 1 339 ? -15.875 -9.562 -4.258 1 96.19 339 ALA A CA 1
ATOM 2797 C C . ALA A 1 339 ? -16.594 -8.383 -4.906 1 96.19 339 ALA A C 1
ATOM 2799 O O . ALA A 1 339 ? -16.891 -7.383 -4.25 1 96.19 339 ALA A O 1
ATOM 2800 N N . THR A 1 340 ? -16.906 -8.555 -6.156 1 94.06 340 THR A N 1
ATOM 2801 C CA . THR A 1 340 ? -17.531 -7.48 -6.922 1 94.06 340 THR A CA 1
ATOM 2802 C C . THR A 1 340 ? -18.938 -7.203 -6.406 1 94.06 340 THR A C 1
ATOM 2804 O O . THR A 1 340 ? -19.297 -6.051 -6.16 1 94.06 340 THR A O 1
ATOM 2807 N N . ILE A 1 341 ? -19.688 -8.219 -6.141 1 94.44 341 ILE A N 1
ATOM 2808 C CA . ILE A 1 341 ? -21.062 -8.062 -5.664 1 94.44 341 ILE A CA 1
ATOM 2809 C C . ILE A 1 341 ? -21.047 -7.477 -4.254 1 94.44 341 ILE A C 1
ATOM 2811 O O . ILE A 1 341 ? -21.812 -6.555 -3.951 1 94.44 341 ILE A O 1
ATOM 2815 N N . PHE A 1 342 ? -20.219 -7.957 -3.385 1 93.94 342 PHE A N 1
ATOM 2816 C CA . PHE A 1 342 ? -20.109 -7.453 -2.02 1 93.94 342 PHE A CA 1
ATOM 2817 C C . PHE A 1 342 ? -19.828 -5.957 -2.016 1 93.94 342 PHE A C 1
ATOM 2819 O O . PHE A 1 342 ? -20.5 -5.191 -1.329 1 93.94 342 PHE A O 1
ATOM 2826 N N . LEU A 1 343 ? -18.875 -5.629 -2.834 1 90.12 343 LEU A N 1
ATOM 2827 C CA . LEU A 1 343 ? -18.453 -4.234 -2.848 1 90.12 343 LEU A CA 1
ATOM 2828 C C . LEU A 1 343 ? -19.531 -3.342 -3.453 1 90.12 343 LEU A C 1
ATOM 2830 O O . LEU A 1 343 ? -19.781 -2.242 -2.955 1 90.12 343 LEU A O 1
ATOM 2834 N N . LYS A 1 344 ? -20.125 -3.797 -4.508 1 87.38 344 LYS A N 1
ATOM 2835 C CA . LYS A 1 344 ? -21.188 -3.033 -5.145 1 87.38 344 LYS A CA 1
ATOM 2836 C C . LYS A 1 344 ? -22.344 -2.777 -4.172 1 87.38 344 LYS A C 1
ATOM 2838 O O . LYS A 1 344 ? -22.922 -1.691 -4.164 1 87.38 344 LYS A O 1
ATOM 2843 N N . LYS A 1 345 ? -22.562 -3.725 -3.383 1 88.69 345 LYS A N 1
ATOM 2844 C CA . LYS A 1 345 ? -23.734 -3.652 -2.514 1 88.69 345 LYS A CA 1
ATOM 2845 C C . LYS A 1 345 ? -23.406 -2.945 -1.203 1 88.69 345 LYS A C 1
ATOM 2847 O O . LYS A 1 345 ? -24.25 -2.266 -0.624 1 88.69 345 LYS A O 1
ATOM 2852 N N . THR A 1 346 ? -22.172 -3.094 -0.717 1 85.88 346 THR A N 1
ATOM 2853 C CA . THR A 1 346 ? -21.875 -2.609 0.627 1 85.88 346 THR A CA 1
ATOM 2854 C C . THR A 1 346 ? -20.906 -1.425 0.577 1 85.88 346 THR A C 1
ATOM 2856 O O . THR A 1 346 ? -20.812 -0.658 1.537 1 85.88 346 THR A O 1
ATOM 2859 N N . LYS A 1 347 ? -20.078 -1.293 -0.528 1 84 347 LYS A N 1
ATOM 2860 C CA . LYS A 1 347 ? -19.031 -0.287 -0.698 1 84 347 LYS A CA 1
ATOM 2861 C C . LYS A 1 347 ? -17.969 -0.398 0.399 1 84 347 LYS A C 1
ATOM 2863 O O . LYS A 1 347 ? -17.172 0.516 0.588 1 84 347 LYS A O 1
ATOM 2868 N N . ASP A 1 348 ? -18 -1.525 1.138 1 85.5 348 ASP A N 1
ATOM 2869 C CA . ASP A 1 348 ? -17.141 -1.724 2.303 1 85.5 348 ASP A CA 1
ATOM 2870 C C . ASP A 1 348 ? -15.875 -2.498 1.93 1 85.5 348 ASP A C 1
ATOM 2872 O O . ASP A 1 348 ? -15.797 -3.709 2.141 1 85.5 348 ASP A O 1
ATOM 2876 N N . VAL A 1 349 ? -14.938 -1.805 1.522 1 85.75 349 VAL A N 1
ATOM 2877 C CA . VAL A 1 349 ? -13.703 -2.422 1.04 1 85.75 349 VAL A CA 1
ATOM 2878 C C . VAL A 1 349 ? -12.938 -3.027 2.213 1 85.75 349 VAL A C 1
ATOM 2880 O O . VAL A 1 349 ? -12.273 -4.055 2.064 1 85.75 349 VAL A O 1
ATOM 2883 N N . ALA A 1 350 ? -13.008 -2.438 3.387 1 82.75 350 ALA A N 1
ATOM 2884 C CA . ALA A 1 350 ? -12.289 -2.924 4.559 1 82.75 350 ALA A CA 1
ATOM 2885 C C . ALA A 1 350 ? -12.781 -4.309 4.973 1 82.75 350 ALA A C 1
ATOM 2887 O O . ALA A 1 350 ? -11.977 -5.211 5.215 1 82.75 350 ALA A O 1
ATOM 2888 N N . THR A 1 351 ? -14.047 -4.434 5.027 1 87.81 351 THR A N 1
ATOM 2889 C CA . THR A 1 351 ? -14.617 -5.734 5.363 1 87.81 351 THR A CA 1
ATOM 2890 C C . THR A 1 351 ? -14.312 -6.758 4.277 1 87.81 351 THR A C 1
ATOM 2892 O O . THR A 1 351 ? -13.984 -7.906 4.574 1 87.81 351 THR A O 1
ATOM 2895 N N . LEU A 1 352 ? -14.422 -6.301 3.057 1 91.56 352 LEU A N 1
ATOM 2896 C CA . LEU A 1 352 ? -14.109 -7.195 1.949 1 91.56 352 LEU A CA 1
ATOM 2897 C C . LEU A 1 352 ? -12.68 -7.719 2.059 1 91.56 352 LEU A C 1
ATOM 2899 O O . LEU A 1 352 ? -12.422 -8.906 1.832 1 91.56 352 LEU A O 1
ATOM 2903 N N . GLN A 1 353 ? -11.773 -6.828 2.381 1 90.25 353 GLN A N 1
ATOM 2904 C CA . GLN A 1 353 ? -10.375 -7.215 2.535 1 90.25 353 GLN A CA 1
ATOM 2905 C C . GLN A 1 353 ? -10.234 -8.367 3.52 1 90.25 353 GLN A C 1
ATOM 2907 O O . GLN A 1 353 ? -9.516 -9.336 3.248 1 90.25 353 GLN A O 1
ATOM 2912 N N . LYS A 1 354 ? -10.945 -8.352 4.598 1 89.75 354 LYS A N 1
ATOM 2913 C CA . LYS A 1 354 ? -10.891 -9.375 5.633 1 89.75 354 LYS A CA 1
ATOM 2914 C C . LYS A 1 354 ? -11.547 -10.672 5.16 1 89.75 354 LYS A C 1
ATOM 2916 O O . LYS A 1 354 ? -11.031 -11.766 5.422 1 89.75 354 LYS A O 1
ATOM 2921 N N . LEU A 1 355 ? -12.609 -10.477 4.48 1 93.75 355 LEU A N 1
ATOM 2922 C CA . LEU A 1 355 ? -13.32 -11.641 3.979 1 93.75 355 LEU A CA 1
ATOM 2923 C C . LEU A 1 355 ? -12.484 -12.391 2.953 1 93.75 355 LEU A C 1
ATOM 2925 O O . LEU A 1 355 ? -12.523 -13.625 2.891 1 93.75 355 LEU A O 1
ATOM 2929 N N . LEU A 1 356 ? -11.734 -11.617 2.197 1 94.56 356 LEU A N 1
ATOM 2930 C CA . LEU A 1 356 ? -10.891 -12.227 1.169 1 94.56 356 LEU A CA 1
ATOM 2931 C C . LEU A 1 356 ? -9.578 -12.727 1.764 1 94.56 356 LEU A C 1
ATOM 2933 O O . LEU A 1 356 ? -8.867 -13.508 1.131 1 94.56 356 LEU A O 1
ATOM 2937 N N . GLY A 1 357 ? -9.297 -12.297 2.955 1 91.12 357 GLY A N 1
ATOM 2938 C CA . GLY A 1 357 ? -8.039 -12.68 3.578 1 91.12 357 GLY A CA 1
ATOM 2939 C C . GLY A 1 357 ? -6.832 -12.023 2.934 1 91.12 357 GLY A C 1
ATOM 2940 O O . GLY A 1 357 ? -5.785 -12.656 2.781 1 91.12 357 GLY A O 1
ATOM 2941 N N . HIS A 1 358 ? -7.012 -10.805 2.412 1 89.69 358 HIS A N 1
ATOM 2942 C CA . HIS A 1 358 ? -5.906 -10.062 1.809 1 89.69 358 HIS A CA 1
ATOM 2943 C C . HIS A 1 358 ? -5.059 -9.375 2.871 1 89.69 358 HIS A C 1
ATOM 2945 O O . HIS A 1 358 ? -5.586 -8.664 3.729 1 89.69 358 HIS A O 1
ATOM 2951 N N . SER A 1 359 ? -3.727 -9.586 2.791 1 84.5 359 SER A N 1
ATOM 2952 C CA . SER A 1 359 ? -2.82 -8.922 3.723 1 84.5 359 SER A CA 1
ATOM 2953 C C . SER A 1 359 ? -2.557 -7.477 3.307 1 84.5 359 SER A C 1
ATOM 2955 O O . SER A 1 359 ? -2.242 -6.633 4.148 1 84.5 359 SER A O 1
ATOM 2957 N N . ASN A 1 360 ? -2.672 -7.203 2.037 1 84.5 360 ASN A N 1
ATOM 2958 C CA . ASN A 1 360 ? -2.455 -5.883 1.458 1 84.5 360 ASN A CA 1
ATOM 2959 C C . ASN A 1 360 ? -3.705 -5.371 0.747 1 84.5 360 ASN A C 1
ATOM 2961 O O . ASN A 1 360 ? -4.27 -6.062 -0.099 1 84.5 360 ASN A O 1
ATOM 2965 N N . LEU A 1 361 ? -4.082 -4.184 1.036 1 85.25 361 LEU A N 1
ATOM 2966 C CA . LEU A 1 361 ? -5.312 -3.6 0.508 1 85.25 361 LEU A CA 1
ATOM 2967 C C . LEU A 1 361 ? -5.219 -3.416 -1.003 1 85.25 361 LEU A C 1
ATOM 2969 O O . LEU A 1 361 ? -6.242 -3.381 -1.691 1 85.25 361 LEU A O 1
ATOM 2973 N N . LYS A 1 362 ? -4.051 -3.279 -1.47 1 83.75 362 LYS A N 1
ATOM 2974 C CA . LYS A 1 362 ? -3.848 -3.098 -2.904 1 83.75 362 LYS A CA 1
ATOM 2975 C C . LYS A 1 362 ? -4.488 -4.234 -3.697 1 83.75 362 LYS A C 1
ATOM 2977 O O . LYS A 1 362 ? -5.043 -4.008 -4.777 1 83.75 362 LYS A O 1
ATOM 2982 N N . GLU A 1 363 ? -4.488 -5.426 -3.113 1 88.5 363 GLU A N 1
ATOM 2983 C CA . GLU A 1 363 ? -5.074 -6.594 -3.768 1 88.5 363 GLU A CA 1
ATOM 2984 C C . GLU A 1 363 ? -6.594 -6.488 -3.83 1 88.5 363 GLU A C 1
ATOM 2986 O O . GLU A 1 363 ? -7.219 -6.98 -4.77 1 88.5 363 GLU A O 1
ATOM 2991 N N . THR A 1 364 ? -7.145 -5.812 -2.814 1 88.88 364 THR A N 1
ATOM 2992 C CA . THR A 1 364 ? -8.594 -5.664 -2.748 1 88.88 364 THR A CA 1
ATOM 2993 C C . THR A 1 364 ? -9.062 -4.547 -3.68 1 88.88 364 THR A C 1
ATOM 2995 O O . THR A 1 364 ? -10.156 -4.629 -4.25 1 88.88 364 THR A O 1
ATOM 2998 N N . MET A 1 365 ? -8.156 -3.639 -3.877 1 85.81 365 MET A N 1
ATOM 2999 C CA . MET A 1 365 ? -8.523 -2.428 -4.605 1 85.81 365 MET A CA 1
ATOM 3000 C C . MET A 1 365 ? -8.688 -2.717 -6.094 1 85.81 365 MET A C 1
ATOM 3002 O O . MET A 1 365 ? -9.227 -1.894 -6.836 1 85.81 365 MET A O 1
ATOM 3006 N N . ILE A 1 366 ? -8.32 -3.912 -6.5 1 87.19 366 ILE A N 1
ATOM 3007 C CA . ILE A 1 366 ? -8.547 -4.289 -7.891 1 87.19 366 ILE A CA 1
ATOM 3008 C C . ILE A 1 366 ? -10.047 -4.289 -8.188 1 87.19 366 ILE A C 1
ATOM 3010 O O . ILE A 1 366 ? -10.453 -4.211 -9.352 1 87.19 366 ILE A O 1
ATOM 3014 N N . TYR A 1 367 ? -10.828 -4.352 -7.121 1 88.31 367 TYR A N 1
ATOM 3015 C CA . TYR A 1 367 ? -12.273 -4.383 -7.281 1 88.31 367 TYR A CA 1
ATOM 3016 C C . TYR A 1 367 ? -12.875 -2.994 -7.105 1 88.31 367 TYR A C 1
ATOM 3018 O O . TYR A 1 367 ? -14.086 -2.811 -7.242 1 88.31 367 TYR A O 1
ATOM 3026 N N . ALA A 1 368 ? -12.164 -2.023 -6.879 1 79.5 368 ALA A N 1
ATOM 3027 C CA . ALA A 1 368 ? -12.641 -0.684 -6.543 1 79.5 368 ALA A CA 1
ATOM 3028 C C . ALA A 1 368 ? -13.312 -0.022 -7.742 1 79.5 368 ALA A C 1
ATOM 3030 O O . ALA A 1 368 ? -14.086 0.925 -7.578 1 79.5 368 ALA A O 1
ATOM 3031 N N . HIS A 1 369 ? -12.977 -0.582 -8.938 1 75.62 369 HIS A N 1
ATOM 3032 C CA . HIS A 1 369 ? -13.523 0.007 -10.156 1 75.62 369 HIS A CA 1
ATOM 3033 C C . HIS A 1 369 ? -15.047 -0.09 -10.172 1 75.62 369 HIS A C 1
ATOM 3035 O O . HIS A 1 369 ? -15.711 0.647 -10.906 1 75.62 369 HIS A O 1
ATOM 3041 N N . VAL A 1 370 ? -15.57 -1.019 -9.469 1 77.62 370 VAL A N 1
ATOM 3042 C CA . VAL A 1 370 ? -17.016 -1.216 -9.469 1 77.62 370 VAL A CA 1
ATOM 3043 C C . VAL A 1 370 ? -17.688 -0.119 -8.648 1 77.62 370 VAL A C 1
ATOM 3045 O O . VAL A 1 370 ? -18.906 0.07 -8.727 1 77.62 370 VAL A O 1
ATOM 3048 N N . LEU A 1 371 ? -16.906 0.387 -7.773 1 71.31 371 LEU A N 1
ATOM 3049 C CA . LEU A 1 371 ? -17.453 1.438 -6.918 1 71.31 371 LEU A CA 1
ATOM 3050 C C . LEU A 1 371 ? -17.781 2.684 -7.734 1 71.31 371 LEU A C 1
ATOM 3052 O O . LEU A 1 371 ? -16.938 3.156 -8.516 1 71.31 371 LEU A O 1
ATOM 3056 N N . ASP A 1 372 ? -19.078 2.73 -8.344 1 62.06 372 ASP A N 1
ATOM 3057 C CA . ASP A 1 372 ? -19.469 3.988 -8.977 1 62.06 372 ASP A CA 1
ATOM 3058 C C . ASP A 1 372 ? -19.25 5.168 -8.031 1 62.06 372 ASP A C 1
ATOM 3060 O O . ASP A 1 372 ? -19.688 5.133 -6.875 1 62.06 372 ASP A O 1
ATOM 3064 N N . GLU A 1 373 ? -18.125 5.734 -8.188 1 60.72 373 GLU A N 1
ATOM 3065 C CA . GLU A 1 373 ? -17.766 6.867 -7.344 1 60.72 373 GLU A CA 1
ATOM 3066 C C . GLU A 1 373 ? -18.859 7.93 -7.352 1 60.72 373 GLU A C 1
ATOM 3068 O O . GLU A 1 373 ? -19.203 8.469 -8.406 1 60.72 373 GLU A O 1
ATOM 3073 N N . SER A 1 374 ? -19.922 7.758 -6.508 1 74 374 SER A N 1
ATOM 3074 C CA . SER A 1 374 ? -20.703 8.992 -6.496 1 74 374 SER A CA 1
ATOM 3075 C C . SER A 1 374 ? -20.406 9.828 -5.25 1 74 374 SER A C 1
ATOM 3077 O O . SER A 1 374 ? -20.953 9.562 -4.176 1 74 374 SER A O 1
ATOM 3079 N N . LYS A 1 375 ? -19.375 10.609 -5.418 1 85.25 375 LYS A N 1
ATOM 3080 C CA . LYS A 1 375 ? -19.047 11.578 -4.383 1 85.25 375 LYS A CA 1
ATOM 3081 C C . LYS A 1 375 ? -20.297 12.297 -3.879 1 85.25 375 LYS A C 1
ATOM 3083 O O . LYS A 1 375 ? -20.453 12.516 -2.676 1 85.25 375 LYS A O 1
ATOM 3088 N N . GLN A 1 376 ? -21.188 12.461 -4.812 1 86.44 376 GLN A N 1
ATOM 3089 C CA . GLN A 1 376 ? -22.391 13.227 -4.484 1 86.44 376 GLN A CA 1
ATOM 3090 C C . GLN A 1 376 ? -23.281 12.445 -3.533 1 86.44 376 GLN A C 1
ATOM 3092 O O . GLN A 1 376 ? -23.781 13 -2.549 1 86.44 376 GLN A O 1
ATOM 3097 N N . GLU A 1 377 ? -23.422 11.203 -3.852 1 84.94 377 GLU A N 1
ATOM 3098 C CA . GLU A 1 377 ? -24.266 10.367 -3.004 1 84.94 377 GLU A CA 1
ATOM 3099 C C . GLU A 1 377 ? -23.688 10.234 -1.599 1 84.94 377 GLU A C 1
ATOM 3101 O O . GLU A 1 377 ? -24.406 10.336 -0.609 1 84.94 377 GLU A O 1
ATOM 3106 N N . GLY A 1 378 ? -22.469 10.109 -1.512 1 86.62 378 GLY A N 1
ATOM 3107 C CA . GLY A 1 378 ? -21.812 9.969 -0.217 1 86.62 378 GLY A CA 1
ATOM 3108 C C . GLY A 1 378 ? -21.906 11.227 0.627 1 86.62 378 GLY A C 1
ATOM 3109 O O . GLY A 1 378 ? -22.156 11.156 1.831 1 86.62 378 GLY A O 1
ATOM 3110 N N . MET A 1 379 ? -21.797 12.305 0.003 1 93.62 379 MET A N 1
ATOM 3111 C CA . MET A 1 379 ? -21.734 13.586 0.703 1 93.62 379 MET A CA 1
ATOM 3112 C C . MET A 1 379 ? -23.094 13.938 1.313 1 93.62 379 MET A C 1
ATOM 3114 O O . MET A 1 379 ? -23.172 14.789 2.201 1 93.62 379 MET A O 1
ATOM 3118 N N . GLN A 1 380 ? -24.109 13.273 0.918 1 92.06 380 GLN A N 1
ATOM 3119 C CA . GLN A 1 380 ? -25.438 13.547 1.436 1 92.06 380 GLN A CA 1
ATOM 3120 C C . GLN A 1 380 ? -25.531 13.211 2.92 1 92.06 380 GLN A C 1
ATOM 3122 O O . GLN A 1 380 ? -26.422 13.695 3.617 1 92.06 380 GLN A O 1
ATOM 3127 N N . CYS A 1 381 ? -24.594 12.43 3.328 1 91.31 381 CYS A N 1
ATOM 3128 C CA . CYS A 1 381 ? -24.641 12.023 4.73 1 91.31 381 CYS A CA 1
ATOM 3129 C C . CYS A 1 381 ? -24.438 13.219 5.648 1 91.31 381 CYS A C 1
ATOM 3131 O O . CYS A 1 381 ? -24.875 13.203 6.801 1 91.31 381 CYS A O 1
ATOM 3133 N N . PHE A 1 382 ? -23.875 14.281 5.172 1 95.12 382 PHE A N 1
ATOM 3134 C CA . PHE A 1 382 ? -23.594 15.453 5.992 1 95.12 382 PHE A CA 1
ATOM 3135 C C . PHE A 1 382 ? -24.812 16.375 6.051 1 95.12 382 PHE A C 1
ATOM 3137 O O . PHE A 1 382 ? -24.875 17.281 6.883 1 95.12 382 PHE A O 1
ATOM 3144 N N . ASN A 1 383 ? -25.797 16.141 5.211 1 93.75 383 ASN A N 1
ATOM 3145 C CA . ASN A 1 383 ? -26.953 17.031 5.137 1 93.75 383 ASN A CA 1
ATOM 3146 C C . ASN A 1 383 ? -27.766 17 6.434 1 93.75 383 ASN A C 1
ATOM 3148 O O . ASN A 1 383 ? -28.5 17.938 6.734 1 93.75 383 ASN A O 1
ATOM 3152 N N . SER A 1 384 ? -27.516 15.984 7.195 1 90.25 384 SER A N 1
ATOM 3153 C CA . SER A 1 384 ? -28.219 15.859 8.461 1 90.25 384 SER A CA 1
ATOM 3154 C C . SER A 1 384 ? -27.703 16.875 9.484 1 90.25 384 SER A C 1
ATOM 3156 O O . SER A 1 384 ? -28.359 17.125 10.5 1 90.25 384 SER A O 1
ATOM 3158 N N . PHE A 1 385 ? -26.625 17.484 9.211 1 91.94 385 PHE A N 1
ATOM 3159 C CA . PHE A 1 385 ? -26.047 18.453 10.141 1 91.94 385 PHE A CA 1
ATOM 3160 C C . PHE A 1 385 ? -26.5 19.859 9.82 1 91.94 385 PHE A C 1
ATOM 3162 O O . PHE A 1 385 ? -26.094 20.828 10.484 1 91.94 385 PHE A O 1
ATOM 3169 N N . ALA A 1 386 ? -27.328 19.906 8.781 1 84.88 386 ALA A N 1
ATOM 3170 C CA . ALA A 1 386 ? -27.828 21.219 8.391 1 84.88 386 ALA A CA 1
ATOM 3171 C C . ALA A 1 386 ? -28.812 21.766 9.414 1 84.88 386 ALA A C 1
ATOM 3173 O O . ALA A 1 386 ? -29.719 21.047 9.844 1 84.88 386 ALA A O 1
ATOM 3174 N N . ILE A 1 387 ? -28.453 22.828 10.07 1 69.5 387 ILE A N 1
ATOM 3175 C CA . ILE A 1 387 ? -29.406 23.516 10.93 1 69.5 387 ILE A CA 1
ATOM 3176 C C . ILE A 1 387 ? -29.984 24.719 10.188 1 69.5 387 ILE A C 1
ATOM 3178 O O . ILE A 1 387 ? -29.266 25.453 9.5 1 69.5 387 ILE A O 1
ATOM 3182 N N . MET B 1 1 ? 55.781 6.164 -6.129 1 56.34 1 MET B N 1
ATOM 3183 C CA . MET B 1 1 ? 55.188 7.344 -6.746 1 56.34 1 MET B CA 1
ATOM 3184 C C . MET B 1 1 ? 55.719 8.617 -6.105 1 56.34 1 MET B C 1
ATOM 3186 O O . MET B 1 1 ? 55.719 8.75 -4.883 1 56.34 1 MET B O 1
ATOM 3190 N N . ILE B 1 2 ? 56.531 9.328 -6.816 1 71.19 2 ILE B N 1
ATOM 3191 C CA . ILE B 1 2 ? 57.25 10.508 -6.34 1 71.19 2 ILE B CA 1
ATOM 3192 C C . ILE B 1 2 ? 56.344 11.727 -6.406 1 71.19 2 ILE B C 1
ATOM 3194 O O . ILE B 1 2 ? 55.812 12.062 -7.473 1 71.19 2 ILE B O 1
ATOM 3198 N N . ILE B 1 3 ? 55.938 12.25 -5.152 1 79.19 3 ILE B N 1
ATOM 3199 C CA . ILE B 1 3 ? 55.156 13.492 -5.039 1 79.19 3 ILE B CA 1
ATOM 3200 C C . ILE B 1 3 ? 56.125 14.68 -5.035 1 79.19 3 ILE B C 1
ATOM 3202 O O . ILE B 1 3 ? 57.062 14.719 -4.242 1 79.19 3 ILE B O 1
ATOM 3206 N N . ARG B 1 4 ? 55.969 15.586 -6.012 1 83.88 4 ARG B N 1
ATOM 3207 C CA . ARG B 1 4 ? 56.844 16.766 -6.105 1 83.88 4 ARG B CA 1
ATOM 3208 C C . ARG B 1 4 ? 56.031 18.047 -5.91 1 83.88 4 ARG B C 1
ATOM 3210 O O . ARG B 1 4 ? 54.875 18.125 -6.305 1 83.88 4 ARG B O 1
ATOM 3217 N N . ILE B 1 5 ? 56.562 18.922 -5.176 1 86.31 5 ILE B N 1
ATOM 3218 C CA . ILE B 1 5 ? 56.031 20.266 -5.074 1 86.31 5 ILE B CA 1
ATOM 3219 C C . ILE B 1 5 ? 56.688 21.188 -6.086 1 86.31 5 ILE B C 1
ATOM 3221 O O . ILE B 1 5 ? 57.938 21.25 -6.145 1 86.31 5 ILE B O 1
ATOM 3225 N N . VAL B 1 6 ? 55.938 21.828 -6.945 1 85.44 6 VAL B N 1
ATOM 3226 C CA . VAL B 1 6 ? 56.469 22.688 -7.996 1 85.44 6 VAL B CA 1
ATOM 3227 C C . VAL B 1 6 ? 55.906 24.094 -7.855 1 85.44 6 VAL B C 1
ATOM 3229 O O . VAL B 1 6 ? 54.75 24.281 -7.453 1 85.44 6 VAL B O 1
ATOM 3232 N N . GLN B 1 7 ? 56.719 25 -8 1 84.31 7 GLN B N 1
ATOM 3233 C CA . GLN B 1 7 ? 56.344 26.406 -8.031 1 84.31 7 GLN B CA 1
ATOM 3234 C C . GLN B 1 7 ? 56.156 26.891 -9.469 1 84.31 7 GLN B C 1
ATOM 3236 O O . GLN B 1 7 ? 57 26.656 -10.328 1 84.31 7 GLN B O 1
ATOM 3241 N N . ASN B 1 8 ? 55.031 27.453 -9.719 1 84.19 8 ASN B N 1
ATOM 3242 C CA . ASN B 1 8 ? 54.781 28 -11.039 1 84.19 8 ASN B CA 1
ATOM 3243 C C . ASN B 1 8 ? 55.375 29.406 -11.18 1 84.19 8 ASN B C 1
ATOM 3245 O O . ASN B 1 8 ? 54.719 30.391 -10.82 1 84.19 8 ASN B O 1
ATOM 3249 N N . ILE B 1 9 ? 56.5 29.5 -11.82 1 81.31 9 ILE B N 1
ATOM 3250 C CA . ILE B 1 9 ? 57.25 30.75 -11.898 1 81.31 9 ILE B CA 1
ATOM 3251 C C . ILE B 1 9 ? 56.656 31.625 -13 1 81.31 9 ILE B C 1
ATOM 3253 O O . ILE B 1 9 ? 57 32.812 -13.117 1 81.31 9 ILE B O 1
ATOM 3257 N N . GLN B 1 10 ? 55.75 31.188 -13.789 1 79.19 10 GLN B N 1
ATOM 3258 C CA . GLN B 1 10 ? 55.125 31.984 -14.844 1 79.19 10 GLN B CA 1
ATOM 3259 C C . GLN B 1 10 ? 54 32.844 -14.297 1 79.19 10 GLN B C 1
ATOM 3261 O O . GLN B 1 10 ? 53.562 33.812 -14.953 1 79.19 10 GLN B O 1
ATOM 3266 N N . ARG B 1 11 ? 53.688 32.5 -13.039 1 80.75 11 ARG B N 1
ATOM 3267 C CA . ARG B 1 11 ? 52.594 33.25 -12.414 1 80.75 11 ARG B CA 1
ATOM 3268 C C . ARG B 1 11 ? 53.062 33.938 -11.148 1 80.75 11 ARG B C 1
ATOM 3270 O O . ARG B 1 11 ? 52.562 33.688 -10.055 1 80.75 11 ARG B O 1
ATOM 3277 N N . ILE B 1 12 ? 54 34.719 -11.258 1 79.38 12 ILE B N 1
ATOM 3278 C CA . ILE B 1 12 ? 54.5 35.5 -10.141 1 79.38 12 ILE B CA 1
ATOM 3279 C C . ILE B 1 12 ? 53.625 36.719 -9.898 1 79.38 12 ILE B C 1
ATOM 3281 O O . ILE B 1 12 ? 53.281 37.438 -10.836 1 79.38 12 ILE B O 1
ATOM 3285 N N . ASN B 1 13 ? 53.219 36.844 -8.727 1 77.62 13 ASN B N 1
ATOM 3286 C CA . ASN B 1 13 ? 52.375 38 -8.406 1 77.62 13 ASN B CA 1
ATOM 3287 C C . ASN B 1 13 ? 53.219 39.25 -8.172 1 77.62 13 ASN B C 1
ATOM 3289 O O . ASN B 1 13 ? 54.469 39.188 -8.219 1 77.62 13 ASN B O 1
ATOM 3293 N N . LYS B 1 14 ? 52.625 40.375 -8.008 1 83.25 14 LYS B N 1
ATOM 3294 C CA . LYS B 1 14 ? 53.281 41.688 -7.852 1 83.25 14 LYS B CA 1
ATOM 3295 C C . LYS B 1 14 ? 54.219 41.688 -6.656 1 83.25 14 LYS B C 1
ATOM 3297 O O . LYS B 1 14 ? 55.219 42.375 -6.656 1 83.25 14 LYS B O 1
ATOM 3302 N N . GLU B 1 15 ? 54 40.812 -5.668 1 80.19 15 GLU B N 1
ATOM 3303 C CA . GLU B 1 15 ? 54.781 40.75 -4.438 1 80.19 15 GLU B CA 1
ATOM 3304 C C . GLU B 1 15 ? 55.938 39.75 -4.566 1 80.19 15 GLU B C 1
ATOM 3306 O O . GLU B 1 15 ? 56.688 39.531 -3.609 1 80.19 15 GLU B O 1
ATOM 3311 N N . GLY B 1 16 ? 56.062 39.188 -5.742 1 81.56 16 GLY B N 1
ATOM 3312 C CA . GLY B 1 16 ? 57.156 38.281 -5.988 1 81.56 16 GLY B CA 1
ATOM 3313 C C . GLY B 1 16 ? 56.875 36.844 -5.582 1 81.56 16 GLY B C 1
ATOM 3314 O O . GLY B 1 16 ? 57.781 36 -5.523 1 81.56 16 GLY B O 1
ATOM 3315 N N . ASN B 1 17 ? 55.625 36.531 -5.219 1 85 17 ASN B N 1
ATOM 3316 C CA . ASN B 1 17 ? 55.219 35.219 -4.801 1 85 17 ASN B CA 1
ATOM 3317 C C . ASN B 1 17 ? 54.656 34.406 -5.969 1 85 17 ASN B C 1
ATOM 3319 O O . ASN B 1 17 ? 54.062 34.969 -6.895 1 85 17 ASN B O 1
ATOM 3323 N N . ALA B 1 18 ? 54.938 33.188 -6.012 1 87.69 18 ALA B N 1
ATOM 3324 C CA . ALA B 1 18 ? 54.406 32.281 -7.023 1 87.69 18 ALA B CA 1
ATOM 3325 C C . ALA B 1 18 ? 53.625 31.125 -6.379 1 87.69 18 ALA B C 1
ATOM 3327 O O . ALA B 1 18 ? 54 30.672 -5.285 1 87.69 18 ALA B O 1
ATOM 3328 N N . PRO B 1 19 ? 52.531 30.719 -7.004 1 86.44 19 PRO B N 1
ATOM 3329 C CA . PRO B 1 19 ? 51.719 29.656 -6.422 1 86.44 19 PRO B CA 1
ATOM 3330 C C . PRO B 1 19 ? 52.438 28.297 -6.445 1 86.44 19 PRO B C 1
ATOM 3332 O O . PRO B 1 19 ? 53.25 28.047 -7.332 1 86.44 19 PRO B O 1
ATOM 3335 N N . LEU B 1 20 ? 52.156 27.484 -5.438 1 86.5 20 LEU B N 1
ATOM 3336 C CA . LEU B 1 20 ? 52.719 26.141 -5.305 1 86.5 20 LEU B CA 1
ATOM 3337 C C . LEU B 1 20 ? 51.688 25.094 -5.75 1 86.5 20 LEU B C 1
ATOM 3339 O O . LEU B 1 20 ? 50.5 25.25 -5.527 1 86.5 20 LEU B O 1
ATOM 3343 N N . TYR B 1 21 ? 52.219 24.125 -6.391 1 86.94 21 TYR B N 1
ATOM 3344 C CA . TYR B 1 21 ? 51.406 22.984 -6.824 1 86.94 21 TYR B CA 1
ATOM 3345 C C . TYR B 1 21 ? 52.031 21.672 -6.402 1 86.94 21 TYR B C 1
ATOM 3347 O O . TYR B 1 21 ? 53.25 21.547 -6.324 1 86.94 21 TYR B O 1
ATOM 3355 N N . ILE B 1 22 ? 51.188 20.734 -6.059 1 85.44 22 ILE B N 1
ATOM 3356 C CA . ILE B 1 22 ? 51.625 19.359 -5.863 1 85.44 22 ILE B CA 1
ATOM 3357 C C . ILE B 1 22 ? 51.469 18.562 -7.156 1 85.44 22 ILE B C 1
ATOM 3359 O O . ILE B 1 22 ? 50.375 18.594 -7.762 1 85.44 22 ILE B O 1
ATOM 3363 N N . SER B 1 23 ? 52.562 18.062 -7.609 1 85 23 SER B N 1
ATOM 3364 C CA . SER B 1 23 ? 52.5 17.312 -8.859 1 85 23 SER B CA 1
ATOM 3365 C C . SER B 1 23 ? 52.938 15.859 -8.648 1 85 23 SER B C 1
ATOM 3367 O O . SER B 1 23 ? 53.938 15.602 -7.945 1 85 23 SER B O 1
ATOM 3369 N N . PHE B 1 24 ? 52.094 14.961 -9.094 1 82.38 24 PHE B N 1
ATOM 3370 C CA . PHE B 1 24 ? 52.469 13.555 -9.047 1 82.38 24 PHE B CA 1
ATOM 3371 C C . PHE B 1 24 ? 51.844 12.797 -10.219 1 82.38 24 PHE B C 1
ATOM 3373 O O . PHE B 1 24 ? 51 13.312 -10.922 1 82.38 24 PHE B O 1
ATOM 3380 N N . TYR B 1 25 ? 52.438 11.719 -10.531 1 78.69 25 TYR B N 1
ATOM 3381 C CA . TYR B 1 25 ? 51.969 10.914 -11.656 1 78.69 25 TYR B CA 1
ATOM 3382 C C . TYR B 1 25 ? 51.125 9.734 -11.18 1 78.69 25 TYR B C 1
ATOM 3384 O O . TYR B 1 25 ? 51.5 9.07 -10.203 1 78.69 25 TYR B O 1
ATOM 3392 N N . LEU B 1 26 ? 49.938 9.609 -11.641 1 77.38 26 LEU B N 1
ATOM 3393 C CA . LEU B 1 26 ? 49.094 8.43 -11.461 1 77.38 26 LEU B CA 1
ATOM 3394 C C . LEU B 1 26 ? 49.094 7.551 -12.703 1 77.38 26 LEU B C 1
ATOM 3396 O O . LEU B 1 26 ? 48.406 7.832 -13.68 1 77.38 26 LEU B O 1
ATOM 3400 N N . GLY B 1 27 ? 49.938 6.625 -12.758 1 71.69 27 GLY B N 1
ATOM 3401 C CA . GLY B 1 27 ? 50.188 5.906 -14 1 71.69 27 GLY B CA 1
ATOM 3402 C C . GLY B 1 27 ? 50.875 6.762 -15.047 1 71.69 27 GLY B C 1
ATOM 3403 O O . GLY B 1 27 ? 52 7.195 -14.867 1 71.69 27 GLY B O 1
ATOM 3404 N N . LYS B 1 28 ? 50.281 7.055 -16.188 1 73.94 28 LYS B N 1
ATOM 3405 C CA . LYS B 1 28 ? 50.844 7.875 -17.25 1 73.94 28 LYS B CA 1
ATOM 3406 C C . LYS B 1 28 ? 50.25 9.281 -17.234 1 73.94 28 LYS B C 1
ATOM 3408 O O . LYS B 1 28 ? 50.656 10.148 -18 1 73.94 28 LYS B O 1
ATOM 3413 N N . GLU B 1 29 ? 49.344 9.5 -16.203 1 78.56 29 GLU B N 1
ATOM 3414 C CA . GLU B 1 29 ? 48.688 10.805 -16.172 1 78.56 29 GLU B CA 1
ATOM 3415 C C . GLU B 1 29 ? 49.25 11.688 -15.062 1 78.56 29 GLU B C 1
ATOM 3417 O O . GLU B 1 29 ? 49.406 11.242 -13.922 1 78.56 29 GLU B O 1
ATOM 3422 N N . LYS B 1 30 ? 49.656 12.812 -15.477 1 80.56 30 LYS B N 1
ATOM 3423 C CA . LYS B 1 30 ? 50.156 13.805 -14.531 1 80.56 30 LYS B CA 1
ATOM 3424 C C . LYS B 1 30 ? 49 14.5 -13.812 1 80.56 30 LYS B C 1
ATOM 3426 O O . LYS B 1 30 ? 48.062 14.953 -14.445 1 80.56 30 LYS B O 1
ATOM 3431 N N . VAL B 1 31 ? 49 14.414 -12.5 1 80.94 31 VAL B N 1
ATOM 3432 C CA . VAL B 1 31 ? 48.031 15.109 -11.688 1 80.94 31 VAL B CA 1
ATOM 3433 C C . VAL B 1 31 ? 48.656 16.297 -10.992 1 80.94 31 VAL B C 1
ATOM 3435 O O . VAL B 1 31 ? 49.719 16.172 -10.367 1 80.94 31 VAL B O 1
ATOM 3438 N N . VAL B 1 32 ? 48.094 17.5 -11.219 1 81 32 VAL B N 1
ATOM 3439 C CA . VAL B 1 32 ? 48.594 18.734 -10.602 1 81 32 VAL B CA 1
ATOM 3440 C C . VAL B 1 32 ? 47.5 19.328 -9.727 1 81 32 VAL B C 1
ATOM 3442 O O . VAL B 1 32 ? 46.375 19.547 -10.195 1 81 32 VAL B O 1
ATOM 3445 N N . ILE B 1 33 ? 47.75 19.5 -8.422 1 80.12 33 ILE B N 1
ATOM 3446 C CA . ILE B 1 33 ? 46.812 20.062 -7.469 1 80.12 33 ILE B CA 1
ATOM 3447 C C . ILE B 1 33 ? 47.344 21.375 -6.906 1 80.12 33 ILE B C 1
ATOM 3449 O O . ILE B 1 33 ? 48.5 21.453 -6.473 1 80.12 33 ILE B O 1
ATOM 3453 N N . PRO B 1 34 ? 46.562 22.375 -6.934 1 79.5 34 PRO B N 1
ATOM 3454 C CA . PRO B 1 34 ? 47 23.641 -6.348 1 79.5 34 PRO B CA 1
ATOM 3455 C C . PRO B 1 34 ? 47.094 23.594 -4.824 1 79.5 34 PRO B C 1
ATOM 3457 O O . PRO B 1 34 ? 46.188 23.047 -4.172 1 79.5 34 PRO B O 1
ATOM 3460 N N . CYS B 1 35 ? 48.125 24.047 -4.203 1 77.62 35 CYS B N 1
ATOM 3461 C CA . CYS B 1 35 ? 48.312 24.109 -2.754 1 77.62 35 CYS B CA 1
ATOM 3462 C C . CYS B 1 35 ? 47.594 25.328 -2.176 1 77.62 35 CYS B C 1
ATOM 3464 O O . CYS B 1 35 ? 47.5 25.469 -0.957 1 77.62 35 CYS B O 1
ATOM 3466 N N . LYS B 1 36 ? 47.125 26.125 -2.969 1 75.38 36 LYS B N 1
ATOM 3467 C CA . LYS B 1 36 ? 46.469 27.375 -2.613 1 75.38 36 LYS B CA 1
ATOM 3468 C C . LYS B 1 36 ? 47.375 28.234 -1.74 1 75.38 36 LYS B C 1
ATOM 3470 O O . LYS B 1 36 ? 46.906 28.922 -0.826 1 75.38 36 LYS B O 1
ATOM 3475 N N . LEU B 1 37 ? 48.656 28.078 -1.898 1 80.12 37 LEU B N 1
ATOM 3476 C CA . LEU B 1 37 ? 49.688 28.875 -1.238 1 80.12 37 LEU B CA 1
ATOM 3477 C C . LEU B 1 37 ? 50.625 29.484 -2.26 1 80.12 37 LEU B C 1
ATOM 3479 O O . LEU B 1 37 ? 50.969 28.828 -3.252 1 80.12 37 LEU B O 1
ATOM 3483 N N . SER B 1 38 ? 50.906 30.781 -2.051 1 84.81 38 SER B N 1
ATOM 3484 C CA . SER B 1 38 ? 51.875 31.484 -2.863 1 84.81 38 SER B CA 1
ATOM 3485 C C . SER B 1 38 ? 53.125 31.859 -2.039 1 84.81 38 SER B C 1
ATOM 3487 O O . SER B 1 38 ? 53 32.438 -0.956 1 84.81 38 SER B O 1
ATOM 3489 N N . VAL B 1 39 ? 54.25 31.484 -2.502 1 86.19 39 VAL B N 1
ATOM 3490 C CA . VAL B 1 39 ? 55.438 31.719 -1.73 1 86.19 39 VAL B CA 1
ATOM 3491 C C . VAL B 1 39 ? 56.469 32.469 -2.588 1 86.19 39 VAL B C 1
ATOM 3493 O O . VAL B 1 39 ? 56.406 32.406 -3.818 1 86.19 39 VAL B O 1
ATOM 3496 N N . PRO B 1 40 ? 57.406 33.188 -1.891 1 84.44 40 PRO B N 1
ATOM 3497 C CA . PRO B 1 40 ? 58.438 33.906 -2.645 1 84.44 40 PRO B CA 1
ATOM 3498 C C . PRO B 1 40 ? 59.312 33 -3.455 1 84.44 40 PRO B C 1
ATOM 3500 O O . PRO B 1 40 ? 59.75 31.953 -2.951 1 84.44 40 PRO B O 1
ATOM 3503 N N . THR B 1 41 ? 59.625 33.344 -4.668 1 84 41 THR B N 1
ATOM 3504 C CA . THR B 1 41 ? 60.375 32.531 -5.605 1 84 41 THR B CA 1
ATOM 3505 C C . THR B 1 41 ? 61.812 32.344 -5.141 1 84 41 THR B C 1
ATOM 3507 O O . THR B 1 41 ? 62.469 31.359 -5.469 1 84 41 THR B O 1
ATOM 3510 N N . THR B 1 42 ? 62.25 33.312 -4.371 1 83.31 42 THR B N 1
ATOM 3511 C CA . THR B 1 42 ? 63.625 33.312 -3.932 1 83.31 42 THR B CA 1
ATOM 3512 C C . THR B 1 42 ? 63.844 32.344 -2.764 1 83.31 42 THR B C 1
ATOM 3514 O O . THR B 1 42 ? 64.938 31.891 -2.52 1 83.31 42 THR B O 1
ATOM 3517 N N . LYS B 1 43 ? 62.781 31.984 -2.117 1 84.94 43 LYS B N 1
ATOM 3518 C CA . LYS B 1 43 ? 62.906 31.203 -0.891 1 84.94 43 LYS B CA 1
ATOM 3519 C C . LYS B 1 43 ? 62.469 29.75 -1.11 1 84.94 43 LYS B C 1
ATOM 3521 O O . LYS B 1 43 ? 62.625 28.906 -0.218 1 84.94 43 LYS B O 1
ATOM 3526 N N . PHE B 1 44 ? 62.031 29.453 -2.188 1 86.19 44 PHE B N 1
ATOM 3527 C CA . PHE B 1 44 ? 61.5 28.109 -2.445 1 86.19 44 PHE B CA 1
ATOM 3528 C C . PHE B 1 44 ? 62.594 27.219 -3.025 1 86.19 44 PHE B C 1
ATOM 3530 O O . PHE B 1 44 ? 63.281 27.594 -3.975 1 86.19 44 PHE B O 1
ATOM 3537 N N . ASP B 1 45 ? 62.812 26.062 -2.436 1 82.81 45 ASP B N 1
ATOM 3538 C CA . ASP B 1 45 ? 63.781 25.062 -2.922 1 82.81 45 ASP B CA 1
ATOM 3539 C C . ASP B 1 45 ? 63.094 24.031 -3.803 1 82.81 45 ASP B C 1
ATOM 3541 O O . ASP B 1 45 ? 62.344 23.188 -3.307 1 82.81 45 ASP B O 1
ATOM 3545 N N . SER B 1 46 ? 63.375 24.062 -4.992 1 80.38 46 SER B N 1
ATOM 3546 C CA . SER B 1 46 ? 62.719 23.188 -5.965 1 80.38 46 SER B CA 1
ATOM 3547 C C . SER B 1 46 ? 63.156 21.734 -5.777 1 80.38 46 SER B C 1
ATOM 3549 O O . SER B 1 46 ? 62.438 20.812 -6.172 1 80.38 46 SER B O 1
ATOM 3551 N N . LYS B 1 47 ? 64.25 21.516 -5.199 1 78.88 47 LYS B N 1
ATOM 3552 C CA . LYS B 1 47 ? 64.75 20.156 -5.023 1 78.88 47 LYS B CA 1
ATOM 3553 C C . LYS B 1 47 ? 64.062 19.453 -3.855 1 78.88 47 LYS B C 1
ATOM 3555 O O . LYS B 1 47 ? 63.625 18.297 -3.973 1 78.88 47 LYS B O 1
ATOM 3560 N N . THR B 1 48 ? 63.781 20.156 -2.783 1 78.12 48 THR B N 1
ATOM 3561 C CA . THR B 1 48 ? 63.219 19.562 -1.587 1 78.12 48 THR B CA 1
ATOM 3562 C C . THR B 1 48 ? 61.688 19.781 -1.559 1 78.12 48 THR B C 1
ATOM 3564 O O . THR B 1 48 ? 60.969 19.078 -0.861 1 78.12 48 THR B O 1
ATOM 3567 N N . GLY B 1 49 ? 61.312 20.781 -2.305 1 81.44 49 GLY B N 1
ATOM 3568 C CA . GLY B 1 49 ? 59.906 21.156 -2.322 1 81.44 49 GLY B CA 1
ATOM 3569 C C . GLY B 1 49 ? 59.469 21.922 -1.089 1 81.44 49 GLY B C 1
ATOM 3570 O O . GLY B 1 49 ? 58.281 21.906 -0.724 1 81.44 49 GLY B O 1
ATOM 3571 N N . MET B 1 50 ? 60.344 22.562 -0.376 1 83.62 50 MET B N 1
ATOM 3572 C CA . MET B 1 50 ? 60.094 23.297 0.86 1 83.62 50 MET B CA 1
ATOM 3573 C C . MET B 1 50 ? 60.594 24.734 0.755 1 83.62 50 MET B C 1
ATOM 3575 O O . MET B 1 50 ? 61.406 25.047 -0.126 1 83.62 50 MET B O 1
ATOM 3579 N N . LEU B 1 51 ? 60.062 25.547 1.617 1 83.19 51 LEU B N 1
ATOM 3580 C CA . LEU B 1 51 ? 60.531 26.922 1.699 1 83.19 51 LEU B CA 1
ATOM 3581 C C . LEU B 1 51 ? 61.781 27.016 2.557 1 83.19 51 LEU B C 1
ATOM 3583 O O . LEU B 1 51 ? 61.875 26.406 3.625 1 83.19 51 LEU B O 1
ATOM 3587 N N . ARG B 1 52 ? 62.719 27.844 2.07 1 81.44 52 ARG B N 1
ATOM 3588 C CA . ARG B 1 52 ? 63.938 28.094 2.82 1 81.44 52 ARG B CA 1
ATOM 3589 C C . ARG B 1 52 ? 63.75 29.203 3.846 1 81.44 52 ARG B C 1
ATOM 3591 O O . ARG B 1 52 ? 63 30.172 3.588 1 81.44 52 ARG B O 1
ATOM 3598 N N . GLY B 1 53 ? 64 28.953 5.125 1 76.19 53 GLY B N 1
ATOM 3599 C CA . GLY B 1 53 ? 63.906 30 6.133 1 76.19 53 GLY B CA 1
ATOM 3600 C C . GLY B 1 53 ? 63.531 29.469 7.504 1 76.19 53 GLY B C 1
ATOM 3601 O O . GLY B 1 53 ? 62.969 28.391 7.625 1 76.19 53 GLY B O 1
ATOM 3602 N N . THR B 1 54 ? 64 30.047 8.508 1 75 54 THR B N 1
ATOM 3603 C CA . THR B 1 54 ? 63.75 29.641 9.898 1 75 54 THR B CA 1
ATOM 3604 C C . THR B 1 54 ? 62.688 30.531 10.523 1 75 54 THR B C 1
ATOM 3606 O O . THR B 1 54 ? 62.375 30.406 11.719 1 75 54 THR B O 1
ATOM 3609 N N . ASN B 1 55 ? 62 31.359 9.727 1 77.06 55 ASN B N 1
ATOM 3610 C CA . ASN B 1 55 ? 60.969 32.219 10.273 1 77.06 55 ASN B CA 1
ATOM 3611 C C . ASN B 1 55 ? 59.656 31.453 10.453 1 77.06 55 ASN B C 1
ATOM 3613 O O . ASN B 1 55 ? 59.469 30.391 9.867 1 77.06 55 ASN B O 1
ATOM 3617 N N . LYS B 1 56 ? 58.812 32 11.383 1 79.19 56 LYS B N 1
ATOM 3618 C CA . LYS B 1 56 ? 57.531 31.375 11.734 1 79.19 56 LYS B CA 1
ATOM 3619 C C . LYS B 1 56 ? 56.688 31.125 10.492 1 79.19 56 LYS B C 1
ATOM 3621 O O . LYS B 1 56 ? 56.062 30.078 10.359 1 79.19 56 LYS B O 1
ATOM 3626 N N . GLU B 1 57 ? 56.781 32.031 9.594 1 79.12 57 GLU B N 1
ATOM 3627 C CA . GLU B 1 57 ? 55.938 31.953 8.391 1 79.12 57 GLU B CA 1
ATOM 3628 C C . GLU B 1 57 ? 56.406 30.797 7.504 1 79.12 57 GLU B C 1
ATOM 3630 O O . GLU B 1 57 ? 55.594 30.062 6.965 1 79.12 57 GLU B O 1
ATOM 3635 N N . ALA B 1 58 ? 57.625 30.688 7.379 1 81.38 58 ALA B N 1
ATOM 3636 C CA . ALA B 1 58 ? 58.188 29.609 6.562 1 81.38 58 ALA B CA 1
ATOM 3637 C C . ALA B 1 58 ? 57.875 28.25 7.172 1 81.38 58 ALA B C 1
ATOM 3639 O O . ALA B 1 58 ? 57.562 27.297 6.453 1 81.38 58 ALA B O 1
ATOM 3640 N N . LYS B 1 59 ? 57.938 28.219 8.445 1 79.5 59 LYS B N 1
ATOM 3641 C CA . LYS B 1 59 ? 57.656 26.969 9.141 1 79.5 59 LYS B CA 1
ATOM 3642 C C . LYS B 1 59 ? 56.188 26.562 8.969 1 79.5 59 LYS B C 1
ATOM 3644 O O . LYS B 1 59 ? 55.875 25.391 8.766 1 79.5 59 LYS B O 1
ATOM 3649 N N . ASP B 1 60 ? 55.344 27.562 9.031 1 80.62 60 ASP B N 1
ATOM 3650 C CA . ASP B 1 60 ? 53.906 27.312 8.867 1 80.62 60 ASP B CA 1
ATOM 3651 C C . ASP B 1 60 ? 53.594 26.812 7.457 1 80.62 60 ASP B C 1
ATOM 3653 O O . ASP B 1 60 ? 52.812 25.859 7.289 1 80.62 60 ASP B O 1
ATOM 3657 N N . ILE B 1 61 ? 54.219 27.422 6.57 1 81.31 61 ILE B N 1
ATOM 3658 C CA . ILE B 1 61 ? 53.969 27.062 5.176 1 81.31 61 ILE B CA 1
ATOM 3659 C C . ILE B 1 61 ? 54.469 25.656 4.895 1 81.31 61 ILE B C 1
ATOM 3661 O O . ILE B 1 61 ? 53.812 24.859 4.227 1 81.31 61 ILE B O 1
ATOM 3665 N N . ASN B 1 62 ? 55.625 25.375 5.422 1 81.31 62 ASN B N 1
ATOM 3666 C CA . ASN B 1 62 ? 56.188 24.047 5.234 1 81.31 62 ASN B CA 1
ATOM 3667 C C . ASN B 1 62 ? 55.344 22.969 5.898 1 81.31 62 ASN B C 1
ATOM 3669 O O . ASN B 1 62 ? 55.188 21.859 5.371 1 81.31 62 ASN B O 1
ATOM 3673 N N . LEU B 1 63 ? 54.75 23.297 6.965 1 79.56 63 LEU B N 1
ATOM 3674 C CA . LEU B 1 63 ? 53.812 22.375 7.629 1 79.56 63 LEU B CA 1
ATOM 3675 C C . LEU B 1 63 ? 52.594 22.094 6.758 1 79.56 63 LEU B C 1
ATOM 3677 O O . LEU B 1 63 ? 52.125 20.969 6.68 1 79.56 63 LEU B O 1
ATOM 3681 N N . ILE B 1 64 ? 52.188 23.125 6.168 1 79.56 64 ILE B N 1
ATOM 3682 C CA . ILE B 1 64 ? 51 22.984 5.293 1 79.56 64 ILE B CA 1
ATOM 3683 C C . ILE B 1 64 ? 51.344 22.094 4.105 1 79.56 64 ILE B C 1
ATOM 3685 O O . ILE B 1 64 ? 50.562 21.219 3.736 1 79.56 64 ILE B O 1
ATOM 3689 N N . ILE B 1 65 ? 52.5 22.328 3.578 1 80.06 65 ILE B N 1
ATOM 3690 C CA . ILE B 1 65 ? 52.969 21.547 2.436 1 80.06 65 ILE B CA 1
ATOM 3691 C C . ILE B 1 65 ? 53.062 20.062 2.828 1 80.06 65 ILE B C 1
ATOM 3693 O O . ILE B 1 65 ? 52.625 19.188 2.088 1 80.06 65 ILE B O 1
ATOM 3697 N N . GLU B 1 66 ? 53.562 19.906 3.938 1 77.5 66 GLU B N 1
ATOM 3698 C CA . GLU B 1 66 ? 53.719 18.547 4.426 1 77.5 66 GLU B CA 1
ATOM 3699 C C . GLU B 1 66 ? 52.375 17.859 4.656 1 77.5 66 GLU B C 1
ATOM 3701 O O . GLU B 1 66 ? 52.219 16.672 4.367 1 77.5 66 GLU B O 1
ATOM 3706 N N . ARG B 1 67 ? 51.5 18.609 5.168 1 75.94 67 ARG B N 1
ATOM 3707 C CA . ARG B 1 67 ? 50.156 18.094 5.402 1 75.94 67 ARG B CA 1
ATOM 3708 C C . ARG B 1 67 ? 49.5 17.703 4.09 1 75.94 67 ARG B C 1
ATOM 3710 O O . ARG B 1 67 ? 48.812 16.672 4.008 1 75.94 67 ARG B O 1
ATOM 3717 N N . LEU B 1 68 ? 49.656 18.547 3.172 1 76.81 68 LEU B N 1
ATOM 3718 C CA . LEU B 1 68 ? 49.062 18.281 1.865 1 76.81 68 LEU B CA 1
ATOM 3719 C C . LEU B 1 68 ? 49.719 17.062 1.22 1 76.81 68 LEU B C 1
ATOM 3721 O O . LEU B 1 68 ? 49 16.219 0.64 1 76.81 68 LEU B O 1
ATOM 3725 N N . LYS B 1 69 ? 51.031 17.016 1.317 1 77.69 69 LYS B N 1
ATOM 3726 C CA . LYS B 1 69 ? 51.75 15.836 0.829 1 77.69 69 LYS B CA 1
ATOM 3727 C C . LYS B 1 69 ? 51.25 14.57 1.518 1 77.69 69 LYS B C 1
ATOM 3729 O O . LYS B 1 69 ? 51.062 13.539 0.871 1 77.69 69 LYS B O 1
ATOM 3734 N N . ALA B 1 70 ? 51.094 14.695 2.725 1 74.69 70 ALA B N 1
ATOM 3735 C CA . ALA B 1 70 ? 50.625 13.555 3.512 1 74.69 70 ALA B CA 1
ATOM 3736 C C . ALA B 1 70 ? 49.219 13.133 3.08 1 74.69 70 ALA B C 1
ATOM 3738 O O . ALA B 1 70 ? 48.938 11.938 2.988 1 74.69 70 ALA B O 1
ATOM 3739 N N . LYS B 1 71 ? 48.438 14.094 2.936 1 73.5 71 LYS B N 1
ATOM 3740 C CA . LYS B 1 71 ? 47.094 13.828 2.475 1 73.5 71 LYS B CA 1
ATOM 3741 C C . LYS B 1 71 ? 47.094 13.055 1.158 1 73.5 71 LYS B C 1
ATOM 3743 O O . LYS B 1 71 ? 46.344 12.086 0.998 1 73.5 71 LYS B O 1
ATOM 3748 N N . VAL B 1 72 ? 47.875 13.586 0.25 1 76.62 72 VAL B N 1
ATOM 3749 C CA . VAL B 1 72 ? 48 12.938 -1.051 1 76.62 72 VAL B CA 1
ATOM 3750 C C . VAL B 1 72 ? 48.562 11.516 -0.874 1 76.62 72 VAL B C 1
ATOM 3752 O O . VAL B 1 72 ? 48.031 10.57 -1.462 1 76.62 72 VAL B O 1
ATOM 3755 N N . ASN B 1 73 ? 49.531 11.469 -0.06 1 75 73 ASN B N 1
ATOM 3756 C CA . ASN B 1 73 ? 50.125 10.164 0.203 1 75 73 ASN B CA 1
ATOM 3757 C C . ASN B 1 73 ? 49.125 9.203 0.847 1 75 73 ASN B C 1
ATOM 3759 O O . ASN B 1 73 ? 49.125 8.016 0.527 1 75 73 ASN B O 1
ATOM 3763 N N . ASP B 1 74 ? 48.406 9.734 1.729 1 71.5 74 ASP B N 1
ATOM 3764 C CA . ASP B 1 74 ? 47.375 8.93 2.412 1 71.5 74 ASP B CA 1
ATOM 3765 C C . ASP B 1 74 ? 46.375 8.336 1.418 1 71.5 74 ASP B C 1
ATOM 3767 O O . ASP B 1 74 ? 46.031 7.164 1.524 1 71.5 74 ASP B O 1
ATOM 3771 N N . ILE B 1 75 ? 46 9.148 0.571 1 71.62 75 ILE B N 1
ATOM 3772 C CA . ILE B 1 75 ? 45.031 8.711 -0.442 1 71.62 75 ILE B CA 1
ATOM 3773 C C . ILE B 1 75 ? 45.688 7.633 -1.318 1 71.62 75 ILE B C 1
ATOM 3775 O O . ILE B 1 75 ? 45.062 6.613 -1.617 1 71.62 75 ILE B O 1
ATOM 3779 N N . LEU B 1 76 ? 46.875 7.961 -1.61 1 71.75 76 LEU B N 1
ATOM 3780 C CA . LEU B 1 76 ? 47.594 7.035 -2.479 1 71.75 76 LEU B CA 1
ATOM 3781 C C . LEU B 1 76 ? 47.844 5.699 -1.779 1 71.75 76 LEU B C 1
ATOM 3783 O O . LEU B 1 76 ? 47.656 4.641 -2.387 1 71.75 76 LEU B O 1
ATOM 3787 N N . VAL B 1 77 ? 48.125 5.859 -0.57 1 68 77 VAL B N 1
ATOM 3788 C CA . VAL B 1 77 ? 48.375 4.656 0.216 1 68 77 VAL B CA 1
ATOM 3789 C C . VAL B 1 77 ? 47.094 3.879 0.409 1 68 77 VAL B C 1
ATOM 3791 O O . VAL B 1 77 ? 47.062 2.654 0.267 1 68 77 VAL B O 1
ATOM 3794 N N . LYS B 1 78 ? 46.062 4.609 0.83 1 66.31 78 LYS B N 1
ATOM 3795 C CA . LYS B 1 78 ? 44.75 3.994 1.026 1 66.31 78 LYS B CA 1
ATOM 3796 C C . LYS B 1 78 ? 44.312 3.223 -0.215 1 66.31 78 LYS B C 1
ATOM 3798 O O . LYS B 1 78 ? 43.812 2.104 -0.111 1 66.31 78 LYS B O 1
ATOM 3803 N N . HIS B 1 79 ? 44.5 3.934 -1.22 1 65.25 79 HIS B N 1
ATOM 3804 C CA . HIS B 1 79 ? 44.094 3.309 -2.471 1 65.25 79 HIS B CA 1
ATOM 3805 C C . HIS B 1 79 ? 45 2.166 -2.854 1 65.25 79 HIS B C 1
ATOM 3807 O O . HIS B 1 79 ? 44.562 1.164 -3.422 1 65.25 79 HIS B O 1
ATOM 3813 N N . ARG B 1 80 ? 46.25 2.357 -2.537 1 63.06 80 ARG B N 1
ATOM 3814 C CA . ARG B 1 80 ? 47.25 1.31 -2.764 1 63.06 80 ARG B CA 1
ATOM 3815 C C . ARG B 1 80 ? 46.969 0.088 -1.898 1 63.06 80 ARG B C 1
ATOM 3817 O O . ARG B 1 80 ? 47.094 -1.049 -2.361 1 63.06 80 ARG B O 1
ATOM 3824 N N . LEU B 1 81 ? 46.5 0.487 -0.772 1 57.5 81 LEU B N 1
ATOM 3825 C CA . LEU B 1 81 ? 46.188 -0.567 0.192 1 57.5 81 LEU B CA 1
ATOM 3826 C C . LEU B 1 81 ? 44.938 -1.318 -0.196 1 57.5 81 LEU B C 1
ATOM 3828 O O . LEU B 1 81 ? 44.812 -2.527 0.022 1 57.5 81 LEU B O 1
ATOM 3832 N N . LYS B 1 82 ? 44.094 -0.498 -0.734 1 53.66 82 LYS B N 1
ATOM 3833 C CA . LYS B 1 82 ? 42.812 -1.078 -1.144 1 53.66 82 LYS B CA 1
ATOM 3834 C C . LYS B 1 82 ? 42.875 -1.621 -2.568 1 53.66 82 LYS B C 1
ATOM 3836 O O . LYS B 1 82 ? 41.875 -2.084 -3.115 1 53.66 82 LYS B O 1
ATOM 3841 N N . ASN B 1 83 ? 44.062 -1.598 -3.07 1 49.47 83 ASN B N 1
ATOM 3842 C CA . ASN B 1 83 ? 44.438 -2.043 -4.41 1 49.47 83 ASN B CA 1
ATOM 3843 C C . ASN B 1 83 ? 43.5 -1.501 -5.465 1 49.47 83 ASN B C 1
ATOM 3845 O O . ASN B 1 83 ? 43.094 -2.221 -6.387 1 49.47 83 ASN B O 1
ATOM 3849 N N . LEU B 1 84 ? 42.906 -0.315 -5.312 1 55.97 84 LEU B N 1
ATOM 3850 C CA . LEU B 1 84 ? 42.062 0.402 -6.246 1 55.97 84 LEU B CA 1
ATOM 3851 C C . LEU B 1 84 ? 42.875 1.245 -7.211 1 55.97 84 LEU B C 1
ATOM 3853 O O . LEU B 1 84 ? 43.906 1.835 -6.82 1 55.97 84 LEU B O 1
ATOM 3857 N N . THR B 1 85 ? 42.75 1.041 -8.539 1 57.66 85 THR B N 1
ATOM 3858 C CA . THR B 1 85 ? 43.375 1.919 -9.523 1 57.66 85 THR B CA 1
ATOM 3859 C C . THR B 1 85 ? 42.844 3.344 -9.391 1 57.66 85 THR B C 1
ATOM 3861 O O . THR B 1 85 ? 41.625 3.572 -9.477 1 57.66 85 THR B O 1
ATOM 3864 N N . LEU B 1 86 ? 43.656 4.191 -8.914 1 65.12 86 LEU B N 1
ATOM 3865 C CA . LEU B 1 86 ? 43.312 5.594 -8.711 1 65.12 86 LEU B CA 1
ATOM 3866 C C . LEU B 1 86 ? 43.531 6.398 -9.984 1 65.12 86 LEU B C 1
ATOM 3868 O O . LEU B 1 86 ? 44.656 6.469 -10.5 1 65.12 86 LEU B O 1
ATOM 3872 N N . ASN B 1 87 ? 42.469 6.57 -10.773 1 69.38 87 ASN B N 1
ATOM 3873 C CA . ASN B 1 87 ? 42.594 7.504 -11.891 1 69.38 87 ASN B CA 1
ATOM 3874 C C . ASN B 1 87 ? 42.5 8.953 -11.422 1 69.38 87 ASN B C 1
ATOM 3876 O O . ASN B 1 87 ? 42.188 9.219 -10.25 1 69.38 87 ASN B O 1
ATOM 3880 N N . LYS B 1 88 ? 42.969 9.836 -12.344 1 72.06 88 LYS B N 1
ATOM 3881 C CA . LYS B 1 88 ? 43.031 11.258 -12.023 1 72.06 88 LYS B CA 1
ATOM 3882 C C . LYS B 1 88 ? 41.688 11.75 -11.469 1 72.06 88 LYS B C 1
ATOM 3884 O O . LYS B 1 88 ? 41.656 12.484 -10.484 1 72.06 88 LYS B O 1
ATOM 3889 N N . GLU B 1 89 ? 40.719 11.18 -12.062 1 68.69 89 GLU B N 1
ATOM 3890 C CA . GLU B 1 89 ? 39.406 11.648 -11.648 1 68.69 89 GLU B CA 1
ATOM 3891 C C . GLU B 1 89 ? 39.062 11.125 -10.258 1 68.69 89 GLU B C 1
ATOM 3893 O O . GLU B 1 89 ? 38.531 11.867 -9.422 1 68.69 89 GLU B O 1
ATOM 3898 N N . ALA B 1 90 ? 39.344 9.867 -10.055 1 65.81 90 ALA B N 1
ATOM 3899 C CA . ALA B 1 90 ? 39.062 9.266 -8.75 1 65.81 90 ALA B CA 1
ATOM 3900 C C . ALA B 1 90 ? 39.938 9.891 -7.664 1 65.81 90 ALA B C 1
ATOM 3902 O O . ALA B 1 90 ? 39.469 10.125 -6.547 1 65.81 90 ALA B O 1
ATOM 3903 N N . PHE B 1 91 ? 41.156 10.156 -8 1 71.38 91 PHE B N 1
ATOM 3904 C CA . PHE B 1 91 ? 42.031 10.828 -7.059 1 71.38 91 PHE B CA 1
ATOM 3905 C C . PHE B 1 91 ? 41.531 12.219 -6.723 1 71.38 91 PHE B C 1
ATOM 3907 O O . PHE B 1 91 ? 41.469 12.602 -5.555 1 71.38 91 PHE B O 1
ATOM 3914 N N . MET B 1 92 ? 41.25 12.922 -7.855 1 67.31 92 MET B N 1
ATOM 3915 C CA . MET B 1 92 ? 40.781 14.297 -7.637 1 67.31 92 MET B CA 1
ATOM 3916 C C . MET B 1 92 ? 39.5 14.312 -6.816 1 67.31 92 MET B C 1
ATOM 3918 O O . MET B 1 92 ? 39.312 15.195 -5.973 1 67.31 92 MET B O 1
ATOM 3922 N N . ARG B 1 93 ? 38.75 13.359 -7.082 1 63.28 93 ARG B N 1
ATOM 3923 C CA . ARG B 1 93 ? 37.531 13.242 -6.281 1 63.28 93 ARG B CA 1
ATOM 3924 C C . ARG B 1 93 ? 37.844 13.016 -4.809 1 63.28 93 ARG B C 1
ATOM 3926 O O . ARG B 1 93 ? 37.25 13.633 -3.932 1 63.28 93 ARG B O 1
ATOM 3933 N N . GLU B 1 94 ? 38.719 12.039 -4.648 1 61.62 94 GLU B N 1
ATOM 3934 C CA . GLU B 1 94 ? 39.125 11.734 -3.281 1 61.62 94 GLU B CA 1
ATOM 3935 C C . GLU B 1 94 ? 39.906 12.891 -2.666 1 61.62 94 GLU B C 1
ATOM 3937 O O . GLU B 1 94 ? 39.75 13.188 -1.479 1 61.62 94 GLU B O 1
ATOM 3942 N N . TYR B 1 95 ? 40.781 13.414 -3.523 1 61.91 95 TYR B N 1
ATOM 3943 C CA . TYR B 1 95 ? 41.625 14.523 -3.061 1 61.91 95 TYR B CA 1
ATOM 3944 C C . TYR B 1 95 ? 40.75 15.742 -2.74 1 61.91 95 TYR B C 1
ATOM 3946 O O . TYR B 1 95 ? 41 16.422 -1.739 1 61.91 95 TYR B O 1
ATOM 3954 N N . ASN B 1 96 ? 40.125 16.047 -3.814 1 55.22 96 ASN B N 1
ATOM 3955 C CA . ASN B 1 96 ? 39.25 17.203 -3.646 1 55.22 96 ASN B CA 1
ATOM 3956 C C . ASN B 1 96 ? 38.156 16.938 -2.619 1 55.22 96 ASN B C 1
ATOM 3958 O O . ASN B 1 96 ? 37.625 17.875 -2.021 1 55.22 96 ASN B O 1
ATOM 3962 N N . ASN B 1 97 ? 37.656 15.844 -2.678 1 46.25 97 ASN B N 1
ATOM 3963 C CA . ASN B 1 97 ? 36.625 15.484 -1.717 1 46.25 97 ASN B CA 1
ATOM 3964 C C . ASN B 1 97 ? 37.219 14.875 -0.454 1 46.25 97 ASN B C 1
ATOM 3966 O O . ASN B 1 97 ? 37.062 13.672 -0.217 1 46.25 97 ASN B O 1
ATOM 3970 N N . PRO B 1 98 ? 38.562 15.203 -0.307 1 44.25 98 PRO B N 1
ATOM 3971 C CA . PRO B 1 98 ? 39.031 14.758 1.009 1 44.25 98 PRO B CA 1
ATOM 3972 C C . PRO B 1 98 ? 37.906 14.617 2.023 1 44.25 98 PRO B C 1
ATOM 3974 O O . PRO B 1 98 ? 36.812 15.164 1.814 1 44.25 98 PRO B O 1
ATOM 3977 N N . SER B 1 99 ? 37.906 13.828 2.979 1 49.97 99 SER B N 1
ATOM 3978 C CA . SER B 1 99 ? 37.156 14.164 4.176 1 49.97 99 SER B CA 1
ATOM 3979 C C . SER B 1 99 ? 37.062 15.68 4.363 1 49.97 99 SER B C 1
ATOM 3981 O O . SER B 1 99 ? 37.844 16.266 5.098 1 49.97 99 SER B O 1
ATOM 3983 N N . ASP B 1 100 ? 37.219 16.438 3.307 1 53.5 100 ASP B N 1
ATOM 3984 C CA . ASP B 1 100 ? 37.344 17.891 3.273 1 53.5 100 ASP B CA 1
ATOM 3985 C C . ASP B 1 100 ? 36.469 18.531 4.352 1 53.5 100 ASP B C 1
ATOM 3987 O O . ASP B 1 100 ? 36.719 19.672 4.77 1 53.5 100 ASP B O 1
ATOM 3991 N N . PHE B 1 101 ? 35.625 17.797 4.605 1 69.75 101 PHE B N 1
ATOM 3992 C CA . PHE B 1 101 ? 34.875 18.375 5.707 1 69.75 101 PHE B CA 1
ATOM 3993 C C . PHE B 1 101 ? 35.5 18 7.047 1 69.75 101 PHE B C 1
ATOM 3995 O O . PHE B 1 101 ? 35.969 16.875 7.242 1 69.75 101 PHE B O 1
ATOM 4002 N N . LYS B 1 102 ? 35.875 18.953 7.793 1 72.81 102 LYS B N 1
ATOM 4003 C CA . LYS B 1 102 ? 36.406 18.75 9.125 1 72.81 102 LYS B CA 1
ATOM 4004 C C . LYS B 1 102 ? 35.531 17.828 9.953 1 72.81 102 LYS B C 1
ATOM 4006 O O . LYS B 1 102 ? 36.031 17.047 10.781 1 72.81 102 LYS B O 1
ATOM 4011 N N . SER B 1 103 ? 34.281 17.969 9.594 1 86.12 103 SER B N 1
ATOM 4012 C CA . SER B 1 103 ? 33.312 17.188 10.367 1 86.12 103 SER B CA 1
ATOM 4013 C C . SER B 1 103 ? 32.094 16.781 9.523 1 86.12 103 SER B C 1
ATOM 4015 O O . SER B 1 103 ? 31.922 17.297 8.414 1 86.12 103 SER B O 1
ATOM 4017 N N . PHE B 1 104 ? 31.375 15.82 10 1 93.44 104 PHE B N 1
ATOM 4018 C CA . PHE B 1 104 ? 30.125 15.43 9.359 1 93.44 104 PHE B CA 1
ATOM 4019 C C . PHE B 1 104 ? 29.203 16.641 9.219 1 93.44 104 PHE B C 1
ATOM 4021 O O . PHE B 1 104 ? 28.547 16.797 8.188 1 93.44 104 PHE B O 1
ATOM 4028 N N . HIS B 1 105 ? 29.297 17.453 10.211 1 93.62 105 HIS B N 1
ATOM 4029 C CA . HIS B 1 105 ? 28.406 18.625 10.203 1 93.62 105 HIS B CA 1
ATOM 4030 C C . HIS B 1 105 ? 28.828 19.609 9.117 1 93.62 105 HIS B C 1
ATOM 4032 O O . HIS B 1 105 ? 27.969 20.281 8.531 1 93.62 105 HIS B O 1
ATOM 4038 N N . ASP B 1 106 ? 30.109 19.672 8.906 1 90.19 106 ASP B N 1
ATOM 4039 C CA . ASP B 1 106 ? 30.578 20.531 7.824 1 90.19 106 ASP B CA 1
ATOM 4040 C C . ASP B 1 106 ? 30.078 20.031 6.469 1 90.19 106 ASP B C 1
ATOM 4042 O O . ASP B 1 106 ? 29.703 20.828 5.605 1 90.19 106 ASP B O 1
ATOM 4046 N N . PHE B 1 107 ? 30.156 18.844 6.379 1 92.25 107 PHE B N 1
ATOM 4047 C CA . PHE B 1 107 ? 29.641 18.234 5.156 1 92.25 107 PHE B CA 1
ATOM 4048 C C . PHE B 1 107 ? 28.156 18.562 4.973 1 92.25 107 PHE B C 1
ATOM 4050 O O . PHE B 1 107 ? 27.734 18.969 3.889 1 92.25 107 PHE B O 1
ATOM 4057 N N . VAL B 1 108 ? 27.344 18.359 6.055 1 95.25 108 VAL B N 1
ATOM 4058 C CA . VAL B 1 108 ? 25.906 18.594 6.016 1 95.25 108 VAL B CA 1
ATOM 4059 C C . VAL B 1 108 ? 25.625 20.047 5.613 1 95.25 108 VAL B C 1
ATOM 4061 O O . VAL B 1 108 ? 24.766 20.297 4.762 1 95.25 108 VAL B O 1
ATOM 4064 N N . ALA B 1 109 ? 26.391 20.938 6.172 1 92.44 109 ALA B N 1
ATOM 4065 C CA . ALA B 1 109 ? 26.219 22.359 5.875 1 92.44 109 ALA B CA 1
ATOM 4066 C C . ALA B 1 109 ? 26.453 22.641 4.395 1 92.44 109 ALA B C 1
ATOM 4068 O O . ALA B 1 109 ? 25.703 23.406 3.77 1 92.44 109 ALA B O 1
ATOM 4069 N N . SER B 1 110 ? 27.453 22.062 3.947 1 89.5 110 SER B N 1
ATOM 4070 C CA . SER B 1 110 ? 27.766 22.25 2.537 1 89.5 110 SER B CA 1
ATOM 4071 C C . SER B 1 110 ? 26.719 21.609 1.641 1 89.5 110 SER B C 1
ATOM 4073 O O . SER B 1 110 ? 26.266 22.219 0.666 1 89.5 110 SER B O 1
ATOM 4075 N N . TYR B 1 111 ? 26.375 20.438 2.02 1 92.12 111 TYR B N 1
ATOM 4076 C CA . TYR B 1 111 ? 25.406 19.703 1.229 1 92.12 111 TYR B CA 1
ATOM 4077 C C . TYR B 1 111 ? 24.047 20.406 1.229 1 92.12 111 TYR B C 1
ATOM 4079 O O . TYR B 1 111 ? 23.344 20.422 0.213 1 92.12 111 TYR B O 1
ATOM 4087 N N . MET B 1 112 ? 23.656 20.953 2.299 1 92.81 112 MET B N 1
ATOM 4088 C CA . MET B 1 112 ? 22.359 21.625 2.451 1 92.81 112 MET B CA 1
ATOM 4089 C C . MET B 1 112 ? 22.25 22.812 1.498 1 92.81 112 MET B C 1
ATOM 4091 O O . MET B 1 112 ? 21.156 23.156 1.059 1 92.81 112 MET B O 1
ATOM 4095 N N . LYS B 1 113 ? 23.359 23.406 1.178 1 87.75 113 LYS B N 1
ATOM 4096 C CA . LYS B 1 113 ? 23.344 24.562 0.281 1 87.75 113 LYS B CA 1
ATOM 4097 C C . LYS B 1 113 ? 22.797 24.188 -1.093 1 87.75 113 LYS B C 1
ATOM 4099 O O . LYS B 1 113 ? 22.016 24.938 -1.683 1 87.75 113 LYS B O 1
ATOM 4104 N N . THR B 1 114 ? 23.156 23.062 -1.466 1 87 114 THR B N 1
ATOM 4105 C CA . THR B 1 114 ? 22.703 22.609 -2.771 1 87 114 THR B CA 1
ATOM 4106 C C . THR B 1 114 ? 21.391 21.844 -2.641 1 87 114 THR B C 1
ATOM 4108 O O . THR B 1 114 ? 20.5 21.984 -3.484 1 87 114 THR B O 1
ATOM 4111 N N . TYR B 1 115 ? 21.281 21.109 -1.613 1 86 115 TYR B N 1
ATOM 4112 C CA . TYR B 1 115 ? 20.109 20.25 -1.39 1 86 115 TYR B CA 1
ATOM 4113 C C . TYR B 1 115 ? 18.859 21.094 -1.138 1 86 115 TYR B C 1
ATOM 4115 O O . TYR B 1 115 ? 17.75 20.672 -1.476 1 86 115 TYR B O 1
ATOM 4123 N N . SER B 1 116 ? 19.016 22.281 -0.6 1 84.19 116 SER B N 1
ATOM 4124 C CA . SER B 1 116 ? 17.906 23.172 -0.245 1 84.19 116 SER B CA 1
ATOM 4125 C C . SER B 1 116 ? 17.109 23.562 -1.477 1 84.19 116 SER B C 1
ATOM 4127 O O . SER B 1 116 ? 15.906 23.812 -1.381 1 84.19 116 SER B O 1
ATOM 4129 N N . ARG B 1 117 ? 17.766 23.609 -2.57 1 82.44 117 ARG B N 1
ATOM 4130 C CA . ARG B 1 117 ? 17.109 24.016 -3.811 1 82.44 117 ARG B CA 1
ATOM 4131 C C . ARG B 1 117 ? 16.078 22.969 -4.25 1 82.44 117 ARG B C 1
ATOM 4133 O O . ARG B 1 117 ? 15.156 23.297 -4.996 1 82.44 117 ARG B O 1
ATOM 4140 N N . ARG B 1 118 ? 16.266 21.797 -3.748 1 81.69 118 ARG B N 1
ATOM 4141 C CA . ARG B 1 118 ? 15.391 20.703 -4.168 1 81.69 118 ARG B CA 1
ATOM 4142 C C . ARG B 1 118 ? 14.242 20.5 -3.178 1 81.69 118 ARG B C 1
ATOM 4144 O O . ARG B 1 118 ? 13.328 19.703 -3.428 1 81.69 118 ARG B O 1
ATOM 4151 N N . LEU B 1 119 ? 14.305 21.25 -2.135 1 84.5 119 LEU B N 1
ATOM 4152 C CA . LEU B 1 119 ? 13.344 21 -1.063 1 84.5 119 LEU B CA 1
ATOM 4153 C C . LEU B 1 119 ? 12.375 22.188 -0.93 1 84.5 119 LEU B C 1
ATOM 4155 O O . LEU B 1 119 ? 12.734 23.328 -1.244 1 84.5 119 LEU B O 1
ATOM 4159 N N . GLU B 1 120 ? 11.156 21.859 -0.501 1 85.19 120 GLU B N 1
ATOM 4160 C CA . GLU B 1 120 ? 10.234 22.906 -0.077 1 85.19 120 GLU B CA 1
ATOM 4161 C C . GLU B 1 120 ? 10.742 23.609 1.179 1 85.19 120 GLU B C 1
ATOM 4163 O O . GLU B 1 120 ? 11.453 23.016 1.99 1 85.19 120 GLU B O 1
ATOM 4168 N N . ILE B 1 121 ? 10.352 24.859 1.366 1 85 121 ILE B N 1
ATOM 4169 C CA . ILE B 1 121 ? 10.859 25.703 2.439 1 85 121 ILE B CA 1
ATOM 4170 C C . ILE B 1 121 ? 10.547 25.062 3.791 1 85 121 ILE B C 1
ATOM 4172 O O . ILE B 1 121 ? 11.383 25.062 4.695 1 85 121 ILE B O 1
ATOM 4176 N N . GLY B 1 122 ? 9.367 24.562 3.908 1 87.81 122 GLY B N 1
ATOM 4177 C CA . GLY B 1 122 ? 8.992 23.938 5.164 1 87.81 122 GLY B CA 1
ATOM 4178 C C . GLY B 1 122 ? 9.844 22.734 5.508 1 87.81 122 GLY B C 1
ATOM 4179 O O . GLY B 1 122 ? 10.266 22.578 6.656 1 87.81 122 GLY B O 1
ATOM 4180 N N . THR B 1 123 ? 10.094 21.891 4.516 1 90.62 123 THR B N 1
ATOM 4181 C CA . THR B 1 123 ? 10.945 20.719 4.695 1 90.62 123 THR B CA 1
ATOM 4182 C C . THR B 1 123 ? 12.367 21.141 5.059 1 90.62 123 THR B C 1
ATOM 4184 O O . THR B 1 123 ? 12.969 20.562 5.969 1 90.62 123 THR B O 1
ATOM 4187 N N . PHE B 1 124 ? 12.844 22.109 4.379 1 91.75 124 PHE B N 1
ATOM 4188 C CA . PHE B 1 124 ? 14.211 22.578 4.621 1 91.75 124 PHE B CA 1
ATOM 4189 C C . PHE B 1 124 ? 14.352 23.109 6.043 1 91.75 124 PHE B C 1
ATOM 4191 O O . PHE B 1 124 ? 15.352 22.828 6.715 1 91.75 124 PHE B O 1
ATOM 4198 N N . ARG B 1 125 ? 13.359 23.859 6.461 1 93 125 ARG B N 1
ATOM 4199 C CA . ARG B 1 125 ? 13.383 24.375 7.828 1 93 125 ARG B CA 1
ATOM 4200 C C . ARG B 1 125 ? 13.43 23.234 8.844 1 93 125 ARG B C 1
ATOM 4202 O O . ARG B 1 125 ? 14.148 23.328 9.844 1 93 125 ARG B O 1
ATOM 4209 N N . HIS B 1 126 ? 12.734 22.25 8.539 1 94.56 126 HIS B N 1
ATOM 4210 C CA . HIS B 1 126 ? 12.734 21.094 9.422 1 94.56 126 HIS B CA 1
ATOM 4211 C C . HIS B 1 126 ? 14.102 20.422 9.445 1 94.56 126 HIS B C 1
ATOM 4213 O O . HIS B 1 126 ? 14.617 20.078 10.516 1 94.56 126 HIS B O 1
ATOM 4219 N N . HIS B 1 127 ? 14.68 20.219 8.305 1 95.88 127 HIS B N 1
ATOM 4220 C CA . HIS B 1 127 ? 16.016 19.641 8.219 1 95.88 127 HIS B CA 1
ATOM 4221 C C . HIS B 1 127 ? 17.016 20.453 9.031 1 95.88 127 HIS B C 1
ATOM 4223 O O . HIS B 1 127 ? 17.828 19.891 9.766 1 95.88 127 HIS B O 1
ATOM 4229 N N . LYS B 1 128 ? 16.891 21.766 8.883 1 95.31 128 LYS B N 1
ATOM 4230 C CA . LYS B 1 128 ? 17.812 22.656 9.594 1 95.31 128 LYS B CA 1
ATOM 4231 C C . LYS B 1 128 ? 17.672 22.484 11.109 1 95.31 128 LYS B C 1
ATOM 4233 O O . LYS B 1 128 ? 18.672 22.375 11.82 1 95.31 128 LYS B O 1
ATOM 4238 N N . SER B 1 129 ? 16.453 22.469 11.469 1 96.12 129 SER B N 1
ATOM 4239 C CA . SER B 1 129 ? 16.188 22.312 12.898 1 96.12 129 SER B CA 1
ATOM 4240 C C . SER B 1 129 ? 16.703 20.969 13.414 1 96.12 129 SER B C 1
ATOM 4242 O O . SER B 1 129 ? 17.328 20.906 14.477 1 96.12 129 SER B O 1
ATOM 4244 N N . CYS B 1 130 ? 16.5 19.906 12.703 1 96.38 130 CYS B N 1
ATOM 4245 C CA . CYS B 1 130 ? 16.938 18.562 13.07 1 96.38 130 CYS B CA 1
ATOM 4246 C C . CYS B 1 130 ? 18.453 18.484 13.148 1 96.38 130 CYS B C 1
ATOM 4248 O O . CYS B 1 130 ? 19.016 17.984 14.133 1 96.38 130 CYS B O 1
ATOM 4250 N N . MET B 1 131 ? 19.094 19.031 12.18 1 96.25 131 MET B N 1
ATOM 4251 C CA . MET B 1 131 ? 20.547 18.906 12.102 1 96.25 131 MET B CA 1
ATOM 4252 C C . MET B 1 131 ? 21.219 19.828 13.109 1 96.25 131 MET B C 1
ATOM 4254 O O . MET B 1 131 ? 22.328 19.547 13.578 1 96.25 131 MET B O 1
ATOM 4258 N N . ARG B 1 132 ? 20.562 20.969 13.398 1 95.62 132 ARG B N 1
ATOM 4259 C CA . ARG B 1 132 ? 21.078 21.828 14.469 1 95.62 132 ARG B CA 1
ATOM 4260 C C . ARG B 1 132 ? 21.078 21.078 15.805 1 95.62 132 ARG B C 1
ATOM 4262 O O . ARG B 1 132 ? 22.078 21.125 16.531 1 95.62 132 ARG B O 1
ATOM 4269 N N . LYS B 1 133 ? 19.984 20.406 16.078 1 95.94 133 LYS B N 1
ATOM 4270 C CA . LYS B 1 133 ? 19.891 19.609 17.297 1 95.94 133 LYS B CA 1
ATOM 4271 C C . LYS B 1 133 ? 20.969 18.516 17.328 1 95.94 133 LYS B C 1
ATOM 4273 O O . LYS B 1 133 ? 21.562 18.25 18.375 1 95.94 133 LYS B O 1
ATOM 4278 N N . PHE B 1 134 ? 21.188 17.906 16.219 1 96.81 134 PHE B N 1
ATOM 4279 C CA . PHE B 1 134 ? 22.188 16.844 16.094 1 96.81 134 PHE B CA 1
ATOM 4280 C C . PHE B 1 134 ? 23.594 17.391 16.312 1 96.81 134 PHE B C 1
ATOM 4282 O O . PHE B 1 134 ? 24.406 16.75 16.969 1 96.81 134 PHE B O 1
ATOM 4289 N N . LYS B 1 135 ? 23.859 18.562 15.82 1 95.31 135 LYS B N 1
ATOM 4290 C CA . LYS B 1 135 ? 25.141 19.219 15.992 1 95.31 135 LYS B CA 1
ATOM 4291 C C . LYS B 1 135 ? 25.375 19.594 17.453 1 95.31 135 LYS B C 1
ATOM 4293 O O . LYS B 1 135 ? 26.5 19.484 17.953 1 95.31 135 LYS B O 1
ATOM 4298 N N . GLU B 1 136 ? 24.344 20.062 18.047 1 95.12 136 GLU B N 1
ATOM 4299 C CA . GLU B 1 136 ? 24.422 20.438 19.453 1 95.12 136 GLU B CA 1
ATOM 4300 C C . GLU B 1 136 ? 24.766 19.234 20.312 1 95.12 136 GLU B C 1
ATOM 4302 O O . GLU B 1 136 ? 25.438 19.359 21.344 1 95.12 136 GLU B O 1
ATOM 4307 N N . TYR B 1 137 ? 24.297 18.109 19.969 1 95.56 137 TYR B N 1
ATOM 4308 C CA . TYR B 1 137 ? 24.594 16.891 20.703 1 95.56 137 TYR B CA 1
ATOM 4309 C C . TYR B 1 137 ? 26.062 16.531 20.609 1 95.56 137 TYR B C 1
ATOM 4311 O O . TYR B 1 137 ? 26.688 16.141 21.594 1 95.56 137 TYR B O 1
ATOM 4319 N N . CYS B 1 138 ? 26.562 16.703 19.266 1 92.06 138 CYS B N 1
ATOM 4320 C CA . CYS B 1 138 ? 27.984 16.438 19.031 1 92.06 138 CYS B CA 1
ATOM 4321 C C . CYS B 1 138 ? 28.531 17.344 17.938 1 92.06 138 CYS B C 1
ATOM 4323 O O . CYS B 1 138 ? 28.5 17 16.766 1 92.06 138 CYS B O 1
ATOM 4325 N N . GLU B 1 139 ? 29.062 18.531 18.094 1 87 139 GLU B N 1
ATOM 4326 C CA . GLU B 1 139 ? 29.484 19.562 17.156 1 87 139 GLU B CA 1
ATOM 4327 C C . GLU B 1 139 ? 30.641 19.078 16.281 1 87 139 GLU B C 1
ATOM 4329 O O . GLU B 1 139 ? 30.672 19.359 15.086 1 87 139 GLU B O 1
ATOM 4334 N N . GLY B 1 140 ? 31.547 18.203 16.703 1 84.31 140 GLY B N 1
ATOM 4335 C CA . GLY B 1 140 ? 32.719 17.75 16 1 84.31 140 GLY B CA 1
ATOM 4336 C C . GLY B 1 140 ? 32.656 16.297 15.578 1 84.31 140 GLY B C 1
ATOM 4337 O O . GLY B 1 140 ? 33.688 15.625 15.484 1 84.31 140 GLY B O 1
ATOM 4338 N N . LEU B 1 141 ? 31.531 16.016 15.188 1 90.88 141 LEU B N 1
ATOM 4339 C CA . LEU B 1 141 ? 31.297 14.609 14.852 1 90.88 141 LEU B CA 1
ATOM 4340 C C . LEU B 1 141 ? 32.031 14.234 13.57 1 90.88 141 LEU B C 1
ATOM 4342 O O . LEU B 1 141 ? 31.844 14.875 12.531 1 90.88 141 LEU B O 1
ATOM 4346 N N . GLN B 1 142 ? 32.906 13.25 13.711 1 86.12 142 GLN B N 1
ATOM 4347 C CA . GLN B 1 142 ? 33.625 12.734 12.547 1 86.12 142 GLN B CA 1
ATOM 4348 C C . GLN B 1 142 ? 32.812 11.648 11.836 1 86.12 142 GLN B C 1
ATOM 4350 O O . GLN B 1 142 ? 31.953 11.008 12.453 1 86.12 142 GLN B O 1
ATOM 4355 N N . PHE B 1 143 ? 33.094 11.445 10.625 1 88.69 143 PHE B N 1
ATOM 4356 C CA . PHE B 1 143 ? 32.344 10.492 9.805 1 88.69 143 PHE B CA 1
ATOM 4357 C C . PHE B 1 143 ? 32.438 9.086 10.391 1 88.69 143 PHE B C 1
ATOM 4359 O O . PHE B 1 143 ? 31.453 8.359 10.422 1 88.69 143 PHE B O 1
ATOM 4366 N N . HIS B 1 144 ? 33.625 8.805 10.867 1 82.62 144 HIS B N 1
ATOM 4367 C CA . HIS B 1 144 ? 33.844 7.449 11.344 1 82.62 144 HIS B CA 1
ATOM 4368 C C . HIS B 1 144 ? 33.188 7.223 12.695 1 82.62 144 HIS B C 1
ATOM 4370 O O . HIS B 1 144 ? 33 6.078 13.117 1 82.62 144 HIS B O 1
ATOM 4376 N N . GLU B 1 145 ? 32.875 8.281 13.359 1 87.69 145 GLU B N 1
ATOM 4377 C CA . GLU B 1 145 ? 32.25 8.188 14.68 1 87.69 145 GLU B CA 1
ATOM 4378 C C . GLU B 1 145 ? 30.75 7.902 14.562 1 87.69 145 GLU B C 1
ATOM 4380 O O . GLU B 1 145 ? 30.125 7.496 15.539 1 87.69 145 GLU B O 1
ATOM 4385 N N . LEU B 1 146 ? 30.203 8.148 13.43 1 92.44 146 LEU B N 1
ATOM 4386 C CA . LEU B 1 146 ? 28.781 7.93 13.195 1 92.44 146 LEU B CA 1
ATOM 4387 C C . LEU B 1 146 ? 28.484 6.445 12.977 1 92.44 146 LEU B C 1
ATOM 4389 O O . LEU B 1 146 ? 28.453 5.977 11.836 1 92.44 146 LEU B O 1
ATOM 4393 N N . THR B 1 147 ? 28.344 5.812 14.117 1 90.44 147 THR B N 1
ATOM 4394 C CA . THR B 1 147 ? 28.078 4.375 14.125 1 90.44 147 THR B CA 1
ATOM 4395 C C . THR B 1 147 ? 26.656 4.09 14.602 1 90.44 147 THR B C 1
ATOM 4397 O O . THR B 1 147 ? 25.938 5.004 15.016 1 90.44 147 THR B O 1
ATOM 4400 N N . GLU B 1 148 ? 26.297 2.844 14.484 1 93.44 148 GLU B N 1
ATOM 4401 C CA . GLU B 1 148 ? 25 2.432 14.984 1 93.44 148 GLU B CA 1
ATOM 4402 C C . GLU B 1 148 ? 24.844 2.758 16.469 1 93.44 148 GLU B C 1
ATOM 4404 O O . GLU B 1 148 ? 23.797 3.25 16.891 1 93.44 148 GLU B O 1
ATOM 4409 N N . ASP B 1 149 ? 25.906 2.521 17.188 1 91.38 149 ASP B N 1
ATOM 4410 C CA . ASP B 1 149 ? 25.891 2.795 18.625 1 91.38 149 ASP B CA 1
ATOM 4411 C C . ASP B 1 149 ? 25.734 4.289 18.906 1 91.38 149 ASP B C 1
ATOM 4413 O O . ASP B 1 149 ? 25.016 4.68 19.828 1 91.38 149 ASP B O 1
ATOM 4417 N N . PHE B 1 150 ? 26.422 5.047 18.109 1 93.25 150 PHE B N 1
ATOM 4418 C CA . PHE B 1 150 ? 26.297 6.492 18.25 1 93.25 150 PHE B CA 1
ATOM 4419 C C . PHE B 1 150 ? 24.844 6.926 18.062 1 93.25 150 PHE B C 1
ATOM 4421 O O . PHE B 1 150 ? 24.312 7.727 18.828 1 93.25 150 PHE B O 1
ATOM 4428 N N . LEU B 1 151 ? 24.188 6.387 17.016 1 95.75 151 LEU B N 1
ATOM 4429 C CA . LEU B 1 151 ? 22.812 6.719 16.719 1 95.75 151 LEU B CA 1
ATOM 4430 C C . LEU B 1 151 ? 21.891 6.273 17.859 1 95.75 151 LEU B C 1
ATOM 4432 O O . LEU B 1 151 ? 20.922 6.973 18.188 1 95.75 151 LEU B O 1
ATOM 4436 N N . ARG B 1 152 ? 22.172 5.145 18.422 1 94 152 ARG B N 1
ATOM 4437 C CA . ARG B 1 152 ? 21.391 4.648 19.547 1 94 152 ARG B CA 1
ATOM 4438 C C . ARG B 1 152 ? 21.484 5.59 20.734 1 94 152 ARG B C 1
ATOM 4440 O O . ARG B 1 152 ? 20.484 5.875 21.391 1 94 152 ARG B O 1
ATOM 4447 N N . ASP B 1 153 ? 22.688 5.984 20.969 1 94.19 153 ASP B N 1
ATOM 4448 C CA . ASP B 1 153 ? 22.891 6.93 22.047 1 94.19 153 ASP B CA 1
ATOM 4449 C C . ASP B 1 153 ? 22.172 8.25 21.781 1 94.19 153 ASP B C 1
ATOM 4451 O O . ASP B 1 153 ? 21.609 8.844 22.703 1 94.19 153 ASP B O 1
ATOM 4455 N N . TYR B 1 154 ? 22.234 8.656 20.562 1 96.19 154 TYR B N 1
ATOM 4456 C CA . TYR B 1 154 ? 21.547 9.898 20.203 1 96.19 154 TYR B CA 1
ATOM 4457 C C . TYR B 1 154 ? 20.047 9.75 20.375 1 96.19 154 TYR B C 1
ATOM 4459 O O . TYR B 1 154 ? 19.375 10.68 20.844 1 96.19 154 TYR B O 1
ATOM 4467 N N . LEU B 1 155 ? 19.547 8.633 20 1 95.94 155 LEU B N 1
ATOM 4468 C CA . LEU B 1 155 ? 18.125 8.352 20.188 1 95.94 155 LEU B CA 1
ATOM 4469 C C . LEU B 1 155 ? 17.75 8.438 21.656 1 95.94 155 LEU B C 1
ATOM 4471 O O . LEU B 1 155 ? 16.734 9.047 22 1 95.94 155 LEU B O 1
ATOM 4475 N N . ILE B 1 156 ? 18.547 7.848 22.516 1 93.5 156 ILE B N 1
ATOM 4476 C CA . ILE B 1 156 ? 18.312 7.879 23.969 1 93.5 156 ILE B CA 1
ATOM 4477 C C . ILE B 1 156 ? 18.375 9.32 24.469 1 93.5 156 ILE B C 1
ATOM 4479 O O . ILE B 1 156 ? 17.547 9.734 25.281 1 93.5 156 ILE B O 1
ATOM 4483 N N . TYR B 1 157 ? 19.344 10.023 23.969 1 95.94 157 TYR B N 1
ATOM 4484 C CA . TYR B 1 157 ? 19.5 11.43 24.328 1 95.94 157 TYR B CA 1
ATOM 4485 C C . TYR B 1 157 ? 18.25 12.219 23.984 1 95.94 157 TYR B C 1
ATOM 4487 O O . TYR B 1 157 ? 17.75 13 24.797 1 95.94 157 TYR B O 1
ATOM 4495 N N . MET B 1 158 ? 17.641 12.07 22.812 1 96.62 158 MET B N 1
ATOM 4496 C CA . MET B 1 158 ? 16.453 12.789 22.375 1 96.62 158 MET B CA 1
ATOM 4497 C C . MET B 1 158 ? 15.258 12.438 23.25 1 96.62 158 MET B C 1
ATOM 4499 O O . MET B 1 158 ? 14.477 13.312 23.625 1 96.62 158 MET B O 1
ATOM 4503 N N . LYS B 1 159 ? 15.148 11.227 23.609 1 94.12 159 LYS B N 1
ATOM 4504 C CA . LYS B 1 159 ? 13.992 10.758 24.359 1 94.12 159 LYS B CA 1
ATOM 4505 C C . LYS B 1 159 ? 14.102 11.117 25.828 1 94.12 159 LYS B C 1
ATOM 4507 O O . LYS B 1 159 ? 13.141 11.602 26.438 1 94.12 159 LYS B O 1
ATOM 4512 N N . LYS B 1 160 ? 15.266 10.914 26.391 1 94 160 LYS B N 1
ATOM 4513 C CA . LYS B 1 160 ? 15.422 11.062 27.828 1 94 160 LYS B CA 1
ATOM 4514 C C . LYS B 1 160 ? 15.812 12.492 28.203 1 94 160 LYS B C 1
ATOM 4516 O O . LYS B 1 160 ? 15.289 13.055 29.172 1 94 160 LYS B O 1
ATOM 4521 N N . THR B 1 161 ? 16.734 13.039 27.516 1 94.19 161 THR B N 1
ATOM 4522 C CA . THR B 1 161 ? 17.25 14.359 27.859 1 94.19 161 THR B CA 1
ATOM 4523 C C . THR B 1 161 ? 16.375 15.461 27.25 1 94.19 161 THR B C 1
ATOM 4525 O O . THR B 1 161 ? 15.953 16.391 27.953 1 94.19 161 THR B O 1
ATOM 4528 N N . LEU B 1 162 ? 16.062 15.328 26.016 1 95.44 162 LEU B N 1
ATOM 4529 C CA . LEU B 1 162 ? 15.281 16.359 25.344 1 95.44 162 LEU B CA 1
ATOM 4530 C C . LEU B 1 162 ? 13.789 16.094 25.484 1 95.44 162 LEU B C 1
ATOM 4532 O O . LEU B 1 162 ? 12.961 16.938 25.141 1 95.44 162 LEU B O 1
ATOM 4536 N N . CYS B 1 163 ? 13.43 14.891 25.844 1 95.19 163 CYS B N 1
ATOM 4537 C CA . CYS B 1 163 ? 12.047 14.5 26.094 1 95.19 163 CYS B CA 1
ATOM 4538 C C . CYS B 1 163 ? 11.211 14.633 24.828 1 95.19 163 CYS B C 1
ATOM 4540 O O . CYS B 1 163 ? 10.07 15.102 24.875 1 95.19 163 CYS B O 1
ATOM 4542 N N . ASN B 1 164 ? 11.82 14.32 23.75 1 93.88 164 ASN B N 1
ATOM 4543 C CA . ASN B 1 164 ? 11.078 14.297 22.5 1 93.88 164 ASN B CA 1
ATOM 4544 C C . ASN B 1 164 ? 10.141 13.094 22.422 1 93.88 164 ASN B C 1
ATOM 4546 O O . ASN B 1 164 ? 10.453 12.023 22.938 1 93.88 164 ASN B O 1
ATOM 4550 N N . ALA B 1 165 ? 8.938 13.359 21.781 1 92.44 165 ALA B N 1
ATOM 4551 C CA . ALA B 1 165 ? 8.07 12.219 21.469 1 92.44 165 ALA B CA 1
ATOM 4552 C C . ALA B 1 165 ? 8.773 11.227 20.547 1 92.44 165 ALA B C 1
ATOM 4554 O O . ALA B 1 165 ? 9.656 11.602 19.781 1 92.44 165 ALA B O 1
ATOM 4555 N N . ASP B 1 166 ? 8.422 9.977 20.656 1 91.5 166 ASP B N 1
ATOM 4556 C CA . ASP B 1 166 ? 9.031 8.938 19.844 1 91.5 166 ASP B CA 1
ATOM 4557 C C . ASP B 1 166 ? 8.922 9.258 18.359 1 91.5 166 ASP B C 1
ATOM 4559 O O . ASP B 1 166 ? 9.867 9.047 17.594 1 91.5 166 ASP B O 1
ATOM 4563 N N . SER B 1 167 ? 7.754 9.719 18.016 1 92.75 167 SER B N 1
ATOM 4564 C CA . SER B 1 167 ? 7.551 10.07 16.609 1 92.75 167 SER B CA 1
ATOM 4565 C C . SER B 1 167 ? 8.523 11.156 16.172 1 92.75 167 SER B C 1
ATOM 4567 O O . SER B 1 167 ? 9.078 11.086 15.07 1 92.75 167 SER B O 1
ATOM 4569 N N . THR B 1 168 ? 8.742 12.102 16.969 1 93.62 168 THR B N 1
ATOM 4570 C CA . THR B 1 168 ? 9.672 13.188 16.672 1 93.62 168 THR B CA 1
ATOM 4571 C C . THR B 1 168 ? 11.102 12.664 16.562 1 93.62 168 THR B C 1
ATOM 4573 O O . THR B 1 168 ? 11.82 13.031 15.633 1 93.62 168 THR B O 1
ATOM 4576 N N . ALA B 1 169 ? 11.445 11.859 17.484 1 95 169 ALA B N 1
ATOM 4577 C CA . ALA B 1 169 ? 12.789 11.289 17.5 1 95 169 ALA B CA 1
ATOM 4578 C C . ALA B 1 169 ? 13.062 10.477 16.25 1 95 169 ALA B C 1
ATOM 4580 O O . ALA B 1 169 ? 14.117 10.609 15.625 1 95 169 ALA B O 1
ATOM 4581 N N . GLN B 1 170 ? 12.141 9.688 15.898 1 95.25 170 GLN B N 1
ATOM 4582 C CA . GLN B 1 170 ? 12.289 8.852 14.711 1 95.25 170 GLN B CA 1
ATOM 4583 C C . GLN B 1 170 ? 12.383 9.703 13.453 1 95.25 170 GLN B C 1
ATOM 4585 O O . GLN B 1 170 ? 13.172 9.414 12.547 1 95.25 170 GLN B O 1
ATOM 4590 N N . ARG B 1 171 ? 11.57 10.68 13.461 1 94.38 171 ARG B N 1
ATOM 4591 C CA . ARG B 1 171 ? 11.617 11.578 12.32 1 94.38 171 ARG B CA 1
ATOM 4592 C C . ARG B 1 171 ? 12.977 12.25 12.195 1 94.38 171 ARG B C 1
ATOM 4594 O O . ARG B 1 171 ? 13.477 12.453 11.086 1 94.38 171 ARG B O 1
ATOM 4601 N N . ASN B 1 172 ? 13.516 12.625 13.289 1 95.75 172 ASN B N 1
ATOM 4602 C CA . ASN B 1 172 ? 14.859 13.203 13.289 1 95.75 172 ASN B CA 1
ATOM 4603 C C . ASN B 1 172 ? 15.891 12.234 12.711 1 95.75 172 ASN B C 1
ATOM 4605 O O . ASN B 1 172 ? 16.719 12.617 11.891 1 95.75 172 ASN B O 1
ATOM 4609 N N . LEU B 1 173 ? 15.812 11.039 13.094 1 96.25 173 LEU B N 1
ATOM 4610 C CA . LEU B 1 173 ? 16.719 10.016 12.602 1 96.25 173 LEU B CA 1
ATOM 4611 C C . LEU B 1 173 ? 16.562 9.828 11.094 1 96.25 173 LEU B C 1
ATOM 4613 O O . LEU B 1 173 ? 17.562 9.641 10.383 1 96.25 173 LEU B O 1
ATOM 4617 N N . SER B 1 174 ? 15.312 9.906 10.719 1 96.44 174 SER B N 1
ATOM 4618 C CA . SER B 1 174 ? 15.055 9.781 9.289 1 96.44 174 SER B CA 1
ATOM 4619 C C . SER B 1 174 ? 15.742 10.898 8.508 1 96.44 174 SER B C 1
ATOM 4621 O O . SER B 1 174 ? 16.234 10.672 7.402 1 96.44 174 SER B O 1
ATOM 4623 N N . THR B 1 175 ? 15.703 12.07 9.062 1 96.06 175 THR B N 1
ATOM 4624 C CA . THR B 1 175 ? 16.359 13.203 8.422 1 96.06 175 THR B CA 1
ATOM 4625 C C . THR B 1 175 ? 17.875 12.992 8.383 1 96.06 175 THR B C 1
ATOM 4627 O O . THR B 1 175 ? 18.516 13.234 7.352 1 96.06 175 THR B O 1
ATOM 4630 N N . ILE B 1 176 ? 18.453 12.547 9.43 1 96.75 176 ILE B N 1
ATOM 4631 C CA . ILE B 1 176 ? 19.875 12.281 9.508 1 96.75 176 ILE B CA 1
ATOM 4632 C C . ILE B 1 176 ? 20.266 11.242 8.461 1 96.75 176 ILE B C 1
ATOM 4634 O O . ILE B 1 176 ? 21.328 11.352 7.824 1 96.75 176 ILE B O 1
ATOM 4638 N N . LYS B 1 177 ? 19.422 10.32 8.312 1 96.81 177 LYS B N 1
ATOM 4639 C CA . LYS B 1 177 ? 19.688 9.242 7.367 1 96.81 177 LYS B CA 1
ATOM 4640 C C . LYS B 1 177 ? 19.875 9.781 5.953 1 96.81 177 LYS B C 1
ATOM 4642 O O . LYS B 1 177 ? 20.688 9.266 5.188 1 96.81 177 LYS B O 1
ATOM 4647 N N . ILE B 1 178 ? 19.109 10.758 5.625 1 95.25 178 ILE B N 1
ATOM 4648 C CA . ILE B 1 178 ? 19.203 11.367 4.301 1 95.25 178 ILE B CA 1
ATOM 4649 C C . ILE B 1 178 ? 20.625 11.883 4.074 1 95.25 178 ILE B C 1
ATOM 4651 O O . ILE B 1 178 ? 21.219 11.633 3.023 1 95.25 178 ILE B O 1
ATOM 4655 N N . TYR B 1 179 ? 21.172 12.531 4.992 1 95.25 179 TYR B N 1
ATOM 4656 C CA . TYR B 1 179 ? 22.5 13.148 4.848 1 95.25 179 TYR B CA 1
ATOM 4657 C C . TYR B 1 179 ? 23.594 12.094 4.965 1 95.25 179 TYR B C 1
ATOM 4659 O O . TYR B 1 179 ? 24.641 12.211 4.316 1 95.25 179 TYR B O 1
ATOM 4667 N N . VAL B 1 180 ? 23.359 11.07 5.762 1 95.31 180 VAL B N 1
ATOM 4668 C CA . VAL B 1 180 ? 24.297 9.953 5.844 1 95.31 180 VAL B CA 1
ATOM 4669 C C . VAL B 1 180 ? 24.375 9.242 4.496 1 95.31 180 VAL B C 1
ATOM 4671 O O . VAL B 1 180 ? 25.469 8.93 4.008 1 95.31 180 VAL B O 1
ATOM 4674 N N . SER B 1 181 ? 23.234 9.062 3.975 1 94.75 181 SER B N 1
ATOM 4675 C CA . SER B 1 181 ? 23.188 8.422 2.664 1 94.75 181 SER B CA 1
ATOM 4676 C C . SER B 1 181 ? 23.938 9.242 1.621 1 94.75 181 SER B C 1
ATOM 4678 O O . SER B 1 181 ? 24.641 8.688 0.771 1 94.75 181 SER B O 1
ATOM 4680 N N . ALA B 1 182 ? 23.734 10.5 1.657 1 91.75 182 ALA B N 1
ATOM 4681 C CA . ALA B 1 182 ? 24.453 11.391 0.746 1 91.75 182 ALA B CA 1
ATOM 4682 C C . ALA B 1 182 ? 25.953 11.281 0.938 1 91.75 182 ALA B C 1
ATOM 4684 O O . ALA B 1 182 ? 26.719 11.25 -0.035 1 91.75 182 ALA B O 1
ATOM 4685 N N . ALA B 1 183 ? 26.438 11.227 2.131 1 91.25 183 ALA B N 1
ATOM 4686 C CA . ALA B 1 183 ? 27.859 11.109 2.447 1 91.25 183 ALA B CA 1
ATOM 4687 C C . ALA B 1 183 ? 28.438 9.789 1.92 1 91.25 183 ALA B C 1
ATOM 4689 O O . ALA B 1 183 ? 29.562 9.758 1.421 1 91.25 183 ALA B O 1
ATOM 4690 N N . ILE B 1 184 ? 27.625 8.805 2.061 1 88.06 184 ILE B N 1
ATOM 4691 C CA . ILE B 1 184 ? 28.047 7.5 1.577 1 88.06 184 ILE B CA 1
ATOM 4692 C C . ILE B 1 184 ? 28.141 7.52 0.053 1 88.06 184 ILE B C 1
ATOM 4694 O O . ILE B 1 184 ? 29.141 7.059 -0.52 1 88.06 184 ILE B O 1
ATOM 4698 N N . LYS B 1 185 ? 27.172 8.047 -0.505 1 84.81 185 LYS B N 1
ATOM 4699 C CA . LYS B 1 185 ? 27.141 8.117 -1.963 1 84.81 185 LYS B CA 1
ATOM 4700 C C . LYS B 1 185 ? 28.328 8.914 -2.504 1 84.81 185 LYS B C 1
ATOM 4702 O O . LYS B 1 185 ? 28.875 8.57 -3.549 1 84.81 185 LYS B O 1
ATOM 4707 N N . LYS B 1 186 ? 28.672 9.914 -1.839 1 81.75 186 LYS B N 1
ATOM 4708 C CA . LYS B 1 186 ? 29.766 10.773 -2.273 1 81.75 186 LYS B CA 1
ATOM 4709 C C . LYS B 1 186 ? 31.109 10.203 -1.847 1 81.75 186 LYS B C 1
ATOM 4711 O O . LYS B 1 186 ? 32.156 10.773 -2.158 1 81.75 186 LYS B O 1
ATOM 4716 N N . GLY B 1 187 ? 31.031 9.141 -1.043 1 79.25 187 GLY B N 1
ATOM 4717 C CA . GLY B 1 187 ? 32.25 8.406 -0.731 1 79.25 187 GLY B CA 1
ATOM 4718 C C . GLY B 1 187 ? 32.906 8.859 0.561 1 79.25 187 GLY B C 1
ATOM 4719 O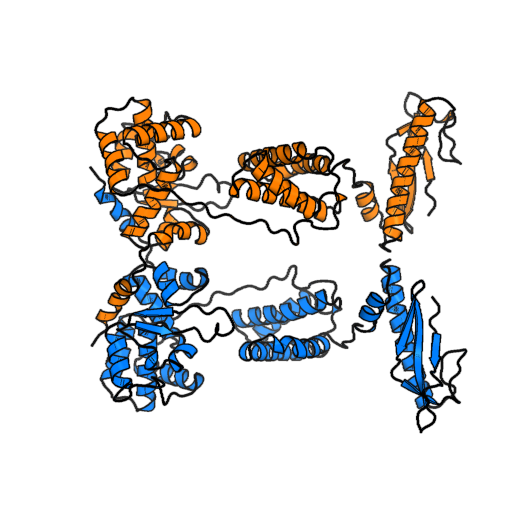 O . GLY B 1 187 ? 34.031 8.5 0.84 1 79.25 187 GLY B O 1
ATOM 4720 N N . TYR B 1 188 ? 32.25 9.656 1.327 1 81.31 188 TYR B N 1
ATOM 4721 C CA . TYR B 1 188 ? 32.844 10.156 2.568 1 81.31 188 TYR B CA 1
ATOM 4722 C C . TYR B 1 188 ? 32.688 9.125 3.686 1 81.31 188 TYR B C 1
ATOM 4724 O O . TYR B 1 188 ? 33.406 9.188 4.684 1 81.31 188 TYR B O 1
ATOM 4732 N N . MET B 1 189 ? 31.672 8.297 3.471 1 84.38 189 MET B N 1
ATOM 4733 C CA . MET B 1 189 ? 31.422 7.23 4.438 1 84.38 189 MET B CA 1
ATOM 4734 C C . MET B 1 189 ? 31.359 5.871 3.746 1 84.38 189 MET B C 1
ATOM 4736 O O . MET B 1 189 ? 30.797 5.754 2.652 1 84.38 189 MET B O 1
ATOM 4740 N N . GLU B 1 190 ? 31.969 4.961 4.434 1 75.69 190 GLU B N 1
ATOM 4741 C CA . GLU B 1 190 ? 31.969 3.621 3.85 1 75.69 190 GLU B CA 1
ATOM 4742 C C . GLU B 1 190 ? 30.844 2.764 4.426 1 75.69 190 GLU B C 1
ATOM 4744 O O . GLU B 1 190 ? 30.172 2.047 3.689 1 75.69 190 GLU B O 1
ATOM 4749 N N . ASN B 1 191 ? 30.703 2.832 5.68 1 81.56 191 ASN B N 1
ATOM 4750 C CA . ASN B 1 191 ? 29.703 2.021 6.363 1 81.56 191 ASN B CA 1
ATOM 4751 C C . ASN B 1 191 ? 28.422 2.812 6.629 1 81.56 191 ASN B C 1
ATOM 4753 O O . ASN B 1 191 ? 28.469 3.994 6.969 1 81.56 191 ASN B O 1
ATOM 4757 N N . ASP B 1 192 ? 27.344 2.188 6.43 1 90.19 192 ASP B N 1
ATOM 4758 C CA . ASP B 1 192 ? 26.047 2.795 6.711 1 90.19 192 ASP B CA 1
ATOM 4759 C C . ASP B 1 192 ? 25.578 2.475 8.133 1 90.19 192 ASP B C 1
ATOM 4761 O O . ASP B 1 192 ? 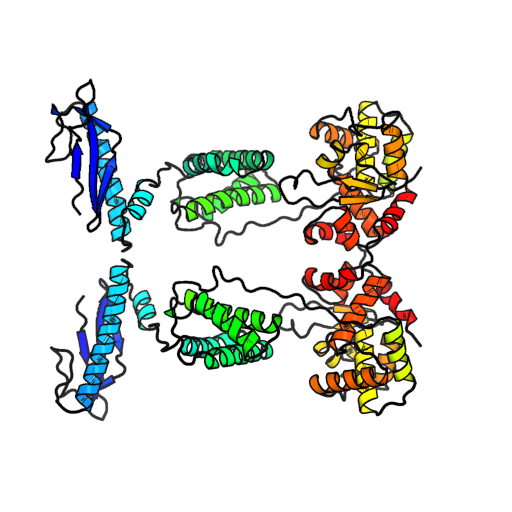25.234 1.331 8.438 1 90.19 192 ASP B O 1
ATOM 4765 N N . PRO B 1 193 ? 25.641 3.438 8.945 1 92.75 193 PRO B N 1
ATOM 4766 C CA . PRO B 1 193 ? 25.234 3.191 10.328 1 92.75 193 PRO B CA 1
ATOM 4767 C C . PRO B 1 193 ? 23.75 2.822 10.453 1 92.75 193 PRO B C 1
ATOM 4769 O O . PRO B 1 193 ? 23.312 2.328 11.492 1 92.75 193 PRO B O 1
ATOM 4772 N N . PHE B 1 194 ? 22.953 3.082 9.43 1 94.19 194 PHE B N 1
ATOM 4773 C CA . PHE B 1 194 ? 21.516 2.805 9.484 1 94.19 194 PHE B CA 1
ATOM 4774 C C . PHE B 1 194 ? 21.219 1.418 8.922 1 94.19 194 PHE B C 1
ATOM 4776 O O . PHE B 1 194 ? 20.062 1.002 8.875 1 94.19 194 PHE B O 1
ATOM 4783 N N . LYS B 1 195 ? 22.156 0.697 8.5 1 87.19 195 LYS B N 1
ATOM 4784 C CA . LYS B 1 195 ? 21.953 -0.615 7.891 1 87.19 195 LYS B CA 1
ATOM 4785 C C . LYS B 1 195 ? 21.203 -1.55 8.836 1 87.19 195 LYS B C 1
ATOM 4787 O O . LYS B 1 195 ? 20.234 -2.193 8.43 1 87.19 195 LYS B O 1
ATOM 4792 N N . ASP B 1 196 ? 21.547 -1.622 10.062 1 82.56 196 ASP B N 1
ATOM 4793 C CA . ASP B 1 196 ? 20.906 -2.494 11.031 1 82.56 196 ASP B CA 1
ATOM 4794 C C . ASP B 1 196 ? 20.109 -1.683 12.055 1 82.56 196 ASP B C 1
ATOM 4796 O O . ASP B 1 196 ? 19.672 -2.215 13.078 1 82.56 196 ASP B O 1
ATOM 4800 N N . PHE B 1 197 ? 20.125 -0.412 11.82 1 85.06 197 PHE B N 1
ATOM 4801 C CA . PHE B 1 197 ? 19.391 0.508 12.672 1 85.06 197 PHE B CA 1
ATOM 4802 C C . PHE B 1 197 ? 18.203 1.105 11.93 1 85.06 197 PHE B C 1
ATOM 4804 O O . PHE B 1 197 ? 18.328 2.16 11.297 1 85.06 197 PHE B O 1
ATOM 4811 N N . GLY B 1 198 ? 17.125 0.41 11.992 1 85.62 198 GLY B N 1
ATOM 4812 C CA . GLY B 1 198 ? 15.953 0.851 11.25 1 85.62 198 GLY B CA 1
ATOM 4813 C C . GLY B 1 198 ? 15.211 1.981 11.93 1 85.62 198 GLY B C 1
ATOM 4814 O O . GLY B 1 198 ? 15.133 2.033 13.164 1 85.62 198 GLY B O 1
ATOM 4815 N N . VAL B 1 199 ? 14.836 2.977 11.141 1 87.88 199 VAL B N 1
ATOM 4816 C CA . VAL B 1 199 ? 13.977 4.055 11.617 1 87.88 199 VAL B CA 1
ATOM 4817 C C . VAL B 1 199 ? 12.516 3.592 11.609 1 87.88 199 VAL B C 1
ATOM 4819 O O . VAL B 1 199 ? 12.031 3.064 10.609 1 87.88 199 VAL B O 1
ATOM 4822 N N . LYS B 1 200 ? 11.891 3.715 12.773 1 84.94 200 LYS B N 1
ATOM 4823 C CA . LYS B 1 200 ? 10.523 3.219 12.914 1 84.94 200 LYS B CA 1
ATOM 4824 C C . LYS B 1 200 ? 9.508 4.324 12.641 1 84.94 200 LYS B C 1
ATOM 4826 O O . LYS B 1 200 ? 9.75 5.492 12.953 1 84.94 200 LYS B O 1
ATOM 4831 N N . ARG B 1 201 ? 8.516 3.9 11.984 1 83.94 201 ARG B N 1
ATOM 4832 C CA . ARG B 1 201 ? 7.387 4.812 11.82 1 83.94 201 ARG B CA 1
ATOM 4833 C C . ARG B 1 201 ? 6.336 4.582 12.898 1 83.94 201 ARG B C 1
ATOM 4835 O O . ARG B 1 201 ? 5.773 3.49 13 1 83.94 201 ARG B O 1
ATOM 4842 N N . ILE B 1 202 ? 6.164 5.641 13.672 1 78.25 202 ILE B N 1
ATOM 4843 C CA . ILE B 1 202 ? 5.215 5.523 14.781 1 78.25 202 ILE B CA 1
ATOM 4844 C C . ILE B 1 202 ? 3.85 6.047 14.336 1 78.25 202 ILE B C 1
ATOM 4846 O O . ILE B 1 202 ? 3.744 7.148 13.789 1 78.25 202 ILE B O 1
ATOM 4850 N N . LYS B 1 203 ? 2.846 5.125 14.562 1 77.44 203 LYS B N 1
ATOM 4851 C CA . LYS B 1 203 ? 1.482 5.516 14.219 1 77.44 203 LYS B CA 1
ATOM 4852 C C . LYS B 1 203 ? 0.896 6.449 15.273 1 77.44 203 LYS B C 1
ATOM 4854 O O . LYS B 1 203 ? 1.033 6.203 16.469 1 77.44 203 LYS B O 1
ATOM 4859 N N . SER B 1 204 ? 0.434 7.598 14.797 1 74.88 204 SER B N 1
ATOM 4860 C CA . SER B 1 204 ? -0.21 8.516 15.727 1 74.88 204 SER B CA 1
ATOM 4861 C C . SER B 1 204 ? -1.723 8.32 15.734 1 74.88 204 SER B C 1
ATOM 4863 O O . SER B 1 204 ? -2.312 7.938 14.727 1 74.88 204 SER B O 1
ATOM 4865 N N . ASN B 1 205 ? -2.273 8.43 16.922 1 78.62 205 ASN B N 1
ATOM 4866 C CA . ASN B 1 205 ? -3.727 8.391 17.047 1 78.62 205 ASN B CA 1
ATOM 4867 C C . ASN B 1 205 ? -4.367 9.688 16.547 1 78.62 205 ASN B C 1
ATOM 4869 O O . ASN B 1 205 ? -3.807 10.766 16.719 1 78.62 205 ASN B O 1
ATOM 4873 N N . ILE B 1 206 ? -5.406 9.562 15.852 1 85.56 206 ILE B N 1
ATOM 4874 C CA . ILE B 1 206 ? -6.055 10.75 15.297 1 85.56 206 ILE B CA 1
ATOM 4875 C C . ILE B 1 206 ? -7.281 11.102 16.141 1 85.56 206 ILE B C 1
ATOM 4877 O O . ILE B 1 206 ? -8.031 10.219 16.562 1 85.56 206 ILE B O 1
ATOM 4881 N N . ASP B 1 207 ? -7.363 12.32 16.469 1 90.88 207 ASP B N 1
ATOM 4882 C CA . ASP B 1 207 ? -8.547 12.828 17.156 1 90.88 207 ASP B CA 1
ATOM 4883 C C . ASP B 1 207 ? -9.586 13.336 16.156 1 90.88 207 ASP B C 1
ATOM 4885 O O . ASP B 1 207 ? -9.234 13.883 15.117 1 90.88 207 ASP B O 1
ATOM 4889 N N . TYR B 1 208 ? -10.852 13.07 16.406 1 95.12 208 TYR B N 1
ATOM 4890 C CA . TYR B 1 208 ? -11.977 13.539 15.617 1 95.12 208 TYR B CA 1
ATOM 4891 C C . TYR B 1 208 ? -13.18 13.836 16.5 1 95.12 208 TYR B C 1
ATOM 4893 O O . TYR B 1 208 ? -13.258 13.359 17.641 1 95.12 208 TYR B O 1
ATOM 4901 N N . LEU B 1 209 ? -14.055 14.641 16.031 1 96.62 209 LEU B N 1
ATOM 4902 C CA . LEU B 1 209 ? -15.289 14.945 16.75 1 96.62 209 LEU B CA 1
ATOM 4903 C C . LEU B 1 209 ? -16.359 13.891 16.484 1 96.62 209 LEU B C 1
ATOM 4905 O O . LEU B 1 209 ? -16.5 13.438 15.344 1 96.62 209 LEU B O 1
ATOM 4909 N N . THR B 1 210 ? -17.047 13.516 17.547 1 94.94 210 THR B N 1
ATOM 4910 C CA . THR B 1 210 ? -18.234 12.711 17.359 1 94.94 210 THR B CA 1
ATOM 4911 C C . THR B 1 210 ? -19.359 13.547 16.75 1 94.94 210 THR B C 1
ATOM 4913 O O . THR B 1 210 ? -19.266 14.773 16.688 1 94.94 210 THR B O 1
ATOM 4916 N N . GLU B 1 211 ? -20.375 12.891 16.297 1 95.31 211 GLU B N 1
ATOM 4917 C CA . GLU B 1 211 ? -21.516 13.609 15.727 1 95.31 211 GLU B CA 1
ATOM 4918 C C . GLU B 1 211 ? -22.125 14.57 16.75 1 95.31 211 GLU B C 1
ATOM 4920 O O . GLU B 1 211 ? -22.469 15.703 16.406 1 95.31 211 GLU B O 1
ATOM 4925 N N . GLU B 1 212 ? -22.203 14.078 17.969 1 95.75 212 GLU B N 1
ATOM 4926 C CA . GLU B 1 212 ? -22.75 14.898 19.047 1 95.75 212 GLU B CA 1
ATOM 4927 C C . GLU B 1 212 ? -21.875 16.125 19.297 1 95.75 212 GLU B C 1
ATOM 4929 O O . GLU B 1 212 ? -22.375 17.234 19.469 1 95.75 212 GLU B O 1
ATOM 4934 N N . GLU B 1 213 ? -20.641 15.93 19.312 1 97.06 213 GLU B N 1
ATOM 4935 C CA . GLU B 1 213 ? -19.703 17.031 19.516 1 97.06 213 GLU B CA 1
ATOM 4936 C C . GLU B 1 213 ? -19.781 18.031 18.375 1 97.06 213 GLU B C 1
ATOM 4938 O O . GLU B 1 213 ? -19.766 19.25 18.594 1 97.06 213 GLU B O 1
ATOM 4943 N N . LEU B 1 214 ? -19.828 17.516 17.156 1 97.62 214 LEU B N 1
ATOM 4944 C CA . LEU B 1 214 ? -19.922 18.375 15.984 1 97.62 214 LEU B CA 1
ATOM 4945 C C . LEU B 1 214 ? -21.172 19.25 16.047 1 97.62 214 LEU B C 1
ATOM 4947 O O . LEU B 1 214 ? -21.125 20.438 15.719 1 97.62 214 LEU B O 1
ATOM 4951 N N . ILE B 1 215 ? -22.266 18.688 16.531 1 96.88 215 ILE B N 1
ATOM 4952 C CA . ILE B 1 215 ? -23.531 19.422 16.656 1 96.88 215 ILE B CA 1
ATOM 4953 C C . ILE B 1 215 ? -23.375 20.562 17.656 1 96.88 215 ILE B C 1
ATOM 4955 O O . ILE B 1 215 ? -23.922 21.656 17.469 1 96.88 215 ILE B O 1
ATOM 4959 N N . LYS B 1 216 ? -22.594 20.328 18.688 1 96.69 216 LYS B N 1
ATOM 4960 C CA . LYS B 1 216 ? -22.328 21.391 19.656 1 96.69 216 LYS B CA 1
ATOM 4961 C C . LYS B 1 216 ? -21.594 22.562 19.016 1 96.69 216 LYS B C 1
ATOM 4963 O O . LYS B 1 216 ? -21.906 23.719 19.281 1 96.69 216 LYS B O 1
ATOM 4968 N N . PHE B 1 217 ? -20.609 22.266 18.172 1 97.75 217 PHE B N 1
ATOM 4969 C CA . PHE B 1 217 ? -19.875 23.312 17.469 1 97.75 217 PHE B CA 1
ATOM 4970 C C . PHE B 1 217 ? -20.797 24.094 16.547 1 97.75 217 PHE B C 1
ATOM 4972 O O . PHE B 1 217 ? -20.734 25.328 16.484 1 97.75 217 PHE B O 1
ATOM 4979 N N . ILE B 1 218 ? -21.672 23.359 15.867 1 97.25 218 ILE B N 1
ATOM 4980 C CA . ILE B 1 218 ? -22.594 23.984 14.922 1 97.25 218 ILE B CA 1
ATOM 4981 C C . ILE B 1 218 ? -23.562 24.906 15.68 1 97.25 218 ILE B C 1
ATOM 4983 O O . ILE B 1 218 ? -23.781 26.031 15.258 1 97.25 218 ILE B O 1
ATOM 4987 N N . SER B 1 219 ? -24.078 24.391 16.781 1 96.19 219 SER B N 1
ATOM 4988 C CA . SER B 1 219 ? -25 25.188 17.578 1 96.19 219 SER B CA 1
ATOM 4989 C C . SER B 1 219 ? -24.344 26.453 18.109 1 96.19 219 SER B C 1
ATOM 4991 O O . SER B 1 219 ? -24.938 27.516 18.094 1 96.19 219 SER B O 1
ATOM 4993 N N . LEU B 1 220 ? -23.141 26.312 18.531 1 96.44 220 LEU B N 1
ATOM 4994 C CA . LEU B 1 220 ? -22.406 27.469 19.031 1 96.44 220 LEU B CA 1
ATOM 4995 C C . LEU B 1 220 ? -22.219 28.516 17.922 1 96.44 220 LEU B C 1
ATOM 4997 O O . LEU B 1 220 ? -22.312 29.719 18.188 1 96.44 220 LEU B O 1
ATOM 5001 N N . TYR B 1 221 ? -21.969 28.078 16.766 1 95.94 221 TYR B N 1
ATOM 5002 C CA . TYR B 1 221 ? -21.75 28.953 15.633 1 95.94 221 TYR B CA 1
ATOM 5003 C C . TYR B 1 221 ? -23 29.781 15.336 1 95.94 221 TYR B C 1
ATOM 5005 O O . TYR B 1 221 ? -22.906 30.984 15.094 1 95.94 221 TYR B O 1
ATOM 5013 N N . TYR B 1 222 ? -24.109 29.203 15.367 1 93.69 222 TYR B N 1
ATOM 5014 C CA . TYR B 1 222 ? -25.344 29.875 14.969 1 93.69 222 TYR B CA 1
ATOM 5015 C C . TYR B 1 222 ? -25.953 30.641 16.141 1 93.69 222 TYR B C 1
ATOM 5017 O O . TYR B 1 222 ? -26.828 31.484 15.945 1 93.69 222 TYR B O 1
ATOM 5025 N N . ASP B 1 223 ? -25.469 30.312 17.328 1 93.31 223 ASP B N 1
ATOM 5026 C CA . ASP B 1 223 ? -25.875 31.109 18.484 1 93.31 223 ASP B CA 1
ATOM 5027 C C . ASP B 1 223 ? -25.281 32.5 18.438 1 93.31 223 ASP B C 1
ATOM 5029 O O . ASP B 1 223 ? -25.828 33.438 19.016 1 93.31 223 ASP B O 1
ATOM 5033 N N . ARG B 1 224 ? -24.203 32.656 17.781 1 91.5 224 ARG B N 1
ATOM 5034 C CA . ARG B 1 224 ? -23.516 33.938 17.562 1 91.5 224 ARG B CA 1
ATOM 5035 C C . ARG B 1 224 ? -23.234 34.625 18.891 1 91.5 224 ARG B C 1
ATOM 5037 O O . ARG B 1 224 ? -23.5 35.812 19.047 1 91.5 224 ARG B O 1
ATOM 5044 N N . ARG B 1 225 ? -22.719 33.938 19.875 1 92.56 225 ARG B N 1
ATOM 5045 C CA . ARG B 1 225 ? -22.438 34.5 21.188 1 92.56 225 ARG B CA 1
ATOM 5046 C C . ARG B 1 225 ? -20.938 34.688 21.406 1 92.56 225 ARG B C 1
ATOM 5048 O O . ARG B 1 225 ? -20.531 35.281 22.391 1 92.56 225 ARG B O 1
ATOM 5055 N N . LEU B 1 226 ? -20.125 34.312 20.391 1 94.88 226 LEU B N 1
ATOM 5056 C CA . LEU B 1 226 ? -18.672 34.375 20.531 1 94.88 226 LEU B CA 1
ATOM 5057 C C . LEU B 1 226 ? -18.156 35.719 19.969 1 94.88 226 LEU B C 1
ATOM 5059 O O . LEU B 1 226 ? -18.812 36.344 19.125 1 94.88 226 LEU B O 1
ATOM 5063 N N . PRO B 1 227 ? -17 36.125 20.484 1 95.06 227 PRO B N 1
ATOM 5064 C CA . PRO B 1 227 ? -16.344 37.25 19.844 1 95.06 227 PRO B CA 1
ATOM 5065 C C . PRO B 1 227 ? -16.094 37.031 18.359 1 95.06 227 PRO B C 1
ATOM 5067 O O . PRO B 1 227 ? -15.922 35.875 17.922 1 95.06 227 PRO B O 1
ATOM 5070 N N . GLU B 1 228 ? -16.047 38.094 17.625 1 92.31 228 GLU B N 1
ATOM 5071 C CA . GLU B 1 228 ? -15.945 38.062 16.172 1 92.31 228 GLU B CA 1
ATOM 5072 C C . GLU B 1 228 ? -14.773 37.188 15.734 1 92.31 228 GLU B C 1
ATOM 5074 O O . GLU B 1 228 ? -14.898 36.406 14.789 1 92.31 228 GLU B O 1
ATOM 5079 N N . ARG B 1 229 ? -13.68 37.312 16.422 1 92.31 229 ARG B N 1
ATOM 5080 C CA . ARG B 1 229 ? -12.484 36.562 16.062 1 92.31 229 ARG B CA 1
ATOM 5081 C C . ARG B 1 229 ? -12.727 35.062 16.188 1 92.31 229 ARG B C 1
ATOM 5083 O O . ARG B 1 229 ? -12.344 34.281 15.297 1 92.31 229 ARG B O 1
ATOM 5090 N N . LEU B 1 230 ? -13.352 34.656 17.203 1 96 230 LEU B N 1
ATOM 5091 C CA . LEU B 1 230 ? -13.625 33.25 17.453 1 96 230 LEU B CA 1
ATOM 5092 C C . LEU B 1 230 ? -14.711 32.719 16.516 1 96 230 LEU B C 1
ATOM 5094 O O . LEU B 1 230 ? -14.672 31.578 16.094 1 96 230 LEU B O 1
ATOM 5098 N N . GLU B 1 231 ? -15.633 33.625 16.156 1 95.38 231 GLU B N 1
ATOM 5099 C CA . GLU B 1 231 ? -16.703 33.25 15.242 1 95.38 231 GLU B CA 1
ATOM 5100 C C . GLU B 1 231 ? -16.141 32.938 13.852 1 95.38 231 GLU B C 1
ATOM 5102 O O . GLU B 1 231 ? -16.562 31.984 13.211 1 95.38 231 GLU B O 1
ATOM 5107 N N . ARG B 1 232 ? -15.258 33.781 13.469 1 94.62 232 ARG B N 1
ATOM 5108 C CA . ARG B 1 232 ? -14.617 33.562 12.172 1 94.62 232 ARG B CA 1
ATOM 5109 C C . ARG B 1 232 ? -13.859 32.25 12.148 1 94.62 232 ARG B C 1
ATOM 5111 O O . ARG B 1 232 ? -13.961 31.469 11.18 1 94.62 232 ARG B O 1
ATOM 5118 N N . THR B 1 233 ? -13.133 31.984 13.211 1 97.25 233 THR B N 1
ATOM 5119 C CA . THR B 1 233 ? -12.352 30.75 13.32 1 97.25 233 THR B CA 1
ATOM 5120 C C . THR B 1 233 ? -13.273 29.531 13.375 1 97.25 233 THR B C 1
ATOM 5122 O O . THR B 1 233 ? -12.984 28.516 12.758 1 97.25 233 THR B O 1
ATOM 5125 N N . LEU B 1 234 ? -14.352 29.703 14.102 1 97.44 234 LEU B N 1
ATOM 5126 C CA . LEU B 1 234 ? -15.312 28.609 14.211 1 97.44 234 LEU B CA 1
ATOM 5127 C C . LEU B 1 234 ? -15.93 28.281 12.852 1 97.44 234 LEU B C 1
ATOM 5129 O O . LEU B 1 234 ? -16.062 27.109 12.484 1 97.44 234 LEU B O 1
ATOM 5133 N N . GLY B 1 235 ? -16.297 29.312 12.141 1 96.25 235 GLY B N 1
ATOM 5134 C CA . GLY B 1 235 ? -16.797 29.109 10.797 1 96.25 235 GLY B CA 1
ATOM 5135 C C . GLY B 1 235 ? -15.812 28.391 9.891 1 96.25 235 GLY B C 1
ATOM 5136 O O . GLY B 1 235 ? -16.188 27.5 9.125 1 96.25 235 GLY B O 1
ATOM 5137 N N . PHE B 1 236 ? -14.57 28.781 10.023 1 97.62 236 PHE B N 1
ATOM 5138 C CA . PHE B 1 236 ? -13.484 28.188 9.258 1 97.62 236 PHE B CA 1
ATOM 5139 C C . PHE B 1 236 ? -13.32 26.719 9.609 1 97.62 236 PHE B C 1
ATOM 5141 O O . PHE B 1 236 ? -13.188 25.875 8.727 1 97.62 236 PHE B O 1
ATOM 5148 N N . PHE B 1 237 ? -13.398 26.422 10.891 1 98.25 237 PHE B N 1
ATOM 5149 C CA . PHE B 1 237 ? -13.25 25.062 11.383 1 98.25 237 PHE B CA 1
ATOM 5150 C C . PHE B 1 237 ? -14.398 24.188 10.898 1 98.25 237 PHE B C 1
ATOM 5152 O O . PHE B 1 237 ? -14.18 23.078 10.414 1 98.25 237 PHE B O 1
ATOM 5159 N N . LEU B 1 238 ? -15.57 24.688 10.977 1 98.06 238 LEU B N 1
ATOM 5160 C CA . LEU B 1 238 ? -16.75 23.938 10.523 1 98.06 238 LEU B CA 1
ATOM 5161 C C . LEU B 1 238 ? -16.688 23.703 9.016 1 98.06 238 LEU B C 1
ATOM 5163 O O . LEU B 1 238 ? -17.062 22.625 8.539 1 98.06 238 LEU B O 1
ATOM 5167 N N . PHE B 1 239 ? -16.25 24.719 8.32 1 97.62 239 PHE B N 1
ATOM 5168 C CA . PHE B 1 239 ? -16.062 24.547 6.887 1 97.62 239 PHE B CA 1
ATOM 5169 C C . PHE B 1 239 ? -15.156 23.359 6.594 1 97.62 239 PHE B C 1
ATOM 5171 O O . PHE B 1 239 ? -15.477 22.531 5.73 1 97.62 239 PHE B O 1
ATOM 5178 N N . MET B 1 240 ? -14.125 23.156 7.336 1 98 240 MET B N 1
ATOM 5179 C CA . MET B 1 240 ? -13.203 22.047 7.152 1 98 240 MET B CA 1
ATOM 5180 C C . MET B 1 240 ? -13.859 20.734 7.539 1 98 240 MET B C 1
ATOM 5182 O O . MET B 1 240 ? -13.617 19.703 6.898 1 98 240 MET B O 1
ATOM 5186 N N . CYS B 1 241 ? -14.711 20.766 8.516 1 98.06 241 CYS B N 1
ATOM 5187 C CA . CYS B 1 241 ? -15.414 19.562 8.961 1 98.06 241 CYS B CA 1
ATOM 5188 C C . CYS B 1 241 ? -16.359 19.047 7.883 1 98.06 241 CYS B C 1
ATOM 5190 O O . CYS B 1 241 ? -16.75 17.891 7.906 1 98.06 241 CYS B O 1
ATOM 5192 N N . PHE B 1 242 ? -16.688 19.953 6.934 1 97.94 242 PHE B N 1
ATOM 5193 C CA . PHE B 1 242 ? -17.703 19.547 5.965 1 97.94 242 PHE B CA 1
ATOM 5194 C C . PHE B 1 242 ? -17.109 19.484 4.559 1 97.94 242 PHE B C 1
ATOM 5196 O O . PHE B 1 242 ? -17.812 19.141 3.604 1 97.94 242 PHE B O 1
ATOM 5203 N N . THR B 1 243 ? -15.836 19.797 4.363 1 96.94 243 THR B N 1
ATOM 5204 C CA . THR B 1 243 ? -15.242 19.797 3.029 1 96.94 243 THR B CA 1
ATOM 5205 C C . THR B 1 243 ? -13.969 18.953 3.006 1 96.94 243 THR B C 1
ATOM 5207 O O . THR B 1 243 ? -13.422 18.672 1.938 1 96.94 243 THR B O 1
ATOM 5210 N N . SER B 1 244 ? -13.391 18.5 4.105 1 96.06 244 SER B N 1
ATOM 5211 C CA . SER B 1 244 ? -12.258 17.594 4.277 1 96.06 244 SER B CA 1
ATOM 5212 C C . SER B 1 244 ? -10.938 18.297 3.982 1 96.06 244 SER B C 1
ATOM 5214 O O . SER B 1 244 ? -9.883 17.672 3.971 1 96.06 244 SER B O 1
ATOM 5216 N N . LEU B 1 245 ? -10.938 19.609 3.744 1 97.25 245 LEU B N 1
ATOM 5217 C CA . LEU B 1 245 ? -9.727 20.297 3.301 1 97.25 245 LEU B CA 1
ATOM 5218 C C . LEU B 1 245 ? -8.719 20.422 4.438 1 97.25 245 LEU B C 1
ATOM 5220 O O . LEU B 1 245 ? -9.102 20.578 5.598 1 97.25 245 LEU B O 1
ATOM 5224 N N . HIS B 1 246 ? -7.469 20.328 4.086 1 95.56 246 HIS B N 1
ATOM 5225 C CA . HIS B 1 246 ? -6.41 20.734 5.008 1 95.56 246 HIS B CA 1
ATOM 5226 C C . HIS B 1 246 ? -6.441 22.234 5.258 1 95.56 246 HIS B C 1
ATOM 5228 O O . HIS B 1 246 ? -6.938 23 4.43 1 95.56 246 HIS B O 1
ATOM 5234 N N . ILE B 1 247 ? -5.879 22.656 6.348 1 96.38 247 ILE B N 1
ATOM 5235 C CA . ILE B 1 247 ? -5.922 24.062 6.75 1 96.38 247 ILE B CA 1
ATOM 5236 C C . ILE B 1 247 ? -5.289 24.922 5.66 1 96.38 247 ILE B C 1
ATOM 5238 O O . ILE B 1 247 ? -5.805 26 5.336 1 96.38 247 ILE B O 1
ATOM 5242 N N . SER B 1 248 ? -4.203 24.453 5.07 1 93.25 248 SER B N 1
ATOM 5243 C CA . SER B 1 248 ? -3.508 25.234 4.055 1 93.25 248 SER B CA 1
ATOM 5244 C C . SER B 1 248 ? -4.355 25.391 2.801 1 93.25 248 SER B C 1
ATOM 5246 O O . SER B 1 248 ? -4.375 26.469 2.191 1 93.25 248 SER B O 1
ATOM 5248 N N . ASP B 1 249 ? -5.102 24.406 2.426 1 95.38 249 ASP B N 1
ATOM 5249 C CA . ASP B 1 249 ? -5.969 24.469 1.253 1 95.38 249 ASP B CA 1
ATOM 5250 C C . ASP B 1 249 ? -7.227 25.281 1.542 1 95.38 249 ASP B C 1
ATOM 5252 O O . ASP B 1 249 ? -7.645 26.094 0.718 1 95.38 249 ASP B O 1
ATOM 5256 N N . ALA B 1 250 ? -7.766 25.078 2.701 1 96.81 250 ALA B N 1
ATOM 5257 C CA . ALA B 1 250 ? -8.992 25.766 3.082 1 96.81 250 ALA B CA 1
ATOM 5258 C C . ALA B 1 250 ? -8.797 27.281 3.094 1 96.81 250 ALA B C 1
ATOM 5260 O O . ALA B 1 250 ? -9.664 28.031 2.641 1 96.81 250 ALA B O 1
ATOM 5261 N N . ARG B 1 251 ? -7.664 27.672 3.609 1 94.5 251 ARG B N 1
ATOM 5262 C CA . ARG B 1 251 ? -7.379 29.109 3.732 1 94.5 251 ARG B CA 1
ATOM 5263 C C . ARG B 1 251 ? -7.324 29.766 2.363 1 94.5 251 ARG B C 1
ATOM 5265 O O . ARG B 1 251 ? -7.574 30.969 2.24 1 94.5 251 ARG B O 1
ATOM 5272 N N . HIS B 1 252 ? -7.102 29.031 1.315 1 94.31 252 HIS B N 1
ATOM 5273 C CA . HIS B 1 252 ? -6.855 29.609 0.004 1 94.31 252 HIS B CA 1
ATOM 5274 C C . HIS B 1 252 ? -8.031 29.375 -0.938 1 94.31 252 HIS B C 1
ATOM 5276 O O . HIS B 1 252 ? -7.934 29.625 -2.139 1 94.31 252 HIS B O 1
ATOM 5282 N N . VAL B 1 253 ? -9.086 28.906 -0.407 1 96.31 253 VAL B N 1
ATOM 5283 C CA . VAL B 1 253 ? -10.266 28.656 -1.237 1 96.31 253 VAL B CA 1
ATOM 5284 C C . VAL B 1 253 ? -10.82 29.984 -1.746 1 96.31 253 VAL B C 1
ATOM 5286 O O . VAL B 1 253 ? -10.945 30.953 -0.982 1 96.31 253 VAL B O 1
ATOM 5289 N N . CYS B 1 254 ? -11.125 30.047 -3.016 1 96.38 254 CYS B N 1
ATOM 5290 C CA . CYS B 1 254 ? -11.734 31.219 -3.652 1 96.38 254 CYS B CA 1
ATOM 5291 C C . CYS B 1 254 ? -13.156 30.906 -4.105 1 96.38 254 CYS B C 1
ATOM 5293 O O . CYS B 1 254 ? -13.477 29.75 -4.418 1 96.38 254 CYS B O 1
ATOM 5295 N N . LEU B 1 255 ? -13.906 31.984 -4.152 1 95.81 255 LEU B N 1
ATOM 5296 C CA . LEU B 1 255 ? -15.305 31.844 -4.539 1 95.81 255 LEU B CA 1
ATOM 5297 C C . LEU B 1 255 ? -15.414 31.312 -5.965 1 95.81 255 LEU B C 1
ATOM 5299 O O . LEU B 1 255 ? -16.344 30.562 -6.281 1 95.81 255 LEU B O 1
ATOM 5303 N N . GLU B 1 256 ? -14.461 31.547 -6.754 1 95.12 256 GLU B N 1
ATOM 5304 C CA . GLU B 1 256 ? -14.461 31.125 -8.148 1 95.12 256 GLU B CA 1
ATOM 5305 C C . GLU B 1 256 ? -14.312 29.609 -8.273 1 95.12 256 GLU B C 1
ATOM 5307 O O . GLU B 1 256 ? -14.609 29.031 -9.32 1 95.12 256 GLU B O 1
ATOM 5312 N N . GLN B 1 257 ? -13.844 29 -7.234 1 96.06 257 GLN B N 1
ATOM 5313 C CA . GLN B 1 257 ? -13.602 27.562 -7.254 1 96.06 257 GLN B CA 1
ATOM 5314 C C . GLN B 1 257 ? -14.891 26.781 -6.996 1 96.06 257 GLN B C 1
ATOM 5316 O O . GLN B 1 257 ? -14.922 25.562 -7.133 1 96.06 257 GLN B O 1
ATOM 5321 N N . ILE B 1 258 ? -15.859 27.5 -6.605 1 95.69 258 ILE B N 1
ATOM 5322 C CA . ILE B 1 258 ? -17.141 26.875 -6.285 1 95.69 258 ILE B CA 1
ATOM 5323 C C . ILE B 1 258 ? -18.109 27.062 -7.453 1 95.69 258 ILE B C 1
ATOM 5325 O O . ILE B 1 258 ? -18.516 28.188 -7.754 1 95.69 258 ILE B O 1
ATOM 5329 N N . ASN B 1 259 ? -18.438 25.922 -8.125 1 93.69 259 ASN B N 1
ATOM 5330 C CA . ASN B 1 259 ? -19.344 25.938 -9.266 1 93.69 259 ASN B CA 1
ATOM 5331 C C . ASN B 1 259 ? -20.359 24.797 -9.203 1 93.69 259 ASN B C 1
ATOM 5333 O O . ASN B 1 259 ? -19.984 23.641 -9.008 1 93.69 259 ASN B O 1
ATOM 5337 N N . ASN B 1 260 ? -21.641 25.078 -9.336 1 92.88 260 ASN B N 1
ATOM 5338 C CA . ASN B 1 260 ? -22.719 24.094 -9.398 1 92.88 260 ASN B CA 1
ATOM 5339 C C . ASN B 1 260 ? -22.688 23.156 -8.188 1 92.88 260 ASN B C 1
ATOM 5341 O O . ASN B 1 260 ? -22.812 21.938 -8.328 1 92.88 260 ASN B O 1
ATOM 5345 N N . GLY B 1 261 ? -22.344 23.719 -7.062 1 93.31 261 GLY B N 1
ATOM 5346 C CA . GLY B 1 261 ? -22.406 22.969 -5.816 1 93.31 261 GLY B CA 1
ATOM 5347 C C . GLY B 1 261 ? -21.172 22.109 -5.586 1 93.31 261 GLY B C 1
ATOM 5348 O O . GLY B 1 261 ? -21.172 21.25 -4.703 1 93.31 261 GLY B O 1
ATOM 5349 N N . ILE B 1 262 ? -20.172 22.344 -6.426 1 95.75 262 ILE B N 1
ATOM 5350 C CA . ILE B 1 262 ? -18.953 21.562 -6.309 1 95.75 262 ILE B CA 1
ATOM 5351 C C . ILE B 1 262 ? -17.75 22.484 -6.082 1 95.75 262 ILE B C 1
ATOM 5353 O O . ILE B 1 262 ? -17.578 23.469 -6.793 1 95.75 262 ILE B O 1
ATOM 5357 N N . LEU B 1 263 ? -17 22.234 -5.059 1 96.81 263 LEU B N 1
ATOM 5358 C CA . LEU B 1 263 ? -15.727 22.906 -4.832 1 96.81 263 LEU B CA 1
ATOM 5359 C C . LEU B 1 263 ? -14.594 22.156 -5.52 1 96.81 263 LEU B C 1
ATOM 5361 O O . LEU B 1 263 ? -14.375 20.969 -5.246 1 96.81 263 LEU B O 1
ATOM 5365 N N . THR B 1 264 ? -13.945 22.797 -6.449 1 95.88 264 THR B N 1
ATOM 5366 C CA . THR B 1 264 ? -12.812 22.203 -7.156 1 95.88 264 THR B CA 1
ATOM 5367 C C . THR B 1 264 ? -11.516 22.906 -6.785 1 95.88 264 THR B C 1
ATOM 5369 O O . THR B 1 264 ? -11.391 24.125 -6.945 1 95.88 264 THR B O 1
ATOM 5372 N N . TYR B 1 265 ? -10.594 22.109 -6.27 1 93.44 265 TYR B N 1
ATOM 5373 C CA . TYR B 1 265 ? -9.336 22.734 -5.875 1 93.44 265 TYR B CA 1
ATOM 5374 C C . TYR B 1 265 ? -8.156 21.797 -6.133 1 93.44 265 TYR B C 1
ATOM 5376 O O . TYR B 1 265 ? -8.344 20.641 -6.523 1 93.44 265 TYR B O 1
ATOM 5384 N N . TYR B 1 266 ? -6.977 22.375 -6.035 1 90.81 266 TYR B N 1
ATOM 5385 C CA . TYR B 1 266 ? -5.723 21.625 -6.141 1 90.81 266 TYR B CA 1
ATOM 5386 C C . TYR B 1 266 ? -4.934 21.703 -4.84 1 90.81 266 TYR B C 1
ATOM 5388 O O . TYR B 1 266 ? -4.82 22.781 -4.238 1 90.81 266 TYR B O 1
ATOM 5396 N N . ARG B 1 267 ? -4.461 20.578 -4.492 1 88.94 267 ARG B N 1
ATOM 5397 C CA . ARG B 1 267 ? -3.672 20.578 -3.266 1 88.94 267 ARG B CA 1
ATOM 5398 C C . ARG B 1 267 ? -2.441 21.469 -3.4 1 88.94 267 ARG B C 1
ATOM 5400 O O . ARG B 1 267 ? -1.661 21.312 -4.344 1 88.94 267 ARG B O 1
ATOM 5407 N N . ILE B 1 268 ? -2.273 22.312 -2.467 1 80.62 268 ILE B N 1
ATOM 5408 C CA . ILE B 1 268 ? -1.178 23.281 -2.496 1 80.62 268 ILE B CA 1
ATOM 5409 C C . ILE B 1 268 ? 0.155 22.547 -2.348 1 80.62 268 ILE B C 1
ATOM 5411 O O . ILE B 1 268 ? 1.146 22.922 -2.98 1 80.62 268 ILE B O 1
ATOM 5415 N N . LYS B 1 269 ? 0.165 21.531 -1.552 1 78 269 LYS B N 1
ATOM 5416 C CA . LYS B 1 269 ? 1.398 20.797 -1.314 1 78 269 LYS B CA 1
ATOM 5417 C C . LYS B 1 269 ? 1.906 20.141 -2.6 1 78 269 LYS B C 1
ATOM 5419 O O . LYS B 1 269 ? 3.113 19.953 -2.77 1 78 269 LYS B O 1
ATOM 5424 N N . ASN B 1 270 ? 1.037 19.797 -3.494 1 69.75 270 ASN B N 1
ATOM 5425 C CA . ASN B 1 270 ? 1.404 19.078 -4.711 1 69.75 270 ASN B CA 1
ATOM 5426 C C . ASN B 1 270 ? 1.488 20.016 -5.91 1 69.75 270 ASN B C 1
ATOM 5428 O O . ASN B 1 270 ? 1.456 19.562 -7.059 1 69.75 270 ASN B O 1
ATOM 5432 N N . ARG B 1 271 ? 1.595 21.281 -5.703 1 69.62 271 ARG B N 1
ATOM 5433 C CA . ARG B 1 271 ? 1.517 22.297 -6.758 1 69.62 271 ARG B CA 1
ATOM 5434 C C . ARG B 1 271 ? 2.66 22.125 -7.754 1 69.62 271 ARG B C 1
ATOM 5436 O O . ARG B 1 271 ? 2.52 22.469 -8.93 1 69.62 271 ARG B O 1
ATOM 5443 N N . ASN B 1 272 ? 3.635 21.562 -7.242 1 67.12 272 ASN B N 1
ATOM 5444 C CA . ASN B 1 272 ? 4.801 21.438 -8.109 1 67.12 272 ASN B CA 1
ATOM 5445 C C . ASN B 1 272 ? 4.82 20.109 -8.844 1 67.12 272 ASN B C 1
ATOM 5447 O O . ASN B 1 272 ? 5.703 19.859 -9.664 1 67.12 272 ASN B O 1
ATOM 5451 N N . CYS B 1 273 ? 3.859 19.344 -8.398 1 65.75 273 CYS B N 1
ATOM 5452 C CA . CYS B 1 273 ? 3.746 18.047 -9.047 1 65.75 273 CYS B CA 1
ATOM 5453 C C . CYS B 1 273 ? 2.416 17.922 -9.789 1 65.75 273 CYS B C 1
ATOM 5455 O O . CYS B 1 273 ? 1.536 18.766 -9.633 1 65.75 273 CYS B O 1
ATOM 5457 N N . LYS B 1 274 ? 2.422 17.406 -11.102 1 67.5 274 LYS B N 1
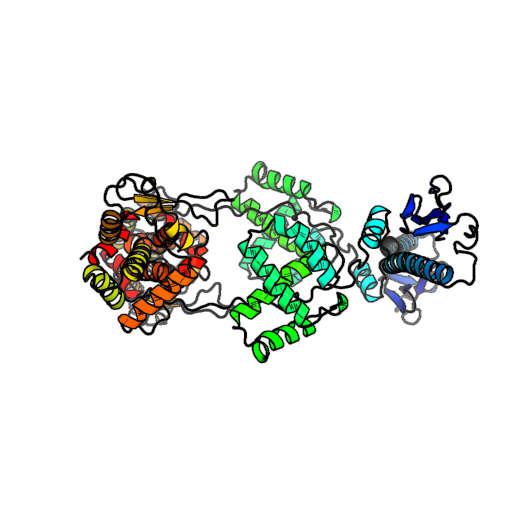ATOM 5458 C CA . LYS B 1 274 ? 1.21 17.172 -11.891 1 67.5 274 LYS B CA 1
ATOM 5459 C C . LYS B 1 274 ? -0.01 17.031 -10.984 1 67.5 274 LYS B C 1
ATOM 5461 O O . LYS B 1 274 ? -0.441 15.914 -10.688 1 67.5 274 LYS B O 1
ATOM 5466 N N . PRO B 1 275 ? -0.496 18.219 -10.453 1 76.38 275 PRO B N 1
ATOM 5467 C CA . PRO B 1 275 ? -1.613 18.172 -9.508 1 76.38 275 PRO B CA 1
ATOM 5468 C C . PRO B 1 275 ? -2.91 17.688 -10.148 1 76.38 275 PRO B C 1
ATOM 5470 O O . PRO B 1 275 ? -3.145 17.938 -11.336 1 76.38 275 PRO B O 1
ATOM 5473 N N . GLU B 1 276 ? -3.584 16.828 -9.469 1 84.44 276 GLU B N 1
ATOM 5474 C CA . GLU B 1 276 ? -4.926 16.406 -9.867 1 84.44 276 GLU B CA 1
ATOM 5475 C C . GLU B 1 276 ? -5.992 17.203 -9.125 1 84.44 276 GLU B C 1
ATOM 5477 O O . GLU B 1 276 ? -5.859 17.469 -7.926 1 84.44 276 GLU B O 1
ATOM 5482 N N . ALA B 1 277 ? -6.98 17.578 -9.891 1 90.62 277 ALA B N 1
ATOM 5483 C CA . ALA B 1 277 ? -8.07 18.359 -9.289 1 90.62 277 ALA B CA 1
ATOM 5484 C C . ALA B 1 277 ? -8.883 17.484 -8.328 1 90.62 277 ALA B C 1
ATOM 5486 O O . ALA B 1 277 ? -9.188 16.328 -8.625 1 90.62 277 ALA B O 1
ATOM 5487 N N . ILE B 1 278 ? -9.133 18.062 -7.191 1 93.06 278 ILE B N 1
ATOM 5488 C CA . ILE B 1 278 ? -10.008 17.406 -6.219 1 93.06 278 ILE B CA 1
ATOM 5489 C C . ILE B 1 278 ? -11.375 18.094 -6.223 1 93.06 278 ILE B C 1
ATOM 5491 O O . ILE B 1 278 ? -11.469 19.312 -6.109 1 93.06 278 ILE B O 1
ATOM 5495 N N . LYS B 1 279 ? -12.391 17.281 -6.41 1 93.88 279 LYS B N 1
ATOM 5496 C CA . LYS B 1 279 ? -13.758 17.797 -6.469 1 93.88 279 LYS B CA 1
ATOM 5497 C C . LYS B 1 279 ? -14.562 17.375 -5.242 1 93.88 279 LYS B C 1
ATOM 5499 O O . LYS B 1 279 ? -14.703 16.188 -4.969 1 93.88 279 LYS B O 1
ATOM 5504 N N . ILE B 1 280 ? -15.078 18.375 -4.555 1 96.12 280 ILE B N 1
ATOM 5505 C CA . ILE B 1 280 ? -15.852 18.109 -3.346 1 96.12 280 ILE B CA 1
ATOM 5506 C C . ILE B 1 280 ? -17.281 18.625 -3.529 1 96.12 280 ILE B C 1
ATOM 5508 O O . ILE B 1 280 ? -17.516 19.828 -3.549 1 96.12 280 ILE B O 1
ATOM 5512 N N . PRO B 1 281 ? -18.219 17.672 -3.695 1 95.81 281 PRO B N 1
ATOM 5513 C CA . PRO B 1 281 ? -19.609 18.125 -3.648 1 95.81 281 PRO B CA 1
ATOM 5514 C C . PRO B 1 281 ? -19.969 18.75 -2.303 1 95.81 281 PRO B C 1
ATOM 5516 O O . PRO B 1 281 ? -19.688 18.156 -1.252 1 95.81 281 PRO B O 1
ATOM 5519 N N . LEU B 1 282 ? -20.594 19.875 -2.389 1 96.44 282 LEU B N 1
ATOM 5520 C CA . LEU B 1 282 ? -20.891 20.609 -1.162 1 96.44 282 LEU B CA 1
ATOM 5521 C C . LEU B 1 282 ? -22.188 20.109 -0.532 1 96.44 282 LEU B C 1
ATOM 5523 O O . LEU B 1 282 ? -23.219 20.016 -1.207 1 96.44 282 LEU B O 1
ATOM 5527 N N . SER B 1 283 ? -22.062 19.734 0.712 1 95.75 283 SER B N 1
ATOM 5528 C CA . SER B 1 283 ? -23.25 19.391 1.497 1 95.75 283 SER B CA 1
ATOM 5529 C C . SER B 1 283 ? -24.031 20.656 1.883 1 95.75 283 SER B C 1
ATOM 5531 O O . SER B 1 283 ? -23.547 21.766 1.705 1 95.75 283 SER B O 1
ATOM 5533 N N . ILE B 1 284 ? -25.172 20.469 2.494 1 95.38 284 ILE B N 1
ATOM 5534 C CA . ILE B 1 284 ? -26.047 21.578 2.84 1 95.38 284 ILE B CA 1
ATOM 5535 C C . ILE B 1 284 ? -25.375 22.469 3.895 1 95.38 284 ILE B C 1
ATOM 5537 O O . ILE B 1 284 ? -25.297 23.688 3.734 1 95.38 284 ILE B O 1
ATOM 5541 N N . PRO B 1 285 ? -24.797 21.859 4.922 1 96.19 285 PRO B N 1
ATOM 5542 C CA . PRO B 1 285 ? -24.156 22.703 5.918 1 96.19 285 PRO B CA 1
ATOM 5543 C C . PRO B 1 285 ? -22.953 23.469 5.355 1 96.19 285 PRO B C 1
ATOM 5545 O O . PRO B 1 285 ? -22.703 24.609 5.738 1 96.19 285 PRO B O 1
ATOM 5548 N N . ALA B 1 286 ? -22.172 22.828 4.484 1 96.25 286 ALA B N 1
ATOM 5549 C CA . ALA B 1 286 ? -21.047 23.5 3.848 1 96.25 286 ALA B CA 1
ATOM 5550 C C . ALA B 1 286 ? -21.531 24.688 3 1 96.25 286 ALA B C 1
ATOM 5552 O O . ALA B 1 286 ? -20.938 25.766 3.047 1 96.25 286 ALA B O 1
ATOM 5553 N N . PHE B 1 287 ? -22.562 24.469 2.311 1 94.69 287 PHE B N 1
ATOM 5554 C CA . PHE B 1 287 ? -23.125 25.516 1.46 1 94.69 287 PHE B CA 1
ATOM 5555 C C . PHE B 1 287 ? -23.609 26.688 2.295 1 94.69 287 PHE B C 1
ATOM 5557 O O . PHE B 1 287 ? -23.391 27.844 1.927 1 94.69 287 PHE B O 1
ATOM 5564 N N . LYS B 1 288 ? -24.25 26.422 3.371 1 94.81 288 LYS B N 1
ATOM 5565 C CA . LYS B 1 288 ? -24.75 27.484 4.254 1 94.81 288 LYS B CA 1
ATOM 5566 C C . LYS B 1 288 ? -23.609 28.328 4.809 1 94.81 288 LYS B C 1
ATOM 5568 O O . LYS B 1 288 ? -23.703 29.547 4.871 1 94.81 288 LYS B O 1
ATOM 5573 N N . ILE B 1 289 ? -22.547 27.672 5.176 1 94.31 289 ILE B N 1
ATOM 5574 C CA . ILE B 1 289 ? -21.391 28.375 5.695 1 94.31 289 ILE B CA 1
ATOM 5575 C C . ILE B 1 289 ? -20.781 29.266 4.605 1 94.31 289 ILE B C 1
ATOM 5577 O O . ILE B 1 289 ? -20.469 30.422 4.852 1 94.31 289 ILE B O 1
ATOM 5581 N N . ILE B 1 290 ? -20.688 28.75 3.404 1 95.5 290 ILE B N 1
ATOM 5582 C CA . ILE B 1 290 ? -20.125 29.484 2.275 1 95.5 290 ILE B CA 1
ATOM 5583 C C . ILE B 1 290 ? -21 30.703 1.957 1 95.5 290 ILE B C 1
ATOM 5585 O O . ILE B 1 290 ? -20.484 31.797 1.731 1 95.5 290 ILE B O 1
ATOM 5589 N N . GLU B 1 291 ? -22.281 30.5 1.973 1 93.38 291 GLU B N 1
ATOM 5590 C CA . GLU B 1 291 ? -23.219 31.578 1.678 1 93.38 291 GLU B CA 1
ATOM 5591 C C . GLU B 1 291 ? -23.094 32.719 2.686 1 93.38 291 GLU B C 1
ATOM 5593 O O . GLU B 1 291 ? -23.125 33.875 2.311 1 93.38 291 GLU B O 1
ATOM 5598 N N . GLU B 1 292 ? -22.906 32.375 3.848 1 91.56 292 GLU B N 1
ATOM 5599 C CA . GLU B 1 292 ? -22.766 33.375 4.898 1 91.56 292 GLU B CA 1
ATOM 5600 C C . GLU B 1 292 ? -21.453 34.156 4.746 1 91.56 292 GLU B C 1
ATOM 5602 O O . GLU B 1 292 ? -21.422 35.344 4.957 1 91.56 292 GLU B O 1
ATOM 5607 N N . LEU B 1 293 ? -20.438 33.438 4.387 1 90.69 293 LEU B N 1
ATOM 5608 C CA . LEU B 1 293 ? -19.125 34.062 4.293 1 90.69 293 LEU B CA 1
ATOM 5609 C C . LEU B 1 293 ? -19 34.875 3.006 1 90.69 293 LEU B C 1
ATOM 5611 O O . LEU B 1 293 ? -18.281 35.875 2.971 1 90.69 293 LEU B O 1
ATOM 5615 N N . GLN B 1 294 ? -19.594 34.406 2.021 1 90.75 294 GLN B N 1
ATOM 5616 C CA . GLN B 1 294 ? -19.531 35.062 0.712 1 90.75 294 GLN B CA 1
ATOM 5617 C C . GLN B 1 294 ? -20.203 36.438 0.742 1 90.75 294 GLN B C 1
ATOM 5619 O O . GLN B 1 294 ? -19.703 37.375 0.116 1 90.75 294 GLN B O 1
ATOM 5624 N N . GLY B 1 295 ? -21.219 36.562 1.447 1 86.88 295 GLY B N 1
ATOM 5625 C CA . GLY B 1 295 ? -21.953 37.812 1.442 1 86.88 295 GLY B CA 1
ATOM 5626 C C . GLY B 1 295 ? -22.328 38.281 0.049 1 86.88 295 GLY B C 1
ATOM 5627 O O . GLY B 1 295 ? -22.984 37.531 -0.699 1 86.88 295 GLY B O 1
ATOM 5628 N N . LYS B 1 296 ? -21.797 39.438 -0.354 1 87.44 296 LYS B N 1
ATOM 5629 C CA . LYS B 1 296 ? -22.109 40.031 -1.659 1 87.44 296 LYS B CA 1
ATOM 5630 C C . LYS B 1 296 ? -20.953 39.812 -2.637 1 87.44 296 LYS B C 1
ATOM 5632 O O . LYS B 1 296 ? -21.062 40.219 -3.803 1 87.44 296 LYS B O 1
ATOM 5637 N N . ARG B 1 297 ? -19.984 39.188 -2.133 1 90.62 297 ARG B N 1
ATOM 5638 C CA . ARG B 1 297 ? -18.797 39 -2.963 1 90.62 297 ARG B CA 1
ATOM 5639 C C . ARG B 1 297 ? -19.016 37.875 -3.98 1 90.62 297 ARG B C 1
ATOM 5641 O O . ARG B 1 297 ? -19.672 36.875 -3.682 1 90.62 297 ARG B O 1
ATOM 5648 N N . LYS B 1 298 ? -18.484 38.156 -5.207 1 88.44 298 LYS B N 1
ATOM 5649 C CA . LYS B 1 298 ? -18.609 37.125 -6.246 1 88.44 298 LYS B CA 1
ATOM 5650 C C . LYS B 1 298 ? -17.266 36.469 -6.547 1 88.44 298 LYS B C 1
ATOM 5652 O O . LYS B 1 298 ? -17.219 35.406 -7.129 1 88.44 298 LYS B O 1
ATOM 5657 N N . GLU B 1 299 ? -16.234 37.219 -6.145 1 91.56 299 GLU B N 1
ATOM 5658 C CA . GLU B 1 299 ? -14.898 36.719 -6.422 1 91.56 299 GLU B CA 1
ATOM 5659 C C . GLU B 1 299 ? -13.961 36.969 -5.25 1 91.56 299 GLU B C 1
ATOM 5661 O O . GLU B 1 299 ? -14.297 37.688 -4.32 1 91.56 299 GLU B O 1
ATOM 5666 N N . GLY B 1 300 ? -12.875 36.156 -5.254 1 93.56 300 GLY B N 1
ATOM 5667 C CA . GLY B 1 300 ? -11.859 36.344 -4.227 1 93.56 300 GLY B CA 1
ATOM 5668 C C . GLY B 1 300 ? -11.828 35.219 -3.207 1 93.56 300 GLY B C 1
ATOM 5669 O O . GLY B 1 300 ? -12.5 34.188 -3.379 1 93.56 300 GLY B O 1
ATOM 5670 N N . HIS B 1 301 ? -11.016 35.469 -2.174 1 95 301 HIS B N 1
ATOM 5671 C CA . HIS B 1 301 ? -10.859 34.469 -1.129 1 95 301 HIS B CA 1
ATOM 5672 C C . HIS B 1 301 ? -12.141 34.312 -0.316 1 95 301 HIS B C 1
ATOM 5674 O O . HIS B 1 301 ? -12.805 35.312 0.007 1 95 301 HIS B O 1
ATOM 5680 N N . LEU B 1 302 ? -12.508 33.125 -0.052 1 95.31 302 LEU B N 1
ATOM 5681 C CA . LEU B 1 302 ? -13.672 32.875 0.792 1 95.31 302 LEU B CA 1
ATOM 5682 C C . LEU B 1 302 ? -13.453 33.406 2.201 1 95.31 302 LEU B C 1
ATOM 5684 O O . LEU B 1 302 ? -14.312 34.094 2.742 1 95.31 302 LEU B O 1
ATOM 5688 N N . PHE B 1 303 ? -12.227 33.125 2.703 1 94.5 303 PHE B N 1
ATOM 5689 C CA . PHE B 1 303 ? -11.859 33.625 4.031 1 94.5 303 PHE B CA 1
ATOM 5690 C C . PHE B 1 303 ? -10.898 34.781 3.932 1 94.5 303 PHE B C 1
ATOM 5692 O O . PHE B 1 303 ? -9.789 34.656 3.404 1 94.5 303 PHE B O 1
ATOM 5699 N N . THR B 1 304 ? -11.242 36.031 4.352 1 88.62 304 THR B N 1
ATOM 5700 C CA . THR B 1 304 ? -10.461 37.25 4.133 1 88.62 304 THR B CA 1
ATOM 5701 C C . THR B 1 304 ? -9.727 37.656 5.406 1 88.62 304 THR B C 1
ATOM 5703 O O . THR B 1 304 ? -8.719 38.344 5.348 1 88.62 304 THR B O 1
ATOM 5706 N N . SER B 1 305 ? -10.094 37.312 6.559 1 86.81 305 SER B N 1
ATOM 5707 C CA . SER B 1 305 ? -9.492 37.812 7.785 1 86.81 305 SER B CA 1
ATOM 5708 C C . SER B 1 305 ? -9.141 36.688 8.75 1 86.81 305 SER B C 1
ATOM 5710 O O . SER B 1 305 ? -9.484 36.75 9.93 1 86.81 305 SER B O 1
ATOM 5712 N N . LEU B 1 306 ? -8.352 35.719 8.164 1 91.12 306 LEU B N 1
ATOM 5713 C CA . LEU B 1 306 ? -7.949 34.625 9.047 1 91.12 306 LEU B CA 1
ATOM 5714 C C . LEU B 1 306 ? -6.543 34.875 9.586 1 91.12 306 LEU B C 1
ATOM 5716 O O . LEU B 1 306 ? -5.664 35.344 8.867 1 91.12 306 LEU B O 1
ATOM 5720 N N . GLN B 1 307 ? -6.426 34.562 10.82 1 93.69 307 GLN B N 1
ATOM 5721 C CA . GLN B 1 307 ? -5.105 34.656 11.438 1 93.69 307 GLN B CA 1
ATOM 5722 C C . GLN B 1 307 ? -4.211 33.5 10.992 1 93.69 307 GLN B C 1
ATOM 5724 O O . GLN B 1 307 ? -4.637 32.625 10.219 1 93.69 307 GLN B O 1
ATOM 5729 N N . CYS B 1 308 ? -2.979 33.594 11.406 1 93.94 308 CYS B N 1
ATOM 5730 C CA . CYS B 1 308 ? -2.045 32.531 11.039 1 93.94 308 CYS B CA 1
ATOM 5731 C C . CYS B 1 308 ? -2.459 31.203 11.664 1 93.94 308 CYS B C 1
ATOM 5733 O O . CYS B 1 308 ? -3.279 31.172 12.578 1 93.94 308 CYS B O 1
ATOM 5735 N N . ASP B 1 309 ? -1.919 30.188 11.18 1 94.75 309 ASP B N 1
ATOM 5736 C CA . ASP B 1 309 ? -2.365 28.844 11.531 1 94.75 309 ASP B CA 1
ATOM 5737 C C . ASP B 1 309 ? -2.221 28.594 13.023 1 94.75 309 ASP B C 1
ATOM 5739 O O . ASP B 1 309 ? -3.076 27.953 13.641 1 94.75 309 ASP B O 1
ATOM 5743 N N . GLN B 1 310 ? -1.179 29.156 13.633 1 95.56 310 GLN B N 1
ATOM 5744 C CA . GLN B 1 310 ? -0.947 28.953 15.062 1 95.56 310 GLN B CA 1
ATOM 5745 C C . GLN B 1 310 ? -2.061 29.594 15.891 1 95.56 310 GLN B C 1
ATOM 5747 O O . GLN B 1 310 ? -2.543 29 16.859 1 95.56 310 GLN B O 1
ATOM 5752 N N . VAL B 1 311 ? -2.422 30.75 15.469 1 96.75 311 VAL B N 1
ATOM 5753 C CA . VAL B 1 311 ? -3.469 31.469 16.188 1 96.75 311 VAL B CA 1
ATOM 5754 C C . VAL B 1 311 ? -4.812 30.781 15.969 1 96.75 311 VAL B C 1
ATOM 5756 O O . VAL B 1 311 ? -5.602 30.641 16.906 1 96.75 311 VAL B O 1
ATOM 5759 N N . VAL B 1 312 ? -5.047 30.391 14.719 1 97.19 312 VAL B N 1
ATOM 5760 C CA . VAL B 1 312 ? -6.277 29.672 14.406 1 97.19 312 VAL B CA 1
ATOM 5761 C C . VAL B 1 312 ? -6.402 28.438 15.305 1 97.19 312 VAL B C 1
ATOM 5763 O O . VAL B 1 312 ? -7.457 28.203 15.891 1 97.19 312 VAL B O 1
ATOM 5766 N N . ASN B 1 313 ? -5.371 27.734 15.5 1 97.69 313 ASN B N 1
ATOM 5767 C CA . ASN B 1 313 ? -5.387 26.531 16.328 1 97.69 313 ASN B CA 1
ATOM 5768 C C . ASN B 1 313 ? -5.609 26.859 17.797 1 97.69 313 ASN B C 1
ATOM 5770 O O . ASN B 1 313 ? -6.316 26.141 18.5 1 97.69 313 ASN B O 1
ATOM 5774 N N . ARG B 1 314 ? -5.008 27.938 18.219 1 97.62 314 ARG B N 1
ATOM 5775 C CA . ARG B 1 314 ? -5.238 28.375 19.594 1 97.62 314 ARG B CA 1
ATOM 5776 C C . ARG B 1 314 ? -6.707 28.719 19.812 1 97.62 314 ARG B C 1
ATOM 5778 O O . ARG B 1 314 ? -7.281 28.375 20.844 1 97.62 314 ARG B O 1
ATOM 5785 N N . GLN B 1 315 ? -7.203 29.391 18.859 1 97.81 315 GLN B N 1
ATOM 5786 C CA . GLN B 1 315 ? -8.602 29.797 18.953 1 97.81 315 GLN B CA 1
ATOM 5787 C C . GLN B 1 315 ? -9.531 28.578 18.906 1 97.81 315 GLN B C 1
ATOM 5789 O O . GLN B 1 315 ? -10.531 28.531 19.641 1 97.81 315 GLN B O 1
ATOM 5794 N N . ILE B 1 316 ? -9.234 27.578 18.078 1 98.06 316 ILE B N 1
ATOM 5795 C CA . ILE B 1 316 ? -10.031 26.344 18.016 1 98.06 316 ILE B CA 1
ATOM 5796 C C . ILE B 1 316 ? -10.008 25.641 19.375 1 98.06 316 ILE B C 1
ATOM 5798 O O . ILE B 1 316 ? -11.039 25.172 19.844 1 98.06 316 ILE B O 1
ATOM 5802 N N . LYS B 1 317 ? -8.852 25.656 20 1 97.56 317 LYS B N 1
ATOM 5803 C CA . LYS B 1 317 ? -8.727 25.047 21.312 1 97.56 317 LYS B CA 1
ATOM 5804 C C . LYS B 1 317 ? -9.57 25.797 22.344 1 97.56 317 LYS B C 1
ATOM 5806 O O . LYS B 1 317 ? -10.211 25.188 23.203 1 97.56 317 LYS B O 1
ATOM 5811 N N . GLU B 1 318 ? -9.5 27.078 22.203 1 97.38 318 GLU B N 1
ATOM 5812 C CA . GLU B 1 318 ? -10.32 27.906 23.094 1 97.38 318 GLU B CA 1
ATOM 5813 C C . GLU B 1 318 ? -11.805 27.594 22.922 1 97.38 318 GLU B C 1
ATOM 5815 O O . GLU B 1 318 ? -12.531 27.469 23.906 1 97.38 318 GLU B O 1
ATOM 5820 N N . ILE B 1 319 ? -12.219 27.469 21.703 1 97.69 319 ILE B N 1
ATOM 5821 C CA . ILE B 1 319 ? -13.609 27.156 21.391 1 97.69 319 ILE B CA 1
ATOM 5822 C C . ILE B 1 319 ? -13.977 25.781 21.938 1 97.69 319 ILE B C 1
ATOM 5824 O O . ILE B 1 319 ? -15.039 25.609 22.531 1 97.69 319 ILE B O 1
ATOM 5828 N N . ALA B 1 320 ? -13.102 24.828 21.766 1 97.81 320 ALA B N 1
ATOM 5829 C CA . ALA B 1 320 ? -13.32 23.484 22.281 1 97.81 320 ALA B CA 1
ATOM 5830 C C . ALA B 1 320 ? -13.477 23.5 23.797 1 97.81 320 ALA B C 1
ATOM 5832 O O . ALA B 1 320 ? -14.305 22.781 24.359 1 97.81 320 ALA B O 1
ATOM 5833 N N . SER B 1 321 ? -12.719 24.375 24.422 1 96.81 321 SER B N 1
ATOM 5834 C CA . SER B 1 321 ? -12.797 24.516 25.875 1 96.81 321 SER B CA 1
ATOM 5835 C C . SER B 1 321 ? -14.148 25.078 26.297 1 96.81 321 SER B C 1
ATOM 5837 O O . SER B 1 321 ? -14.727 24.641 27.281 1 96.81 321 SER B O 1
ATOM 5839 N N . ILE B 1 322 ? -14.594 26.016 25.594 1 96.62 322 ILE B N 1
ATOM 5840 C CA . ILE B 1 322 ? -15.891 26.625 25.859 1 96.62 322 ILE B CA 1
ATOM 5841 C C . ILE B 1 322 ? -16.984 25.547 25.781 1 96.62 322 ILE B C 1
ATOM 5843 O O . ILE B 1 322 ? -17.922 25.562 26.578 1 96.62 322 ILE B O 1
ATOM 5847 N N . LEU B 1 323 ? -16.812 24.625 24.891 1 96.94 323 LEU B N 1
ATOM 5848 C CA . LEU B 1 323 ? -17.781 23.562 24.688 1 96.94 323 LEU B CA 1
ATOM 5849 C C . LEU B 1 323 ? -17.516 22.375 25.594 1 96.94 323 LEU B C 1
ATOM 5851 O O . LEU B 1 323 ? -18.188 21.344 25.516 1 96.94 323 LEU B O 1
ATOM 5855 N N . GLU B 1 324 ? -16.469 22.406 26.359 1 96.5 324 GLU B N 1
ATOM 5856 C CA . GLU B 1 324 ? -16.094 21.391 27.328 1 96.5 324 GLU B CA 1
ATOM 5857 C C . GLU B 1 324 ? -15.719 20.078 26.625 1 96.5 324 GLU B C 1
ATOM 5859 O O . GLU B 1 324 ? -16.094 19 27.078 1 96.5 324 GLU B O 1
ATOM 5864 N N . ILE B 1 325 ? -15.102 20.25 25.516 1 95.88 325 ILE B N 1
ATOM 5865 C CA . ILE B 1 325 ? -14.57 19.094 24.812 1 95.88 325 ILE B CA 1
ATOM 5866 C C . ILE B 1 325 ? -13.125 18.844 25.234 1 95.88 325 ILE B C 1
ATOM 5868 O O . ILE B 1 325 ? -12.266 19.719 25.094 1 95.88 325 ILE B O 1
ATOM 5872 N N . LYS B 1 326 ? -12.812 17.688 25.719 1 91.75 326 LYS B N 1
ATOM 5873 C CA . LYS B 1 326 ? -11.531 17.359 26.328 1 91.75 326 LYS B CA 1
ATOM 5874 C C . LYS B 1 326 ? -10.523 16.906 25.281 1 91.75 326 LYS B C 1
ATOM 5876 O O . LYS B 1 326 ? -9.312 16.922 25.531 1 91.75 326 LYS B O 1
ATOM 5881 N N . LYS B 1 327 ? -10.914 16.578 24.109 1 92.94 327 LYS B N 1
ATOM 5882 C CA . LYS B 1 327 ? -10.016 16.125 23.062 1 92.94 327 LYS B CA 1
ATOM 5883 C C . LYS B 1 327 ? -9.109 17.266 22.578 1 92.94 327 LYS B C 1
ATOM 5885 O O . LYS B 1 327 ? -9.445 18.438 22.75 1 92.94 327 LYS B O 1
ATOM 5890 N N . LYS B 1 328 ? -8.016 16.891 22.125 1 91.69 328 LYS B N 1
ATOM 5891 C CA . LYS B 1 328 ? -7.129 17.875 21.484 1 91.69 328 LYS B CA 1
ATOM 5892 C C . LYS B 1 328 ? -7.617 18.234 20.094 1 91.69 328 LYS B C 1
ATOM 5894 O O . LYS B 1 328 ? -7.301 17.531 19.125 1 91.69 328 LYS B O 1
ATOM 5899 N N . VAL B 1 329 ? -8.305 19.359 20 1 96.5 329 VAL B N 1
ATOM 5900 C CA . VAL B 1 329 ? -8.906 19.75 18.734 1 96.5 329 VAL B CA 1
ATOM 5901 C C . VAL B 1 329 ? -8.008 20.781 18.047 1 96.5 329 VAL B C 1
ATOM 5903 O O . VAL B 1 329 ? -7.504 21.703 18.672 1 96.5 329 VAL B O 1
ATOM 5906 N N . SER B 1 330 ? -7.73 20.578 16.859 1 96.75 330 SER B N 1
ATOM 5907 C CA . SER B 1 330 ? -6.988 21.484 15.984 1 96.75 330 SER B CA 1
ATOM 5908 C C . SER B 1 330 ? -7.621 21.547 14.602 1 96.75 330 SER B C 1
ATOM 5910 O O . SER B 1 330 ? -8.648 20.922 14.352 1 96.75 330 SER B O 1
ATOM 5912 N N . ALA B 1 331 ? -7.055 22.344 13.766 1 96.56 331 ALA B N 1
ATOM 5913 C CA . ALA B 1 331 ? -7.562 22.453 12.398 1 96.56 331 ALA B CA 1
ATOM 5914 C C . ALA B 1 331 ? -7.617 21.094 11.727 1 96.56 331 ALA B C 1
ATOM 5916 O O . ALA B 1 331 ? -8.594 20.766 11.047 1 96.56 331 ALA B O 1
ATOM 5917 N N . LYS B 1 332 ? -6.676 20.234 11.945 1 96.06 332 LYS B N 1
ATOM 5918 C CA . LYS B 1 332 ? -6.602 18.922 11.328 1 96.06 332 LYS B CA 1
ATOM 5919 C C . LYS B 1 332 ? -7.738 18.031 11.805 1 96.06 332 LYS B C 1
ATOM 5921 O O . LYS B 1 332 ? -8.18 17.125 11.086 1 96.06 332 LYS B O 1
ATOM 5926 N N . THR B 1 333 ? -8.18 18.328 13.031 1 97.25 333 THR B N 1
ATOM 5927 C CA . THR B 1 333 ? -9.297 17.578 13.57 1 97.25 333 THR B CA 1
ATOM 5928 C C . THR B 1 333 ? -10.539 17.734 12.688 1 97.25 333 THR B C 1
ATOM 5930 O O . THR B 1 333 ? -11.367 16.812 12.609 1 97.25 333 THR B O 1
ATOM 5933 N N . GLY B 1 334 ? -10.672 18.875 12.023 1 97.62 334 GLY B N 1
ATOM 5934 C CA . GLY B 1 334 ? -11.781 19.062 11.094 1 97.62 334 GLY B CA 1
ATOM 5935 C C . GLY B 1 334 ? -11.805 18.047 9.977 1 97.62 334 GLY B C 1
ATOM 5936 O O . GLY B 1 334 ? -12.82 17.391 9.758 1 97.62 334 GLY B O 1
ATOM 5937 N N . ARG B 1 335 ? -10.688 17.875 9.422 1 96.25 335 ARG B N 1
ATOM 5938 C CA . ARG B 1 335 ? -10.539 16.906 8.344 1 96.25 335 ARG B CA 1
ATOM 5939 C C . ARG B 1 335 ? -10.719 15.484 8.859 1 96.25 335 ARG B C 1
ATOM 5941 O O . ARG B 1 335 ? -11.375 14.664 8.219 1 96.25 335 ARG B O 1
ATOM 5948 N N . HIS B 1 336 ? -10.219 15.234 9.984 1 96.75 336 HIS B N 1
ATOM 5949 C CA . HIS B 1 336 ? -10.383 13.914 10.586 1 96.75 336 HIS B CA 1
ATOM 5950 C C . HIS B 1 336 ? -11.844 13.633 10.906 1 96.75 336 HIS B C 1
ATOM 5952 O O . HIS B 1 336 ? -12.312 12.5 10.766 1 96.75 336 HIS B O 1
ATOM 5958 N N . THR B 1 337 ? -12.484 14.672 11.328 1 97.12 337 THR B N 1
ATOM 5959 C CA . THR B 1 337 ? -13.906 14.555 11.625 1 97.12 337 THR B CA 1
ATOM 5960 C C . THR B 1 337 ? -14.695 14.25 10.352 1 97.12 337 THR B C 1
ATOM 5962 O O . THR B 1 337 ? -15.531 13.336 10.336 1 97.12 337 THR B O 1
ATOM 5965 N N . PHE B 1 338 ? -14.383 14.938 9.281 1 97.56 338 PHE B N 1
ATOM 5966 C CA . PHE B 1 338 ? -15 14.68 7.988 1 97.56 338 PHE B CA 1
ATOM 5967 C C . PHE B 1 338 ? -14.812 13.227 7.574 1 97.56 338 PHE B C 1
ATOM 5969 O O . PHE B 1 338 ? -15.781 12.531 7.262 1 97.56 338 PHE B O 1
ATOM 5976 N N . ALA B 1 339 ? -13.625 12.805 7.637 1 96.19 339 ALA B N 1
ATOM 5977 C CA . ALA B 1 339 ? -13.266 11.477 7.16 1 96.19 339 ALA B CA 1
ATOM 5978 C C . ALA B 1 339 ? -13.969 10.391 7.977 1 96.19 339 ALA B C 1
ATOM 5980 O O . ALA B 1 339 ? -14.516 9.445 7.418 1 96.19 339 ALA B O 1
ATOM 5981 N N . THR B 1 340 ? -13.953 10.586 9.258 1 94.06 340 THR B N 1
ATOM 5982 C CA . THR B 1 340 ? -14.523 9.594 10.164 1 94.06 340 THR B CA 1
ATOM 5983 C C . THR B 1 340 ? -16.031 9.5 9.984 1 94.06 340 THR B C 1
ATOM 5985 O O . THR B 1 340 ? -16.578 8.406 9.844 1 94.06 340 THR B O 1
ATOM 5988 N N . ILE B 1 341 ? -16.688 10.609 9.891 1 94.38 341 ILE B N 1
ATOM 5989 C CA . ILE B 1 341 ? -18.141 10.625 9.742 1 94.38 341 ILE B CA 1
ATOM 5990 C C . ILE B 1 341 ? -18.531 10.062 8.375 1 94.38 341 ILE B C 1
ATOM 5992 O O . ILE B 1 341 ? -19.453 9.242 8.273 1 94.38 341 ILE B O 1
ATOM 5996 N N . PHE B 1 342 ? -17.844 10.445 7.359 1 94.38 342 PHE B N 1
ATOM 5997 C CA . PHE B 1 342 ? -18.109 9.953 6.012 1 94.38 342 PHE B CA 1
ATOM 5998 C C . PHE B 1 342 ? -18.016 8.43 5.969 1 94.38 342 PHE B C 1
ATOM 6000 O O . PHE B 1 342 ? -18.922 7.766 5.461 1 94.38 342 PHE B O 1
ATOM 6007 N N . LEU B 1 343 ? -16.969 7.969 6.516 1 90.25 343 LEU B N 1
ATOM 6008 C CA . LEU B 1 343 ? -16.734 6.531 6.449 1 90.25 343 LEU B CA 1
ATOM 6009 C C . LEU B 1 343 ? -17.75 5.773 7.293 1 90.25 343 LEU B C 1
ATOM 6011 O O . LEU B 1 343 ? -18.25 4.719 6.879 1 90.25 343 LEU B O 1
ATOM 6015 N N . LYS B 1 344 ? -18.031 6.289 8.445 1 87.44 344 LYS B N 1
ATOM 6016 C CA . LYS B 1 344 ? -19.016 5.656 9.312 1 87.44 344 LYS B CA 1
ATOM 6017 C C . LYS B 1 344 ? -20.375 5.555 8.625 1 87.44 344 LYS B C 1
ATOM 6019 O O . LYS B 1 344 ? -21.078 4.551 8.766 1 87.44 344 LYS B O 1
ATOM 6024 N N . LYS B 1 345 ? -20.656 6.527 7.891 1 88.69 345 LYS B N 1
ATOM 6025 C CA . LYS B 1 345 ? -21.984 6.609 7.309 1 88.69 345 LYS B CA 1
ATOM 6026 C C . LYS B 1 345 ? -22.047 5.887 5.965 1 88.69 345 LYS B C 1
ATOM 6028 O O . LYS B 1 345 ? -23.078 5.332 5.598 1 88.69 345 LYS B O 1
ATOM 6033 N N . THR B 1 346 ? -20.938 5.887 5.215 1 85.81 346 THR B N 1
ATOM 6034 C CA . THR B 1 346 ? -21.016 5.387 3.846 1 85.81 346 THR B CA 1
ATOM 6035 C C . THR B 1 346 ? -20.219 4.094 3.695 1 85.81 346 THR B C 1
ATOM 6037 O O . THR B 1 346 ? -20.438 3.332 2.748 1 85.81 346 THR B O 1
ATOM 6040 N N . LYS B 1 347 ? -19.172 3.844 4.59 1 83.88 347 LYS B N 1
ATOM 6041 C CA . LYS B 1 347 ? -18.25 2.713 4.539 1 83.88 347 LYS B CA 1
ATOM 6042 C C . LYS B 1 347 ? -17.453 2.707 3.232 1 83.88 347 LYS B C 1
ATOM 6044 O O . LYS B 1 347 ? -16.844 1.702 2.881 1 83.88 347 LYS B O 1
ATOM 6049 N N . ASP B 1 348 ? -17.516 3.846 2.516 1 85.38 348 ASP B N 1
ATOM 6050 C CA . ASP B 1 348 ? -16.922 3.951 1.186 1 85.38 348 ASP B CA 1
ATOM 6051 C C . ASP B 1 348 ? -15.523 4.555 1.252 1 85.38 348 ASP B C 1
ATOM 6053 O O . ASP B 1 348 ? -15.344 5.75 1.008 1 85.38 348 ASP B O 1
ATOM 6057 N N . VAL B 1 349 ? -14.609 3.744 1.44 1 85.69 349 VAL B N 1
ATOM 6058 C CA . VAL B 1 349 ? -13.234 4.195 1.626 1 85.69 349 VAL B CA 1
ATOM 6059 C C . VAL B 1 349 ? -12.68 4.715 0.302 1 85.69 349 VAL B C 1
ATOM 6061 O O . VAL B 1 349 ? -11.875 5.648 0.283 1 85.69 349 VAL B O 1
ATOM 6064 N N . ALA B 1 350 ? -13.094 4.152 -0.808 1 82.56 350 ALA B N 1
ATOM 6065 C CA . ALA B 1 350 ? -12.594 4.559 -2.119 1 82.56 350 ALA B CA 1
ATOM 6066 C C . ALA B 1 350 ? -12.992 5.996 -2.436 1 82.56 350 ALA B C 1
ATOM 6068 O O . ALA B 1 350 ? -12.156 6.797 -2.869 1 82.56 350 ALA B O 1
ATOM 6069 N N . THR B 1 351 ? -14.211 6.277 -2.199 1 87.81 351 THR B N 1
ATOM 6070 C CA . THR B 1 351 ? -14.68 7.641 -2.42 1 87.81 351 THR B CA 1
ATOM 6071 C C . THR B 1 351 ? -14.008 8.609 -1.447 1 87.81 351 THR B C 1
ATOM 6073 O O . THR B 1 351 ? -13.617 9.711 -1.831 1 87.81 351 THR B O 1
ATOM 6076 N N . LEU B 1 352 ? -13.891 8.148 -0.231 1 91.56 352 LEU B N 1
ATOM 6077 C CA . LEU B 1 352 ? -13.227 8.984 0.764 1 91.56 352 LEU B CA 1
ATOM 6078 C C . LEU B 1 352 ? -11.805 9.328 0.328 1 91.56 352 LEU B C 1
ATOM 6080 O O . LEU B 1 352 ? -11.359 10.469 0.475 1 91.56 352 LEU B O 1
ATOM 6084 N N . GLN B 1 353 ? -11.133 8.336 -0.175 1 90.19 353 GLN B N 1
ATOM 6085 C CA . GLN B 1 353 ? -9.766 8.547 -0.646 1 90.19 353 GLN B CA 1
ATOM 6086 C C . GLN B 1 353 ? -9.703 9.688 -1.654 1 90.19 353 GLN B C 1
ATOM 6088 O O . GLN B 1 353 ? -8.828 10.555 -1.564 1 90.19 353 GLN B O 1
ATOM 6093 N N . LYS B 1 354 ? -10.625 9.773 -2.541 1 89.75 354 LYS B N 1
ATOM 6094 C CA . LYS B 1 354 ? -10.672 10.797 -3.58 1 89.75 354 LYS B CA 1
ATOM 6095 C C . LYS B 1 354 ? -11.039 12.156 -2.994 1 89.75 354 LYS B C 1
ATOM 6097 O O . LYS B 1 354 ? -10.477 13.18 -3.385 1 89.75 354 LYS B O 1
ATOM 6102 N N . LEU B 1 355 ? -11.945 12.078 -2.084 1 93.75 355 LEU B N 1
ATOM 6103 C CA . LEU B 1 355 ? -12.375 13.32 -1.451 1 93.75 355 LEU B CA 1
ATOM 6104 C C . LEU B 1 355 ? -11.242 13.953 -0.652 1 93.75 355 LEU B C 1
ATOM 6106 O O . LEU B 1 355 ? -11.117 15.172 -0.597 1 93.75 355 LEU B O 1
ATOM 6110 N N . LEU B 1 356 ? -10.445 13.086 -0.083 1 94.5 356 LEU B N 1
ATOM 6111 C CA . LEU B 1 356 ? -9.32 13.562 0.719 1 94.5 356 LEU B CA 1
ATOM 6112 C C . LEU B 1 356 ? -8.125 13.906 -0.164 1 94.5 356 LEU B C 1
ATOM 6114 O O . LEU B 1 356 ? -7.195 14.578 0.278 1 94.5 356 LEU B O 1
ATOM 6118 N N . GLY B 1 357 ? -8.172 13.461 -1.371 1 91.12 357 GLY B N 1
ATOM 6119 C CA . GLY B 1 357 ? -7.051 13.68 -2.268 1 91.12 357 GLY B CA 1
ATOM 6120 C C . GLY B 1 357 ? -5.82 12.875 -1.899 1 91.12 357 GLY B C 1
ATOM 6121 O O . GLY B 1 357 ? -4.695 13.367 -2.004 1 91.12 357 GLY B O 1
ATOM 6122 N N . HIS B 1 358 ? -6.027 11.68 -1.34 1 89.75 358 HIS B N 1
ATOM 6123 C CA . HIS B 1 358 ? -4.918 10.797 -0.99 1 89.75 358 HIS B CA 1
ATOM 6124 C C . HIS B 1 358 ? -4.426 10.023 -2.207 1 89.75 358 HIS B C 1
ATOM 6126 O O . HIS B 1 358 ? -5.219 9.406 -2.922 1 89.75 358 HIS B O 1
ATOM 6132 N N . SER B 1 359 ? -3.094 10.062 -2.43 1 84.44 359 SER B N 1
ATOM 6133 C CA . SER B 1 359 ? -2.516 9.305 -3.533 1 84.44 359 SER B CA 1
ATOM 6134 C C . SER B 1 359 ? -2.346 7.832 -3.162 1 84.44 359 SER B C 1
ATOM 6136 O O . SER B 1 359 ? -2.338 6.965 -4.035 1 84.44 359 SER B O 1
ATOM 6138 N N . ASN B 1 360 ? -2.207 7.566 -1.897 1 84.5 360 ASN B N 1
ATOM 6139 C CA . ASN B 1 360 ? -2.031 6.223 -1.36 1 84.5 360 ASN B CA 1
ATOM 6140 C C . ASN B 1 360 ? -3.143 5.859 -0.379 1 84.5 360 ASN B C 1
ATOM 6142 O O . ASN B 1 360 ? -3.414 6.609 0.562 1 84.5 360 ASN B O 1
ATOM 6146 N N . LEU B 1 361 ? -3.73 4.738 -0.556 1 85.12 361 LEU B N 1
ATOM 6147 C CA . LEU B 1 361 ? -4.871 4.309 0.248 1 85.12 361 LEU B CA 1
ATOM 6148 C C . LEU B 1 361 ? -4.461 4.09 1.7 1 85.12 361 LEU B C 1
ATOM 6150 O O . LEU B 1 361 ? -5.297 4.172 2.604 1 85.12 361 LEU B O 1
ATOM 6154 N N . LYS B 1 362 ? -3.246 3.812 1.891 1 83.81 362 LYS B N 1
ATOM 6155 C CA . LYS B 1 362 ? -2.746 3.588 3.244 1 83.81 362 LYS B CA 1
ATOM 6156 C C . LYS B 1 362 ? -3.045 4.781 4.148 1 83.81 362 LYS B C 1
ATOM 6158 O O . LYS B 1 362 ? -3.363 4.609 5.324 1 83.81 362 LYS B O 1
ATOM 6163 N N . GLU B 1 363 ? -3.021 5.977 3.553 1 88.56 363 GLU B N 1
ATOM 6164 C CA . GLU B 1 363 ? -3.295 7.195 4.305 1 88.56 363 GLU B CA 1
ATOM 6165 C C . GLU B 1 363 ? -4.762 7.277 4.715 1 88.56 363 GLU B C 1
ATOM 6167 O O . GLU B 1 363 ? -5.09 7.832 5.766 1 88.56 363 GLU B O 1
ATOM 6172 N N . THR B 1 364 ? -5.602 6.684 3.867 1 88.94 364 THR B N 1
ATOM 6173 C CA . THR B 1 364 ? -7.035 6.719 4.129 1 88.94 364 THR B CA 1
ATOM 6174 C C . THR B 1 364 ? -7.422 5.652 5.152 1 88.94 364 THR B C 1
ATOM 6176 O O . THR B 1 364 ? -8.344 5.855 5.953 1 88.94 364 THR B O 1
ATOM 6179 N N . MET B 1 365 ? -6.621 4.645 5.156 1 85.88 365 MET B N 1
ATOM 6180 C CA . MET B 1 365 ? -6.965 3.479 5.961 1 85.88 365 MET B CA 1
ATOM 6181 C C . MET B 1 365 ? -6.762 3.766 7.445 1 85.88 365 MET B C 1
ATOM 6183 O O . MET B 1 365 ? -7.227 3.006 8.297 1 85.88 365 MET B O 1
ATOM 6187 N N . ILE B 1 366 ? -6.168 4.902 7.738 1 87.31 366 ILE B N 1
ATOM 6188 C CA . ILE B 1 366 ? -6.031 5.285 9.141 1 87.31 366 ILE B CA 1
ATOM 6189 C C . ILE B 1 366 ? -7.414 5.469 9.766 1 87.31 366 ILE B C 1
ATOM 6191 O O . ILE B 1 366 ? -7.559 5.426 10.984 1 87.31 366 ILE B O 1
ATOM 6195 N N . TYR B 1 367 ? -8.398 5.652 8.891 1 88.38 367 TYR B N 1
ATOM 6196 C CA . TYR B 1 367 ? -9.758 5.867 9.367 1 88.38 367 TYR B CA 1
ATOM 6197 C C . TYR B 1 367 ? -10.555 4.566 9.359 1 88.38 367 TYR B C 1
ATOM 6199 O O . TYR B 1 367 ? -11.711 4.535 9.773 1 88.38 367 TYR B O 1
ATOM 6207 N N . ALA B 1 368 ? -10.031 3.521 8.977 1 79.75 368 ALA B N 1
ATOM 6208 C CA . ALA B 1 368 ? -10.742 2.258 8.773 1 79.75 368 ALA B CA 1
ATOM 6209 C C . ALA B 1 368 ? -11.188 1.662 10.102 1 79.75 368 ALA B C 1
ATOM 6211 O O . ALA B 1 368 ? -12.094 0.819 10.141 1 79.75 368 ALA B O 1
ATOM 6212 N N . HIS B 1 369 ? -10.523 2.154 11.18 1 75.81 369 HIS B N 1
ATOM 6213 C CA . HIS B 1 369 ? -10.844 1.613 12.5 1 75.81 369 HIS B CA 1
ATOM 6214 C C . HIS B 1 369 ? -12.289 1.895 12.867 1 75.81 369 HIS B C 1
ATOM 6216 O O . HIS B 1 369 ? -12.852 1.231 13.75 1 75.81 369 HIS B O 1
ATOM 6222 N N . VAL B 1 370 ? -12.852 2.883 12.297 1 77.75 370 VAL B N 1
ATOM 6223 C CA . VAL B 1 370 ? -14.219 3.256 12.625 1 77.75 370 VAL B CA 1
ATOM 6224 C C . VAL B 1 370 ? -15.195 2.262 12 1 77.75 370 VAL B C 1
ATOM 6226 O O . VAL B 1 370 ? -16.375 2.221 12.367 1 77.75 370 VAL B O 1
ATOM 6229 N N . LEU B 1 371 ? -14.695 1.67 10.977 1 71.44 371 LEU B N 1
ATOM 6230 C CA . LEU B 1 371 ? -15.547 0.705 10.289 1 71.44 371 LEU B CA 1
ATOM 6231 C C . LEU B 1 371 ? -15.82 -0.507 11.18 1 71.44 371 LEU B C 1
ATOM 6233 O O . LEU B 1 371 ? -14.891 -1.078 11.758 1 71.44 371 LEU B O 1
ATOM 6237 N N . ASP B 1 372 ? -16.922 -0.418 12.086 1 62.31 372 ASP B N 1
ATOM 6238 C CA . ASP B 1 372 ? -17.297 -1.633 12.797 1 62.31 372 ASP B CA 1
ATOM 6239 C C . ASP B 1 372 ? -17.453 -2.811 11.844 1 62.31 372 ASP B C 1
ATOM 6241 O O . ASP B 1 372 ? -18.156 -2.707 10.828 1 62.31 372 ASP B O 1
ATOM 6245 N N . GLU B 1 373 ? -16.422 -3.508 11.719 1 60.72 373 GLU B N 1
ATOM 6246 C CA . GLU B 1 373 ? -16.406 -4.656 10.82 1 60.72 373 GLU B CA 1
ATOM 6247 C C . GLU B 1 373 ? -17.578 -5.582 11.086 1 60.72 373 GLU B C 1
ATOM 6249 O O . GLU B 1 373 ? -17.719 -6.113 12.188 1 60.72 373 GLU B O 1
ATOM 6254 N N . SER B 1 374 ? -18.781 -5.273 10.531 1 74.38 374 SER B N 1
ATOM 6255 C CA . SER B 1 374 ? -19.688 -6.406 10.711 1 74.38 374 SER B CA 1
ATOM 6256 C C . SER B 1 374 ? -19.781 -7.242 9.438 1 74.38 374 SER B C 1
ATOM 6258 O O . SER B 1 374 ? -20.516 -6.898 8.516 1 74.38 374 SER B O 1
ATOM 6260 N N . LYS B 1 375 ? -18.859 -8.148 9.383 1 85.56 375 LYS B N 1
ATOM 6261 C CA . LYS B 1 375 ? -18.891 -9.133 8.305 1 85.56 375 LYS B CA 1
ATOM 6262 C C . LYS B 1 375 ? -20.297 -9.68 8.102 1 85.56 375 LYS B C 1
ATOM 6264 O O . LYS B 1 375 ? -20.75 -9.859 6.965 1 85.56 375 LYS B O 1
ATOM 6269 N N . GLN B 1 376 ? -20.969 -9.758 9.211 1 86.88 376 GLN B N 1
ATOM 6270 C CA . GLN B 1 376 ? -22.297 -10.359 9.164 1 86.88 376 GLN B CA 1
ATOM 6271 C C . GLN B 1 376 ? -23.281 -9.453 8.43 1 86.88 376 GLN B C 1
ATOM 6273 O O . GLN B 1 376 ? -24.062 -9.922 7.586 1 86.88 376 GLN B O 1
ATOM 6278 N N . GLU B 1 377 ? -23.188 -8.203 8.766 1 85.25 377 GLU B N 1
ATOM 6279 C CA . GLU B 1 377 ? -24.094 -7.25 8.117 1 85.25 377 GLU B CA 1
ATOM 6280 C C . GLU B 1 377 ? -23.828 -7.176 6.617 1 85.25 377 GLU B C 1
ATOM 6282 O O . GLU B 1 377 ? -24.766 -7.164 5.82 1 85.25 377 GLU B O 1
ATOM 6287 N N . GLY B 1 378 ? -22.656 -7.207 6.25 1 86.88 378 GLY B N 1
ATOM 6288 C CA . GLY B 1 378 ? -22.297 -7.133 4.84 1 86.88 378 GLY B CA 1
ATOM 6289 C C . GLY B 1 378 ? -22.734 -8.352 4.051 1 86.88 378 GLY B C 1
ATOM 6290 O O . GLY B 1 378 ? -23.234 -8.227 2.936 1 86.88 378 GLY B O 1
ATOM 6291 N N . MET B 1 379 ? -22.625 -9.445 4.652 1 93.75 379 MET B N 1
ATOM 6292 C CA . MET B 1 379 ? -22.891 -10.711 3.973 1 93.75 379 MET B CA 1
ATOM 6293 C C . MET B 1 379 ? -24.391 -10.875 3.686 1 93.75 379 MET B C 1
ATOM 6295 O O . MET B 1 379 ? -24.766 -11.695 2.852 1 93.75 379 MET B O 1
ATOM 6299 N N . GLN B 1 380 ? -25.188 -10.102 4.285 1 92.25 380 GLN B N 1
ATOM 6300 C CA . GLN B 1 380 ? -26.625 -10.195 4.086 1 92.25 380 GLN B CA 1
ATOM 6301 C C . GLN B 1 380 ? -27 -9.828 2.652 1 92.25 380 GLN B C 1
ATOM 6303 O O . GLN B 1 380 ? -28.094 -10.188 2.18 1 92.25 380 GLN B O 1
ATOM 6308 N N . CYS B 1 381 ? -26.094 -9.164 2.035 1 91.44 381 CYS B N 1
ATOM 6309 C CA . CYS B 1 381 ? -26.391 -8.734 0.674 1 91.44 381 CYS B CA 1
ATOM 6310 C C . CYS B 1 381 ? -26.562 -9.938 -0.25 1 91.44 381 CYS B C 1
ATOM 6312 O O . CYS B 1 381 ? -27.25 -9.844 -1.275 1 91.44 381 CYS B O 1
ATOM 6314 N N . PHE B 1 382 ? -26.047 -11.062 0.091 1 95.25 382 PHE B N 1
ATOM 6315 C CA . PHE B 1 382 ? -26.109 -12.25 -0.753 1 95.25 382 PHE B CA 1
ATOM 6316 C C . PHE B 1 382 ? -27.406 -13.008 -0.525 1 95.25 382 PHE B C 1
ATOM 6318 O O . PHE B 1 382 ? -27.766 -13.891 -1.31 1 95.25 382 PHE B O 1
ATOM 6325 N N . ASN B 1 383 ? -28.125 -12.688 0.511 1 94.06 383 ASN B N 1
ATOM 6326 C CA . ASN B 1 383 ? -29.344 -13.414 0.851 1 94.06 383 ASN B CA 1
ATOM 6327 C C . ASN B 1 383 ? -30.406 -13.273 -0.233 1 94.06 383 ASN B C 1
ATOM 6329 O O . ASN B 1 383 ? -31.297 -14.117 -0.354 1 94.06 383 ASN B O 1
ATOM 6333 N N . SER B 1 384 ? -30.219 -12.273 -1.025 1 90.62 384 SER B N 1
ATOM 6334 C CA . SER B 1 384 ? -31.172 -12.039 -2.105 1 90.62 384 SER B CA 1
ATOM 6335 C C . SER B 1 384 ? -31.031 -13.086 -3.203 1 90.62 384 SER B C 1
ATOM 6337 O O . SER B 1 384 ? -31.922 -13.242 -4.043 1 90.62 384 SER B O 1
ATOM 6339 N N . PHE B 1 385 ? -30 -13.836 -3.189 1 92.38 385 PHE B N 1
ATOM 6340 C CA . PHE B 1 385 ? -29.766 -14.844 -4.219 1 92.38 385 PHE B CA 1
ATOM 6341 C C . PHE B 1 385 ? -30.312 -16.203 -3.785 1 92.38 385 PHE B C 1
ATOM 6343 O O . PHE B 1 385 ? -30.203 -17.188 -4.52 1 92.38 385 PHE B O 1
ATOM 6350 N N . ALA B 1 386 ? -30.875 -16.156 -2.58 1 85.69 386 ALA B N 1
ATOM 6351 C CA . ALA B 1 386 ? -31.438 -17.406 -2.072 1 85.69 386 ALA B CA 1
ATOM 6352 C C . ALA B 1 386 ? -32.688 -17.797 -2.84 1 85.69 386 ALA B C 1
ATOM 6354 O O . ALA B 1 386 ? -33.562 -16.969 -3.07 1 85.69 386 ALA B O 1
ATOM 6355 N N . ILE B 1 387 ? -32.625 -18.891 -3.543 1 69.69 387 ILE B N 1
ATOM 6356 C CA . ILE B 1 387 ? -33.844 -19.438 -4.16 1 69.69 387 ILE B CA 1
ATOM 6357 C C . ILE B 1 387 ? -34.375 -20.578 -3.301 1 69.69 387 ILE B C 1
ATOM 6359 O O . ILE B 1 387 ? -33.625 -21.406 -2.801 1 69.69 387 ILE B O 1
#

Sequence (774 aa):
MIIRIVQNIQRINKEGNAPLYISFYLGKEKVVIPCKLSVPTTKFDSKTGMLRGTNKEAKDINLIIERLKAKVNDILVKHRLKNLTLNKEAFMREYNNPSDFKSFHDFVASYMKTYSRRLEIGTFRHHKSCMRKFKEYCEGLQFHELTEDFLRDYLIYMKKTLCNADSTAQRNLSTIKIYVSAAIKKGYMENDPFKDFGVKRIKSNIDYLTEEELIKFISLYYDRRLPERLERTLGFFLFMCFTSLHISDARHVCLEQINNGILTYYRIKNRNCKPEAIKIPLSIPAFKIIEELQGKRKEGHLFTSLQCDQVVNRQIKEIASILEIKKKVSAKTGRHTFATIFLKKTKDVATLQKLLGHSNLKETMIYAHVLDESKQEGMQCFNSFAIMIIRIVQNIQRINKEGNAPLYISFYLGKEKVVIPCKLSVPTTKFDSKTGMLRGTNKEAKDINLIIERLKAKVNDILVKHRLKNLTLNKEAFMREYNNPSDFKSFHDFVASYMKTYSRRLEIGTFRHHKSCMRKFKEYCEGLQFHELTEDFLRDYLIYMKKTLCNADSTAQRNLSTIKIYVSAAIKKGYMENDPFKDFGVKRIKSNIDYLTEEELIKFISLYYDRRLPERLERTLGFFLFMCFTSLHISDARHVCLEQINNGILTYYRIKNRNCKPEAIKIPLSIPAFKIIEELQGKRKEGHLFTSLQCDQVVNRQIKEIASILEIKKKVSAKTGRHTFATIFLKKTKDVATLQKLLGHSNLKETMIYAHVLDESKQEGMQCFNSFAI

Organism: Bacteroides fragilis (strain ATCC 25285 / DSM 2151 / CCUG 4856 / JCM 11019 / LMG 10263 / NCTC 9343 / Onslow / VPI 2553 / EN-2) (NCBI:txid272559)

Radius of gyration: 37.38 Å; Cα contacts (8 Å, |Δi|>4): 990; chains: 2; bounding box: 99×90×59 Å

InterPro domains:
  IPR002104 Integrase, catalytic domain [PF00589] (232-372)
  IPR002104 Integrase, catalytic domain [PS51898] (204-380)
  IPR010998 Integrase/recombinase, N-terminal [G3DSA:1.10.150.130] (95-204)
  IPR011010 DNA breaking-rejoining enzyme, catalytic core [SSF56349] (103-378)
  IPR013762 Integrase-like, catalytic domain superfamily [G3DSA:1.10.443.10] (205-383)
  IPR025269 Phage integrase SAM-like domain [PF13102] (103-197)
  IPR035386 Arm, DNA-binding domain [PF17293] (9-89)
  IPR044068 Core-binding (CB) domain [PS51900] (102-184)
  IPR050090 Bacterial tyrosine recombinase XerC/XerD complex [PTHR30349] (106-379)

pLDDT: mean 86.94, std 10.49, range [44.25, 98.25]

Nearest PDB structures (foldseek):
  2key-assembly1_A  TM=7.787E-01  e=3.222E-10  Bacteroides fragilis NCTC 9343
  6en1-assembly1_A  TM=8.075E-01  e=8.005E-09  Enterococcus faecalis
  1z1b-assembly1_B  TM=6.849E-01  e=7.009E-10  Lambdavirus lambda
  3nkh-assembly1_B  TM=7.490E-01  e=2.157E-06  Staphylococcus aureus subsp. aureus USA300_TCH1516
  3nkh-assembly1_A  TM=7.362E-01  e=7.101E-06  Staphylococcus aureus subsp. aureus USA300_TCH1516

Foldseek 3Di:
DDWFKDWDCVDQDPVQWTWIWIWDDQDPDIAIGTLPDTGHPVQADRVVRAGHDDDPVRVVVRVSVVVLVVQLVVLVVVCVVVVPRQDNVNSCLCSVVPVVQQALLSLVVVVLVVVVVVDDPVVSVVLVVLSVLVCVVPVRHHQVNPALVVLVVVLCCCCPVVVDDLQSSLVSVVSVQVSNVVCVVSPVHPDRRCPVPPRDHDDDAAAADDPVRLVLLVVVLVVPPDPPQLNLLSLLLLLCLFQLDAPVFSQFQKLVQADPQKRWDWDPVCVVDPTDIFIGRGDPVNVVSQCVQCPVPNIDGSRDDHDDQVVSQVSQVVVCVVSPNPDRDGSNNSSVHNLLVCCLVPVCLPVSCRSNVPPDSVVSCSNVVSVPPPVVVVVVVCVVVPD/DDWFKDWDCVDQDPVQWTWIWIWDDQDPDIAIHTLPDTGHPVQADRVVRAGHDPDPVRVVVRVSVVVLVVQLVVVVVVCVVVVPRQDNVNSCLCSVVPLVQQALLSLVVVVLVVVVVVDDPVVSVVLVVLSVLVCVVPVRHHQVNPALVVLVVVLCCCCPVVVDDLQSSLVSVVSVQVSNVVCVVSPVHPDRRCPVPPRDHDDDAAAADDPVRLVLLVVVLVVPPDPPQLNLLSLLLLLCLFQLDAPVFSQFQKLVQADPQKRWDWDPVCVVPPTDIFIGRGDPVNVVSQCVQCPVPNIDTSRDDHDDQVVSQVSVVVVCVVSPNPDRDGSNNSSVHNLLVCCLVPVCLPVSCRSNVPPDSVVSCSNVVSVPPPVPVVVVVCVVVPD

Secondary structure (DSSP, 8-state):
---EEEE-TTS--TTSEEEEEEEEEETTEEEEEEEEEEEETTTEETTTTEE---SHHHHHHHHHHHHHHHHHHHHHHHHHHTT----HHHHHHHHHSSTTSSSHHHHHHHHHHHHGGGS-HHHHHHHHHHHHHHHHH-TT--GGG--HHHHHHHHHIIIIIS---HHHHHHHHHHHHHHHHHHHHTTS-SS-TTSS-PPPPPPPPPP---HHHHHHHHHHHHHT-S-HHHHHHHHHHHHHHHH---HHHHHT-BGGGEETTEEEEE-GGGTTS-PPEEEEE--HHHHHHHHHHHTT--SSBS-SSPPPHHHHHHHHHHHHHHTT--S---HHHHHHHHHHHHHHHH-BHHHHHHHHT-SSHHHHGGGGGGS---HHHHHGGGGGG--/---EEEE-GGG--TTSEEEEEEEEEETTEEEEEEEEEEEETTTEETTTTEE---SHHHHHHHHHHHHHHHHHHHHHHHHHHTT----HHHHHHHHHSSTTSSSHHHHHHHHHHHHGGGS-HHHHHHHHHHHHHHHHH-TT--GGG--HHHHHHHHHIIIIIS---HHHHHHHHHHHHHHHHHHHHTTS-SS-TTSS-PPPPPPPPPP---HHHHHHHHHHHHHT-S-HHHHHHHHHHHHHHHH---HHHHHT-BGGGEETTEEEEE-GGGTTS-PPEEEEE--HHHHHHHHHHHTT--SSBS-SSPPPHHHHHHHHHHHHHHTT--S---HHHHHHHHHHHHHHHH-BHHHHHHHHT-SSHHHHGGGGGGS---HHHHHGGGGGG--